Protein 4XPU (pdb70)

Solvent-accessible surface area: 17923 Å² total; per-residue (Å²): 112,122,86,60,64,21,95,53,96,0,97,117,25,15,92,55,10,45,93,88,68,110,32,131,89,102,87,2,84,22,0,0,0,0,28,23,29,66,55,139,90,16,120,31,1,44,0,0,0,0,0,0,89,33,107,52,14,82,59,69,28,118,60,40,9,140,60,71,25,134,38,92,128,44,91,27,8,64,4,26,26,22,32,52,0,0,54,31,0,17,120,87,8,83,99,101,6,29,0,0,0,0,21,13,20,0,4,0,18,74,74,41,0,1,12,0,0,4,0,0,26,79,28,82,18,6,0,0,0,0,2,62,144,118,90,20,8,164,60,102,126,30,65,62,18,17,6,7,51,4,20,0,78,29,186,82,73,35,0,0,5,0,1,30,14,79,37,231,26,104,16,0,10,0,0,2,0,4,27,0,19,10,30,22,0,15,28,10,0,39,117,0,28,136,49,119,54,16,0,6,0,0,55,73,0,50,69,46,133,100,93,82,48,8,128,53,97,2,111,108,27,18,91,53,13,45,89,116,68,132,35,121,92,98,84,2,73,20,0,0,0,0,27,23,28,33,60,134,30,4,114,26,1,34,0,0,0,0,0,0,98,30,104,58,20,94,59,64,31,83,59,23,6,125,54,77,28,131,36,64,37,34,26,24,8,53,6,23,16,26,30,51,0,0,54,31,0,14,110,92,5,84,97,92,6,27,0,0,0,0,18,12,22,0,4,0,25,76,73,45,0,1,12,0,0,3,0,0,25,80,25,85,19,4,0,0,0,1,3,64,76,32,41,8,4,119,59,135,118,26,71,91,87,79,39,7,78,6,52,0,64,26,185,81,68,57,0,0,49,0,20,31,18,80,47,239,30,102,16,0,8,0,0,2,0,4,19,0,25,33,88,23,0,18,26,14,0,79,126,0,35,116,55,107,54,16,0,2,0,0,45,70,0,55,64,18,65,120

CATH classification: 3.30.2170.10

Structure (mmCIF, N/CA/C/O backbone):
data_4XPU
#
_entry.id   4XPU
#
_cell.length_a   55.892
_cell.length_b   84.783
_cell.length_c   91.507
_cell.angle_alpha   90.00
_cell.angle_beta   90.00
_cell.angle_gamma   90.00
#
_symmetry.space_group_name_H-M   'P 21 21 21'
#
loop_
_entity.id
_entity.type
_entity.pdbx_description
1 polymer 'Endonuclease V'
2 water water
#
loop_
_atom_site.group_PDB
_atom_site.id
_atom_site.type_symbol
_atom_site.label_atom_id
_atom_site.label_alt_id
_atom_site.label_comp_id
_atom_site.label_asym_id
_atom_site.label_entity_id
_atom_site.label_seq_id
_atom_site.pdbx_PDB_ins_code
_atom_site.Cartn_x
_atom_site.Cartn_y
_atom_site.Cartn_z
_atom_site.occupancy
_atom_site.B_iso_or_equiv
_atom_site.auth_seq_id
_atom_site.auth_comp_id
_atom_site.auth_asym_id
_atom_site.auth_atom_id
_atom_site.pdbx_PDB_model_num
ATOM 1 N N . MET A 1 4 ? 42.097 49.187 -19.842 1.00 56.34 1 MET A N 1
ATOM 2 C CA . MET A 1 4 ? 42.883 50.272 -19.156 1.00 57.58 1 MET A CA 1
ATOM 3 C C . MET A 1 4 ? 42.531 50.388 -17.650 1.00 55.37 1 MET A C 1
ATOM 4 O O . MET A 1 4 ? 41.594 51.100 -17.265 1.00 48.51 1 MET A O 1
ATOM 6 N N . ASP A 1 5 ? 43.296 49.669 -16.818 1.00 63.10 2 ASP A N 1
ATOM 7 C CA . ASP A 1 5 ? 43.361 49.936 -15.382 1.00 63.01 2 ASP A CA 1
ATOM 8 C C . ASP A 1 5 ? 43.934 51.335 -15.172 1.00 60.70 2 ASP A C 1
ATOM 9 O O . ASP A 1 5 ? 43.668 51.944 -14.152 1.00 64.58 2 ASP A O 1
ATOM 14 N N . LEU A 1 6 ? 44.719 51.815 -16.141 1.00 56.90 3 LEU A N 1
ATOM 15 C CA . LEU A 1 6 ? 45.301 53.167 -16.131 1.00 54.92 3 LEU A CA 1
ATOM 16 C C . LEU A 1 6 ? 44.294 54.278 -16.404 1.00 49.54 3 LEU A C 1
ATOM 17 O O . LEU A 1 6 ? 44.371 55.353 -15.816 1.00 51.34 3 LEU A O 1
ATOM 22 N N . ALA A 1 7 ? 43.380 54.048 -17.332 1.00 46.70 4 ALA A N 1
ATOM 23 C CA . ALA A 1 7 ? 42.372 55.050 -17.627 1.00 46.15 4 ALA A CA 1
ATOM 24 C C . ALA A 1 7 ? 41.301 55.073 -16.532 1.00 46.32 4 ALA A C 1
ATOM 25 O O . ALA A 1 7 ? 40.753 56.134 -16.248 1.00 46.14 4 ALA A O 1
ATOM 27 N N . SER A 1 8 ? 40.994 53.925 -15.912 1.00 43.97 5 SER A N 1
ATOM 28 C CA . SER A 1 8 ? 39.991 53.921 -14.826 1.00 43.51 5 SER A CA 1
ATOM 29 C C . SER A 1 8 ? 40.571 54.380 -13.484 1.00 39.60 5 SER A C 1
ATOM 30 O O . SER A 1 8 ? 39.834 54.785 -12.585 1.00 41.31 5 SER A O 1
ATOM 33 N N . LEU A 1 9 ? 41.894 54.358 -13.376 1.00 38.23 6 LEU A N 1
ATOM 34 C CA . LEU A 1 9 ? 42.618 54.907 -12.218 1.00 35.95 6 LEU A CA 1
ATOM 35 C C . LEU A 1 9 ? 42.491 56.403 -12.235 1.00 35.01 6 LEU A C 1
ATOM 36 O O . LEU A 1 9 ? 42.224 57.043 -11.214 1.00 35.76 6 LEU A O 1
ATOM 41 N N . ARG A 1 10 ? 42.715 56.944 -13.417 1.00 32.42 7 ARG A N 1
ATOM 42 C CA . ARG A 1 10 ? 42.612 58.351 -13.658 1.00 34.95 7 ARG A CA 1
ATOM 43 C C . ARG A 1 10 ? 41.196 58.851 -13.416 1.00 37.84 7 ARG A C 1
ATOM 44 O O . ARG A 1 10 ? 40.987 59.960 -12.903 1.00 35.74 7 ARG A O 1
ATOM 52 N N . ALA A 1 11 ? 40.238 58.034 -13.850 1.00 41.85 8 ALA A N 1
ATOM 53 C CA . ALA A 1 11 ? 38.821 58.320 -13.700 1.00 43.97 8 ALA A CA 1
ATOM 54 C C . ALA A 1 11 ? 38.453 58.371 -12.226 1.00 41.57 8 ALA A C 1
ATOM 55 O O . ALA A 1 11 ? 37.840 59.347 -11.782 1.00 42.14 8 ALA A O 1
ATOM 57 N N . GLN A 1 12 ? 38.835 57.334 -11.477 1.00 41.07 9 GLN A N 1
ATOM 58 C CA . GLN A 1 12 ? 38.667 57.339 -10.029 1.00 42.80 9 GLN A CA 1
ATOM 59 C C . GLN A 1 12 ? 39.243 58.591 -9.407 1.00 44.77 9 GLN A C 1
ATOM 60 O O . GLN A 1 12 ? 38.597 59.225 -8.585 1.00 45.10 9 GLN A O 1
ATOM 66 N N . GLN A 1 13 ? 40.466 58.938 -9.806 1.00 43.30 10 GLN A N 1
ATOM 67 C CA . GLN A 1 13 ? 41.152 60.093 -9.247 1.00 40.95 10 GLN A CA 1
ATOM 68 C C . GLN A 1 13 ? 40.327 61.364 -9.394 1.00 39.69 10 GLN A C 1
ATOM 69 O O . GLN A 1 13 ? 40.096 62.052 -8.390 1.00 37.20 10 GLN A O 1
ATOM 75 N N . ILE A 1 14 ? 39.894 61.695 -10.617 1.00 39.28 11 ILE A N 1
ATOM 76 C CA . ILE A 1 14 ? 39.221 62.996 -10.812 1.00 42.94 11 ILE A CA 1
ATOM 77 C C . ILE A 1 14 ? 37.844 63.008 -10.143 1.00 41.65 11 ILE A C 1
ATOM 78 O O . ILE A 1 14 ? 37.328 64.072 -9.844 1.00 41.31 11 ILE A O 1
ATOM 83 N N . GLU A 1 15 ? 37.263 61.832 -9.910 1.00 41.66 12 GLU A N 1
ATOM 84 C CA . GLU A 1 15 ? 36.008 61.743 -9.184 1.00 44.31 12 GLU A CA 1
ATOM 85 C C . GLU A 1 15 ? 36.221 62.108 -7.720 1.00 40.12 12 GLU A C 1
ATOM 86 O O . GLU A 1 15 ? 35.525 62.955 -7.188 1.00 38.64 12 GLU A O 1
ATOM 92 N N . LEU A 1 16 ? 37.192 61.450 -7.093 1.00 35.95 13 LEU A N 1
ATOM 93 C CA . LEU A 1 16 ? 37.571 61.690 -5.697 1.00 33.28 13 LEU A CA 1
ATOM 94 C C . LEU A 1 16 ? 37.996 63.140 -5.449 1.00 33.16 13 LEU A C 1
ATOM 95 O O . LEU A 1 16 ? 37.608 63.749 -4.449 1.00 33.41 13 LEU A O 1
ATOM 100 N N . ALA A 1 17 ? 38.779 63.696 -6.364 1.00 31.66 14 ALA A N 1
ATOM 101 C CA . ALA A 1 17 ? 39.186 65.079 -6.249 1.00 31.30 14 ALA A CA 1
ATOM 102 C C . ALA A 1 17 ? 37.960 65.976 -6.238 1.00 33.15 14 ALA A C 1
ATOM 103 O O . ALA A 1 17 ? 37.904 67.002 -5.532 1.00 31.42 14 ALA A O 1
ATOM 105 N N . SER A 1 18 ? 36.975 65.583 -7.044 1.00 33.70 15 SER A N 1
ATOM 106 C CA . SER A 1 18 ? 35.683 66.289 -7.104 1.00 31.83 15 SER A CA 1
ATOM 107 C C . SER A 1 18 ? 34.848 66.223 -5.837 1.00 27.27 15 SER A C 1
ATOM 108 O O . SER A 1 18 ? 34.179 67.191 -5.493 1.00 24.12 15 SER A O 1
ATOM 111 N N . SER A 1 19 ? 34.891 65.073 -5.176 1.00 24.90 16 SER A N 1
ATOM 112 C CA . SER A 1 19 ? 34.126 64.835 -3.970 1.00 26.03 16 SER A CA 1
ATOM 113 C C . SER A 1 19 ? 34.742 65.385 -2.648 1.00 24.61 16 SER A C 1
ATOM 114 O O . SER A 1 19 ? 34.076 65.376 -1.611 1.00 23.97 16 SER A O 1
ATOM 117 N N . VAL A 1 20 ? 35.977 65.882 -2.693 1.00 22.60 17 VAL A N 1
ATOM 118 C CA . VAL A 1 20 ? 36.600 66.498 -1.525 1.00 20.82 17 VAL A CA 1
ATOM 119 C C . VAL A 1 20 ? 35.740 67.657 -1.039 1.00 20.20 17 VAL A C 1
ATOM 120 O O . VAL A 1 20 ? 35.370 68.492 -1.831 1.00 20.59 17 VAL A O 1
ATOM 124 N N . ILE A 1 21 ? 35.391 67.685 0.251 1.00 19.46 18 ILE A N 1
ATOM 125 C CA . ILE A 1 21 ? 34.646 68.800 0.816 1.00 19.20 18 ILE A CA 1
ATOM 126 C C . ILE A 1 21 ? 35.651 69.882 1.255 1.00 19.82 18 ILE A C 1
ATOM 127 O O . ILE A 1 21 ? 36.601 69.608 2.005 1.00 19.02 18 ILE A O 1
ATOM 132 N N . ARG A 1 22 ? 35.447 71.107 0.793 1.00 20.26 19 ARG A N 1
ATOM 133 C CA . ARG A 1 22 ? 36.386 72.201 1.093 1.00 22.61 19 ARG A CA 1
ATOM 134 C C . ARG A 1 22 ? 35.833 73.256 2.075 1.00 22.68 19 ARG A C 1
ATOM 135 O O . ARG A 1 22 ? 36.294 74.391 2.134 1.00 22.67 19 ARG A O 1
ATOM 143 N N . GLU A 1 23 ? 34.862 72.847 2.867 1.00 22.37 20 GLU A N 1
ATOM 144 C CA . GLU A 1 23 ? 34.298 73.682 3.879 1.00 21.93 20 GLU A CA 1
ATOM 145 C C . GLU A 1 23 ? 34.320 72.907 5.166 1.00 20.96 20 GLU A C 1
ATOM 146 O O . GLU A 1 23 ? 34.341 71.674 5.176 1.00 20.16 20 GLU A O 1
ATOM 152 N N . ASP A 1 24 ? 34.270 73.638 6.258 1.00 19.66 21 ASP A N 1
ATOM 153 C CA . ASP A 1 24 ? 34.241 73.019 7.559 1.00 19.31 21 ASP A CA 1
ATOM 154 C C . ASP A 1 24 ? 33.019 72.139 7.747 1.00 19.36 21 ASP A C 1
ATOM 155 O O . ASP A 1 24 ? 31.882 72.599 7.564 1.00 18.73 21 ASP A O 1
ATOM 160 N N . ARG A 1 25 ? 33.274 70.890 8.133 1.00 18.82 22 ARG A N 1
ATOM 161 C CA . ARG A 1 25 ? 32.231 69.967 8.503 1.00 20.03 22 ARG A CA 1
ATOM 162 C C . ARG A 1 25 ? 32.677 69.014 9.595 1.00 21.40 22 ARG A C 1
ATOM 163 O O . ARG A 1 25 ? 32.671 67.796 9.436 1.00 20.12 22 ARG A O 1
ATOM 171 N N . LEU A 1 26 ? 33.030 69.586 10.727 1.00 24.15 23 LEU A N 1
ATOM 172 C CA . LEU A 1 26 ? 33.383 68.787 11.864 1.00 27.50 23 LEU A CA 1
ATOM 173 C C . LEU A 1 26 ? 32.086 68.416 12.526 1.00 29.11 23 LEU A C 1
ATOM 174 O O . LEU A 1 26 ? 31.205 69.238 12.609 1.00 33.60 23 LEU A O 1
ATOM 179 N N . ASP A 1 27 ? 31.960 67.171 12.957 1.00 31.88 24 ASP A N 1
ATOM 180 C CA . ASP A 1 27 ? 30.799 66.725 13.719 1.00 33.62 24 ASP A CA 1
ATOM 181 C C . ASP A 1 27 ? 30.979 67.003 15.217 1.00 33.67 24 ASP A C 1
ATOM 182 O O . ASP A 1 27 ? 30.018 66.938 15.988 1.00 32.99 24 ASP A O 1
ATOM 187 N N . LYS A 1 28 ? 32.204 67.329 15.618 1.00 32.66 25 LYS A N 1
ATOM 188 C CA . LYS A 1 28 ? 32.536 67.489 17.012 1.00 32.04 25 LYS A CA 1
ATOM 189 C C . LYS A 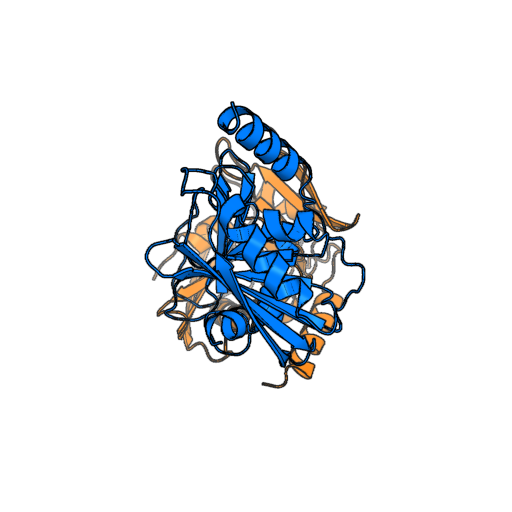1 28 ? 33.544 68.584 17.164 1.00 30.55 25 LYS A C 1
ATOM 190 O O . LYS A 1 28 ? 34.729 68.388 16.895 1.00 31.00 25 LYS A O 1
ATOM 196 N N . ASP A 1 29 ? 33.075 69.763 17.539 1.00 29.33 26 ASP A N 1
ATOM 197 C CA . ASP A 1 29 ? 33.926 70.942 17.518 1.00 30.03 26 ASP A CA 1
ATOM 198 C C . ASP A 1 29 ? 33.679 71.627 18.826 1.00 32.24 26 ASP A C 1
ATOM 199 O O . ASP A 1 29 ? 32.567 72.095 19.073 1.00 35.30 26 ASP A O 1
ATOM 204 N N . PRO A 1 30 ? 34.699 71.651 19.701 1.00 32.97 27 PRO A N 1
ATOM 205 C CA . PRO A 1 30 ? 36.039 71.120 19.476 1.00 29.23 27 PRO A CA 1
ATOM 206 C C . PRO A 1 30 ? 36.166 69.585 19.557 1.00 26.61 27 PRO A C 1
ATOM 207 O O . PRO A 1 30 ? 35.412 68.922 20.271 1.00 23.42 27 PRO A O 1
ATOM 211 N N . PRO A 1 31 ? 37.169 69.026 18.860 1.00 24.41 28 PRO A N 1
ATOM 212 C CA . PRO A 1 31 ? 37.390 67.601 18.969 1.00 23.41 28 PRO A CA 1
ATOM 213 C C . PRO A 1 31 ? 37.774 67.154 20.396 1.00 22.89 28 PRO A C 1
ATOM 214 O O . PRO A 1 31 ? 38.379 67.915 21.138 1.00 22.66 28 PRO A O 1
ATOM 218 N N . ASP A 1 32 ? 37.404 65.942 20.769 1.00 22.29 29 ASP A N 1
ATOM 219 C CA . ASP A 1 32 ? 37.902 65.342 21.995 1.00 24.73 29 ASP A CA 1
ATOM 220 C C . ASP A 1 32 ? 39.215 64.586 21.708 1.00 24.49 29 ASP A C 1
ATOM 221 O O . ASP A 1 32 ? 40.081 64.417 22.588 1.00 22.48 29 ASP A O 1
ATOM 226 N N . LEU A 1 33 ? 39.355 64.162 20.457 1.00 22.48 30 LEU A N 1
ATOM 227 C CA . LEU A 1 33 ? 40.402 63.269 20.085 1.00 21.77 30 LEU A CA 1
ATOM 228 C C . LEU A 1 33 ? 40.823 63.640 18.695 1.00 20.39 30 LEU A C 1
ATOM 229 O O . LEU A 1 33 ? 39.990 63.767 17.820 1.00 21.14 30 LEU A O 1
ATOM 234 N N . ILE A 1 34 ? 42.115 63.851 18.491 1.00 19.59 31 ILE A N 1
ATOM 235 C CA . ILE A 1 34 ? 42.666 64.109 17.155 1.00 18.24 31 ILE A CA 1
ATOM 236 C C . ILE A 1 34 ? 43.618 63.000 16.810 1.00 17.88 31 ILE A C 1
ATOM 237 O O . ILE A 1 34 ? 43.962 62.196 17.651 1.00 18.16 31 ILE A O 1
ATOM 242 N N . ALA A 1 35 ? 44.029 62.941 15.561 1.00 17.64 32 ALA A N 1
ATOM 243 C CA . ALA A 1 35 ? 44.942 61.897 15.151 1.00 17.17 32 ALA A CA 1
ATOM 244 C C . ALA A 1 35 ? 45.992 62.458 14.220 1.00 15.71 32 ALA A C 1
ATOM 245 O O . ALA A 1 35 ? 45.728 63.407 13.495 1.00 15.27 32 ALA A O 1
ATOM 247 N N . GLY A 1 36 ? 47.180 61.855 14.259 1.00 15.03 33 GLY A N 1
ATOM 248 C CA . GLY A 1 36 ? 48.270 62.201 13.361 1.00 15.12 33 GLY A CA 1
ATOM 249 C C . GLY A 1 36 ? 48.573 60.981 12.529 1.00 14.83 33 GLY A C 1
ATOM 250 O O . GLY A 1 36 ? 48.416 59.873 13.025 1.00 13.79 33 GLY A O 1
ATOM 251 N N . ALA A 1 37 ? 48.980 61.189 11.274 1.00 15.18 34 ALA A N 1
ATOM 252 C CA . ALA A 1 37 ? 49.248 60.092 10.345 1.00 15.35 34 ALA A CA 1
ATOM 253 C C . ALA A 1 37 ? 50.482 60.361 9.499 1.00 16.43 34 ALA A C 1
ATOM 254 O O . ALA A 1 37 ? 50.777 61.515 9.160 1.00 15.27 34 ALA A O 1
ATOM 256 N N . ASP A 1 38 ? 51.218 59.270 9.225 1.00 18.26 35 ASP A N 1
ATOM 257 C CA . ASP A 1 38 ? 52.450 59.267 8.428 1.00 20.12 35 ASP A CA 1
ATOM 258 C C . ASP A 1 38 ? 52.499 57.997 7.562 1.00 20.27 35 ASP A C 1
ATOM 259 O O . ASP A 1 38 ? 52.132 56.917 8.038 1.00 20.61 35 ASP A O 1
ATOM 264 N N . VAL A 1 39 ? 52.934 58.111 6.309 1.00 19.63 36 VAL A N 1
ATOM 265 C CA . VAL A 1 39 ? 53.055 56.943 5.451 1.00 20.69 36 VAL A CA 1
ATOM 266 C C . VAL A 1 39 ? 54.359 57.001 4.709 1.00 21.20 36 VAL A C 1
ATOM 267 O O . VAL A 1 39 ? 54.792 58.068 4.321 1.00 21.65 36 VAL A O 1
ATOM 271 N N . GLY A 1 40 ? 54.954 55.849 4.443 1.00 22.19 37 GLY A N 1
ATOM 272 C CA . GLY A 1 40 ? 56.144 55.781 3.597 1.00 22.90 37 GLY A CA 1
ATOM 273 C C . GLY A 1 40 ? 56.410 54.358 3.142 1.00 22.70 37 GLY A C 1
ATOM 274 O O . GLY A 1 40 ? 55.632 53.460 3.410 1.00 22.31 37 GLY A O 1
ATOM 275 N N . PHE A 1 41 ? 57.541 54.148 2.487 1.00 22.62 38 PHE A N 1
ATOM 276 C CA . PHE A 1 41 ? 57.860 52.850 1.919 1.00 22.87 38 PHE A CA 1
ATOM 277 C C . PHE A 1 41 ? 59.165 52.286 2.395 1.00 24.22 38 PHE A C 1
ATOM 278 O O . PHE A 1 41 ? 60.103 53.008 2.672 1.00 26.37 38 PHE A O 1
ATOM 286 N N . GLU A 1 42 ? 59.199 50.969 2.472 1.00 25.90 39 GLU A N 1
ATOM 287 C CA . GLU A 1 42 ? 60.342 50.231 2.949 1.00 26.89 39 GLU A CA 1
ATOM 288 C C . GLU A 1 42 ? 60.635 49.174 1.906 1.00 27.10 39 GLU A C 1
ATOM 289 O O . GLU A 1 42 ? 59.809 48.907 1.038 1.00 25.78 39 GLU A O 1
ATOM 295 N N . GLN A 1 43 ? 61.817 48.586 1.964 1.00 29.36 40 GLN A N 1
ATOM 296 C CA . GLN A 1 43 ? 62.173 47.532 1.022 1.00 31.31 40 GLN A CA 1
ATOM 297 C C . GLN A 1 43 ? 62.047 48.036 -0.424 1.00 28.44 40 GLN A C 1
ATOM 298 O O . GLN A 1 43 ? 61.415 47.413 -1.291 1.00 24.13 40 GLN A O 1
ATOM 304 N N . GLY A 1 44 ? 62.633 49.203 -0.663 1.00 27.12 41 GLY A N 1
ATOM 305 C CA . GLY A 1 44 ? 62.547 49.826 -1.978 1.00 27.78 41 GLY A CA 1
ATOM 306 C C . GLY A 1 44 ? 61.175 49.789 -2.617 1.00 26.84 41 GLY A C 1
ATOM 307 O O . GLY A 1 44 ? 61.076 49.624 -3.809 1.00 25.53 41 GLY A O 1
ATOM 308 N N . GLY A 1 45 ? 60.117 49.941 -1.825 1.00 27.63 42 GLY A N 1
ATOM 309 C CA . GLY A 1 45 ? 58.771 50.075 -2.373 1.00 28.10 42 GLY A CA 1
ATOM 310 C C . GLY A 1 45 ? 57.850 48.885 -2.228 1.00 28.87 42 GLY A C 1
ATOM 311 O O . GLY A 1 45 ? 56.681 48.968 -2.602 1.00 28.72 42 GLY A O 1
ATOM 312 N N . GLU A 1 46 ? 58.372 47.787 -1.691 1.00 30.58 43 GLU A N 1
ATOM 313 C CA . GLU A 1 46 ? 57.626 46.523 -1.569 1.00 32.84 43 GLU A CA 1
ATOM 314 C C . GLU A 1 46 ? 56.764 46.477 -0.323 1.00 31.48 43 GLU A C 1
ATOM 315 O O . GLU A 1 46 ? 55.825 45.693 -0.247 1.00 34.08 43 GLU A O 1
ATOM 321 N N . VAL A 1 47 ? 57.090 47.300 0.660 1.00 29.36 44 VAL A N 1
ATOM 322 C CA . VAL A 1 47 ? 56.264 47.416 1.844 1.00 29.24 44 VAL A CA 1
ATOM 323 C C . VAL A 1 47 ? 55.848 48.863 2.053 1.00 28.92 44 VAL A C 1
ATOM 324 O O . VAL A 1 4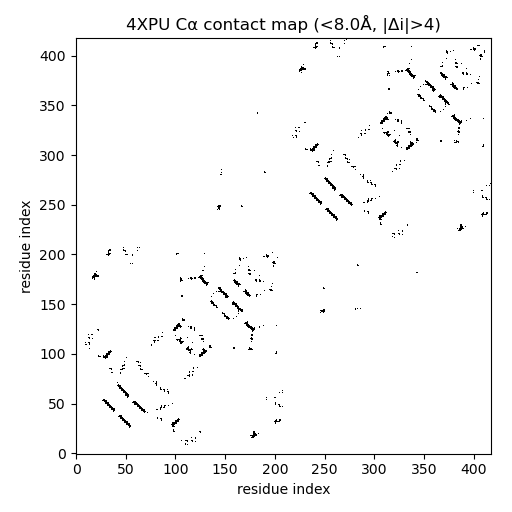7 ? 56.684 49.775 2.028 1.00 26.88 44 VAL A O 1
ATOM 328 N N . THR A 1 48 ? 54.554 49.060 2.281 1.00 27.86 45 THR A N 1
ATOM 329 C CA . THR A 1 48 ? 54.046 50.354 2.663 1.00 26.32 45 THR A CA 1
ATOM 330 C C . THR A 1 48 ? 53.795 50.344 4.177 1.00 26.88 45 THR A C 1
ATOM 331 O O . THR A 1 48 ? 53.198 49.416 4.719 1.00 25.09 45 THR A O 1
ATOM 335 N N . ARG A 1 49 ? 54.315 51.372 4.846 1.00 26.85 46 ARG A N 1
ATOM 336 C CA . ARG A 1 49 ? 54.241 51.518 6.284 1.00 26.20 46 ARG A CA 1
ATOM 337 C C . ARG A 1 49 ? 53.439 52.764 6.598 1.00 25.69 46 ARG A C 1
ATOM 338 O O . ARG A 1 49 ? 53.710 53.828 6.038 1.00 24.90 46 ARG A O 1
ATOM 346 N N . ALA A 1 50 ? 52.484 52.641 7.525 1.00 24.19 47 ALA A N 1
ATOM 347 C CA . ALA A 1 50 ? 51.732 53.782 8.012 1.00 23.24 47 ALA A CA 1
ATOM 348 C C . ALA A 1 50 ? 51.668 53.799 9.533 1.00 23.66 47 ALA A C 1
ATOM 349 O O . ALA A 1 50 ? 51.451 52.764 10.168 1.00 23.03 47 ALA A O 1
ATOM 351 N N . ALA A 1 51 ? 51.883 54.977 10.114 1.00 22.62 48 ALA A N 1
ATOM 352 C CA . ALA A 1 51 ? 51.793 55.142 11.546 1.00 23.21 48 ALA A CA 1
ATOM 353 C C . ALA A 1 51 ? 50.631 56.068 11.855 1.00 23.49 48 ALA A C 1
ATOM 354 O O . ALA A 1 51 ? 50.510 57.116 11.235 1.00 25.22 48 ALA A O 1
ATOM 356 N N . MET A 1 52 ? 49.775 55.680 12.796 1.00 23.11 49 MET A N 1
ATOM 357 C CA . MET A 1 52 ? 48.727 56.575 13.310 1.00 24.27 49 MET A CA 1
ATOM 358 C C . MET A 1 52 ? 48.867 56.805 14.796 1.00 23.19 49 MET A C 1
ATOM 359 O O . MET A 1 52 ? 49.246 55.933 15.565 1.00 21.90 49 MET A O 1
ATOM 364 N N . VAL A 1 53 ? 48.489 57.997 15.190 1.00 23.54 50 VAL A N 1
ATOM 365 C CA . VAL A 1 53 ? 48.677 58.471 16.524 1.00 22.74 50 VAL A CA 1
ATOM 366 C C . VAL A 1 53 ? 47.368 59.107 16.934 1.00 21.30 50 VAL A C 1
ATOM 367 O O . VAL A 1 53 ? 46.711 59.763 16.154 1.00 19.01 50 VAL A O 1
ATOM 371 N N . LEU A 1 54 ? 46.984 58.873 18.179 1.00 22.60 51 LEU A N 1
ATOM 372 C CA . LEU A 1 54 ? 45.813 59.490 18.793 1.00 20.52 51 LEU A CA 1
ATOM 373 C C . LEU A 1 54 ? 46.314 60.418 19.862 1.00 19.64 51 LEU A C 1
ATOM 374 O O . LEU A 1 54 ? 47.141 60.033 20.636 1.00 17.90 51 LEU A O 1
ATOM 379 N N . LEU A 1 55 ? 45.830 61.656 19.863 1.00 20.29 52 LEU A N 1
ATOM 380 C CA . LEU A 1 55 ? 46.027 62.579 20.936 1.00 20.58 52 LEU A CA 1
ATOM 381 C C . LEU A 1 55 ? 44.712 63.127 21.479 1.00 22.00 52 LEU A C 1
ATOM 382 O O . LEU A 1 55 ? 43.718 63.235 20.769 1.00 21.46 52 LEU A O 1
ATOM 387 N N . LYS A 1 56 ? 44.732 63.527 22.744 1.00 23.26 53 LYS A N 1
ATOM 388 C CA . LYS A 1 56 ? 43.615 64.258 23.316 1.00 24.40 53 LYS A CA 1
ATOM 389 C C . LYS A 1 56 ? 43.682 65.692 22.888 1.00 23.28 53 LYS A C 1
ATOM 390 O O . LYS A 1 56 ? 44.781 66.277 22.773 1.00 21.82 53 LYS A O 1
ATOM 396 N N . TYR A 1 57 ? 42.504 66.267 22.671 1.00 22.68 54 TYR A N 1
ATOM 397 C CA . TYR A 1 57 ? 42.403 67.706 22.448 1.00 22.53 54 TYR A CA 1
ATOM 398 C C . TYR A 1 57 ? 41.579 68.254 23.616 1.00 22.77 54 TYR A C 1
ATOM 399 O O . TYR A 1 57 ? 40.608 67.592 24.029 1.00 21.75 54 TYR A O 1
ATOM 408 N N . PRO A 1 58 ? 41.986 69.425 24.183 1.00 23.16 55 PRO A N 1
ATOM 409 C CA . PRO A 1 58 ? 43.085 70.342 23.775 1.00 23.90 55 PRO A CA 1
ATOM 410 C C . PRO A 1 58 ? 44.490 70.056 24.324 1.00 25.12 55 PRO A C 1
ATOM 411 O O . PRO A 1 58 ? 45.421 70.806 24.014 1.00 23.13 55 PRO A O 1
ATOM 415 N N . SER A 1 59 ? 44.649 69.009 25.132 1.00 25.40 56 SER A N 1
ATOM 416 C CA . SER A 1 59 ? 45.916 68.827 25.841 1.00 26.10 56 SER A CA 1
ATOM 417 C C . SER A 1 59 ? 47.055 68.494 24.900 1.00 26.38 56 SER A C 1
ATOM 418 O O . SER A 1 59 ? 48.200 68.852 25.168 1.00 26.93 56 SER A O 1
ATOM 421 N N . LEU A 1 60 ? 46.714 67.832 23.792 1.00 26.24 57 LEU A N 1
ATOM 422 C CA . LEU A 1 60 ? 47.663 67.259 22.828 1.00 25.20 57 LEU A CA 1
ATOM 423 C C . LEU A 1 60 ? 48.454 66.066 23.385 1.00 26.45 57 LEU A C 1
ATOM 424 O O . LEU A 1 60 ? 49.515 65.747 22.880 1.00 24.55 57 LEU A O 1
ATOM 429 N N . GLU A 1 61 ? 47.890 65.383 24.381 1.00 29.04 58 GLU A N 1
ATOM 430 C CA . GLU A 1 61 ? 48.471 64.153 24.945 1.00 31.05 58 GLU A CA 1
ATOM 431 C C . GLU A 1 61 ? 48.366 62.927 24.084 1.00 27.26 58 GLU A C 1
ATOM 432 O O . GLU A 1 61 ? 47.286 62.528 23.715 1.00 26.23 58 GLU A O 1
ATOM 438 N N . LEU A 1 62 ? 49.485 62.261 23.903 1.00 25.71 59 LEU A N 1
ATOM 439 C CA . LEU A 1 62 ? 49.516 60.934 23.335 1.00 24.50 59 LEU A CA 1
ATOM 440 C C . LEU A 1 62 ? 48.720 59.999 24.194 1.00 24.30 59 LEU A C 1
ATOM 441 O O . LEU A 1 62 ? 48.929 59.964 25.395 1.00 25.26 59 LEU A O 1
ATOM 446 N N . VAL A 1 63 ? 47.799 59.265 23.584 1.00 22.85 60 VAL A N 1
ATOM 447 C CA . VAL A 1 63 ? 47.164 58.150 24.249 1.00 24.08 60 VAL A CA 1
ATOM 448 C C . VAL A 1 63 ? 47.303 56.856 23.488 1.00 24.82 60 VAL A C 1
ATOM 449 O O . VAL A 1 63 ? 47.146 55.801 24.080 1.00 28.96 60 VAL A O 1
ATOM 453 N N . GLU A 1 64 ? 47.597 56.892 22.202 1.00 24.01 61 GLU A N 1
ATOM 454 C CA . GLU A 1 64 ? 47.796 55.652 21.525 1.00 24.22 61 GLU A CA 1
ATOM 455 C C . GLU A 1 64 ? 48.469 55.825 20.190 1.00 23.95 61 GLU A C 1
ATOM 456 O O . GLU A 1 64 ? 48.411 56.883 19.599 1.00 24.76 61 GLU A O 1
ATOM 462 N N . TYR A 1 65 ? 49.155 54.778 19.752 1.00 23.72 62 TYR A N 1
ATOM 463 C CA . TYR A 1 65 ? 49.725 54.781 18.459 1.00 25.58 62 TYR A CA 1
ATOM 464 C C . TYR A 1 65 ? 49.771 53.365 17.951 1.00 24.95 62 TYR A C 1
ATOM 465 O O . TYR A 1 65 ? 49.868 52.422 18.757 1.00 24.82 62 TYR A O 1
ATOM 474 N N . LYS A 1 66 ? 49.726 53.244 16.620 1.00 22.31 63 LYS A N 1
ATOM 475 C CA . LYS A 1 66 ? 49.706 51.978 15.932 1.00 21.73 63 LYS A CA 1
ATOM 476 C C . LYS A 1 66 ? 50.455 52.081 14.620 1.00 21.32 63 LYS A C 1
ATOM 477 O O . LYS A 1 66 ? 50.321 53.063 13.900 1.00 20.29 63 LYS A O 1
ATOM 483 N N . VAL A 1 67 ? 51.195 51.034 14.284 1.00 21.33 64 VAL A N 1
ATOM 484 C CA . VAL A 1 67 ? 51.878 50.959 13.020 1.00 21.97 64 VAL A CA 1
ATOM 485 C C . VAL A 1 67 ? 51.361 49.752 12.218 1.00 22.15 64 VAL A C 1
ATOM 486 O O . VAL A 1 67 ? 51.291 48.642 12.727 1.00 22.58 64 VAL A O 1
ATOM 490 N N . ALA A 1 68 ? 50.997 49.970 10.960 1.00 22.10 65 ALA A N 1
ATOM 491 C CA . ALA A 1 68 ? 50.678 48.887 10.052 1.00 21.53 65 ALA A CA 1
ATOM 492 C C . ALA A 1 68 ? 51.739 48.797 8.999 1.00 22.57 65 ALA A C 1
ATOM 493 O O . ALA A 1 68 ? 52.225 49.807 8.553 1.00 24.05 65 ALA A O 1
ATOM 495 N N . ARG A 1 69 ? 52.091 47.584 8.597 1.00 24.56 66 ARG A N 1
ATOM 496 C CA . ARG A 1 69 ? 52.985 47.353 7.468 1.00 26.08 66 ARG A CA 1
ATOM 497 C C . ARG A 1 69 ? 52.274 46.390 6.539 1.00 25.64 66 ARG A C 1
ATOM 498 O O . ARG A 1 69 ? 51.857 45.346 6.981 1.00 28.36 66 ARG A O 1
ATOM 506 N N . ILE A 1 70 ? 52.127 46.719 5.265 1.00 24.71 67 ILE A N 1
ATOM 507 C CA . ILE A 1 70 ? 51.558 45.771 4.309 1.00 24.54 67 ILE A CA 1
ATOM 508 C C . ILE A 1 70 ? 52.366 45.753 3.041 1.00 26.08 67 ILE A C 1
ATOM 509 O O . ILE A 1 70 ? 53.183 46.624 2.786 1.00 26.93 67 ILE A O 1
ATOM 514 N N . ALA A 1 71 ? 52.101 44.746 2.230 1.00 27.54 68 ALA A N 1
ATOM 515 C CA . ALA A 1 71 ? 52.765 44.588 0.958 1.00 27.84 68 ALA A CA 1
ATOM 516 C C . ALA A 1 71 ? 52.144 45.546 -0.036 1.00 27.77 68 ALA A C 1
ATOM 517 O O . ALA A 1 71 ? 50.918 45.634 -0.133 1.00 25.29 68 ALA A O 1
ATOM 519 N N . THR A 1 72 ? 53.010 46.250 -0.772 1.00 29.60 69 THR A N 1
ATOM 520 C CA . THR A 1 72 ? 52.597 47.209 -1.782 1.00 31.10 69 THR A CA 1
ATOM 521 C C . THR A 1 72 ? 52.037 46.422 -2.933 1.00 33.36 69 THR A C 1
ATOM 522 O O . THR A 1 72 ? 52.657 45.452 -3.351 1.00 35.12 69 THR A O 1
ATOM 526 N N . THR A 1 73 ? 50.854 46.769 -3.422 1.00 36.59 70 THR A N 1
ATOM 527 C CA . THR A 1 73 ? 50.258 45.922 -4.475 1.00 40.63 70 THR A CA 1
ATOM 528 C C . THR A 1 73 ? 50.283 46.579 -5.809 1.00 38.69 70 THR A C 1
ATOM 529 O O . THR A 1 73 ? 50.139 45.922 -6.813 1.00 39.50 70 THR A O 1
ATOM 533 N N . MET A 1 74 ? 50.466 47.877 -5.816 1.00 39.59 71 MET A N 1
ATOM 534 C CA . MET A 1 74 ? 50.493 48.632 -7.039 1.00 40.13 71 MET A CA 1
ATOM 535 C C . MET A 1 74 ? 51.919 49.193 -7.188 1.00 39.97 71 MET A C 1
ATOM 536 O O . MET A 1 74 ? 52.603 49.466 -6.200 1.00 39.81 71 MET A O 1
ATOM 541 N N . PRO A 1 75 ? 52.410 49.281 -8.423 1.00 40.00 72 PRO A N 1
ATOM 542 C CA . PRO A 1 75 ? 53.718 49.860 -8.565 1.00 39.99 72 PRO A CA 1
ATOM 543 C C . PRO A 1 75 ? 53.575 51.354 -8.625 1.00 36.60 72 PRO A C 1
ATOM 544 O O . PRO A 1 75 ? 52.485 51.857 -8.870 1.00 39.91 72 PRO A O 1
ATOM 548 N N . TYR A 1 76 ? 54.669 52.062 -8.443 1.00 32.86 73 TYR A N 1
ATOM 549 C CA . TYR A 1 76 ? 54.634 53.497 -8.566 1.00 31.94 73 TYR A CA 1
ATOM 550 C C . TYR A 1 76 ? 54.274 53.909 -9.976 1.00 30.50 73 TYR A C 1
ATOM 551 O O . TYR A 1 76 ? 54.858 53.455 -10.938 1.00 31.02 73 TYR A O 1
ATOM 560 N N . ILE A 1 77 ? 53.290 54.773 -10.085 1.00 30.64 74 ILE A N 1
ATOM 561 C CA . ILE A 1 77 ? 52.893 55.305 -11.353 1.00 30.42 74 ILE A CA 1
ATOM 562 C C . ILE A 1 77 ? 52.769 56.763 -11.061 1.00 30.33 74 ILE A C 1
ATOM 563 O O . ILE A 1 77 ? 52.051 57.132 -10.152 1.00 34.84 74 ILE A O 1
ATOM 568 N N . PRO A 1 78 ? 53.468 57.597 -11.819 1.00 29.84 75 PRO A N 1
ATOM 569 C CA . PRO A 1 78 ? 53.463 59.011 -11.531 1.00 28.05 75 PRO A CA 1
ATOM 570 C C . PRO A 1 78 ? 52.063 59.601 -11.541 1.00 27.02 75 PRO A C 1
ATOM 571 O O . PRO A 1 78 ? 51.262 59.253 -12.390 1.00 27.16 75 PRO A O 1
ATOM 575 N N . GLY A 1 79 ? 51.807 60.511 -10.602 1.00 26.00 76 GLY A N 1
ATOM 576 C CA . GLY A 1 79 ? 50.485 61.069 -10.369 1.00 25.57 76 GLY A CA 1
ATOM 577 C C . GLY A 1 79 ? 49.569 60.223 -9.476 1.00 25.05 76 GLY A C 1
ATOM 578 O O . GLY A 1 79 ? 48.506 60.667 -9.086 1.00 25.30 76 GLY A O 1
ATOM 579 N N . PHE A 1 80 ? 49.957 59.010 -9.129 1.00 23.92 77 PHE A N 1
ATOM 580 C CA . PHE A 1 80 ? 49.019 58.143 -8.461 1.00 24.67 77 PHE A CA 1
ATOM 581 C C . PHE A 1 80 ? 49.517 57.659 -7.103 1.00 22.46 77 PHE A C 1
ATOM 582 O O . PHE A 1 80 ? 49.066 56.640 -6.583 1.00 21.21 77 PHE A O 1
ATOM 590 N N . LEU A 1 81 ? 50.405 58.434 -6.497 1.00 21.01 78 LEU A N 1
ATOM 591 C CA . LEU A 1 81 ? 51.026 57.970 -5.284 1.00 21.33 78 LEU A CA 1
ATOM 592 C C . LEU A 1 81 ? 50.004 57.715 -4.164 1.00 20.90 78 LEU A C 1
ATOM 593 O O . LEU A 1 81 ? 50.190 56.791 -3.323 1.00 21.67 78 LEU A O 1
ATOM 598 N N . SER A 1 82 ? 48.938 58.516 -4.129 1.00 18.78 79 SER A N 1
ATOM 599 C CA . SER A 1 82 ? 47.963 58.394 -3.060 1.00 18.30 79 SER A CA 1
ATOM 600 C C . SER A 1 82 ? 47.267 57.015 -3.012 1.00 19.93 79 SER A C 1
ATOM 601 O O . SER A 1 82 ? 46.870 56.557 -1.903 1.00 19.51 79 SER A O 1
ATOM 604 N N . PHE A 1 83 ? 47.180 56.335 -4.181 1.00 18.66 80 PHE A N 1
ATOM 605 C CA . PHE A 1 83 ? 46.563 55.014 -4.255 1.00 18.41 80 PHE A CA 1
ATOM 606 C C . PHE A 1 83 ? 47.405 53.924 -3.645 1.00 18.84 80 PHE A C 1
ATOM 607 O O . PHE A 1 83 ? 46.848 52.948 -3.191 1.00 20.05 80 PHE A O 1
ATOM 615 N N . ARG A 1 84 ? 48.733 54.050 -3.665 1.00 19.09 81 ARG A N 1
ATOM 616 C CA . ARG A 1 84 ? 49.598 53.112 -2.952 1.00 18.81 81 ARG A CA 1
ATOM 617 C C . ARG A 1 84 ? 49.660 53.431 -1.499 1.00 19.02 81 ARG A C 1
ATOM 618 O O . ARG A 1 84 ? 49.792 52.519 -0.711 1.00 19.74 81 ARG A O 1
ATOM 626 N N . GLU A 1 85 ? 49.583 54.718 -1.153 1.00 20.08 82 GLU A N 1
ATOM 627 C CA . GLU A 1 85 ? 49.699 55.171 0.231 1.00 20.05 82 GLU A CA 1
ATOM 628 C C . GLU A 1 85 ? 48.447 54.834 1.007 1.00 20.66 82 GLU A C 1
ATOM 629 O O . GLU A 1 85 ? 48.493 54.418 2.177 1.00 21.57 82 GLU A O 1
ATOM 635 N N . TYR A 1 86 ? 47.315 55.048 0.362 1.00 21.88 83 TYR A N 1
ATOM 636 C CA . TYR A 1 86 ? 46.023 54.940 1.036 1.00 23.69 83 TYR A CA 1
ATOM 637 C C . TYR A 1 86 ? 45.770 53.614 1.779 1.00 23.05 83 TYR A C 1
ATOM 638 O O . TYR A 1 86 ? 45.295 53.615 2.920 1.00 23.34 83 TYR A O 1
ATOM 647 N N . PRO A 1 87 ? 46.052 52.473 1.130 1.00 21.41 84 PRO A N 1
ATOM 648 C CA . PRO A 1 87 ? 45.770 51.231 1.848 1.00 20.72 84 PRO A CA 1
ATOM 649 C C . PRO A 1 87 ? 46.480 51.041 3.182 1.00 20.20 84 PRO A C 1
ATOM 650 O O . PRO A 1 87 ? 45.922 50.404 4.060 1.00 21.94 84 PRO A O 1
ATOM 654 N N . ALA A 1 88 ? 47.696 51.559 3.324 1.00 19.14 85 ALA A N 1
ATOM 655 C CA . ALA A 1 88 ? 48.445 51.419 4.558 1.00 18.57 85 ALA A CA 1
ATOM 656 C C . ALA A 1 88 ? 47.840 52.271 5.646 1.00 19.40 85 ALA A C 1
ATOM 657 O O . ALA A 1 88 ? 47.799 51.858 6.821 1.00 20.78 85 ALA A O 1
ATOM 659 N N . LEU A 1 89 ? 47.391 53.462 5.272 1.00 20.00 86 LEU A N 1
ATOM 660 C CA . LEU A 1 89 ? 46.748 54.378 6.217 1.00 20.45 86 LEU A CA 1
ATOM 661 C C . LEU A 1 89 ? 45.451 53.772 6.721 1.00 20.84 86 LEU A C 1
ATOM 662 O O . LEU A 1 89 ? 45.136 53.844 7.910 1.00 20.02 86 LEU A O 1
ATOM 667 N N . LEU A 1 90 ? 44.705 53.169 5.804 1.00 22.10 87 LEU A N 1
ATOM 668 C CA . LEU A 1 90 ? 43.511 52.417 6.181 1.00 24.30 87 LEU A CA 1
ATOM 669 C C . LEU A 1 90 ? 43.824 51.304 7.175 1.00 23.64 87 LEU A C 1
ATOM 670 O O . LEU A 1 90 ? 43.194 51.209 8.198 1.00 24.18 87 LEU A O 1
ATOM 675 N N . ALA A 1 91 ? 44.836 50.500 6.915 1.00 24.63 88 ALA A N 1
ATOM 676 C CA . ALA A 1 91 ? 45.192 49.409 7.843 1.00 24.95 88 ALA A CA 1
ATOM 677 C C . ALA A 1 91 ? 45.554 49.901 9.245 1.00 25.11 88 ALA A C 1
ATOM 678 O O . ALA A 1 91 ? 45.119 49.314 10.234 1.00 26.98 88 ALA A O 1
ATOM 680 N N . ALA A 1 92 ? 46.360 50.957 9.330 1.00 24.60 89 ALA A N 1
ATOM 681 C CA . ALA A 1 92 ? 46.695 51.559 10.620 1.00 23.67 89 ALA A CA 1
ATOM 682 C C . ALA A 1 92 ? 45.448 52.121 11.300 1.00 22.62 89 ALA A C 1
ATOM 683 O O . ALA A 1 92 ? 45.293 51.975 12.484 1.00 22.25 89 ALA A O 1
ATOM 685 N N . TRP A 1 93 ? 44.557 52.734 10.536 1.00 21.82 90 TRP A N 1
ATOM 686 C CA . TRP A 1 93 ? 43.340 53.344 11.071 1.00 23.26 90 TRP A CA 1
ATOM 687 C C . TRP A 1 93 ? 42.490 52.320 11.790 1.00 25.56 90 TRP A C 1
ATOM 688 O O . TRP A 1 93 ? 41.992 52.556 12.903 1.00 27.07 90 TRP A O 1
ATOM 699 N N . GLU A 1 94 ? 42.376 51.153 11.178 1.00 27.74 91 GLU A N 1
ATOM 700 C CA . GLU A 1 94 ? 41.518 50.100 11.699 1.00 29.36 91 GLU A CA 1
ATOM 701 C C . GLU A 1 94 ? 42.140 49.403 12.907 1.00 28.97 91 GLU A C 1
ATOM 702 O O . GLU A 1 94 ? 41.455 48.694 13.627 1.00 26.47 91 GLU A O 1
ATOM 708 N N . MET A 1 95 ? 43.438 49.611 13.131 1.00 28.80 92 MET A N 1
ATOM 709 C CA . MET A 1 95 ? 44.066 49.230 14.404 1.00 28.65 92 MET A CA 1
ATOM 710 C C . MET A 1 95 ? 43.744 50.168 15.572 1.00 29.51 92 MET A C 1
ATOM 711 O O . MET A 1 95 ? 44.081 49.825 16.719 1.00 32.47 92 MET A O 1
ATOM 716 N N . LEU A 1 96 ? 43.155 51.341 15.311 1.00 27.75 93 LEU A N 1
ATOM 717 C CA . LEU A 1 96 ? 42.901 52.334 16.376 1.00 26.22 93 LEU A CA 1
ATOM 718 C C . LEU A 1 96 ? 41.734 51.887 17.223 1.00 25.83 93 LEU A C 1
ATOM 719 O O . LEU A 1 96 ? 40.708 51.466 16.690 1.00 24.89 93 LEU A O 1
ATOM 724 N N . SER A 1 97 ? 41.890 51.968 18.543 1.00 26.52 94 SER A N 1
ATOM 725 C CA . SER A 1 97 ? 40.836 51.523 19.460 1.00 27.67 94 SER A CA 1
ATOM 726 C C . SER A 1 97 ? 39.671 52.526 19.574 1.00 27.98 94 SER A C 1
ATOM 727 O O . SER A 1 97 ? 38.613 52.183 20.054 1.00 29.93 94 SER A O 1
ATOM 730 N N . GLN A 1 98 ? 39.868 53.765 19.160 1.00 27.89 95 GLN A N 1
ATOM 731 C CA . GLN A 1 98 ? 38.758 54.693 18.997 1.00 27.88 95 GLN A CA 1
ATOM 732 C C . GLN A 1 98 ? 39.066 55.619 17.843 1.00 26.74 95 GLN A C 1
ATOM 733 O O . GLN A 1 98 ? 40.205 55.721 17.384 1.00 24.25 95 GLN A O 1
ATOM 739 N N . LYS A 1 99 ? 38.039 56.308 17.382 1.00 25.92 96 LYS A N 1
ATOM 740 C CA . LYS A 1 99 ? 38.146 57.060 16.154 1.00 25.52 96 LYS A CA 1
ATOM 741 C C . LYS A 1 99 ? 38.243 58.544 16.438 1.00 23.08 96 LYS A C 1
ATOM 742 O O . LYS A 1 99 ? 37.460 59.084 17.189 1.00 23.63 96 LYS A O 1
ATOM 748 N N . PRO A 1 100 ? 39.231 59.212 15.863 1.00 20.93 97 PRO A N 1
ATOM 749 C CA . PRO A 1 100 ? 39.408 60.644 16.079 1.00 19.63 97 PRO A CA 1
ATOM 750 C C . PRO A 1 100 ? 38.348 61.522 15.403 1.00 18.68 97 PRO A C 1
ATOM 751 O O . PRO A 1 100 ? 37.710 61.100 14.443 1.00 18.91 97 PRO A O 1
ATOM 755 N N . ASP A 1 101 ? 38.191 62.741 15.913 1.00 17.72 98 ASP A N 1
ATOM 756 C CA . ASP A 1 101 ? 37.262 63.747 15.370 1.00 17.75 98 ASP A CA 1
ATOM 757 C C . ASP A 1 101 ? 37.862 64.587 14.262 1.00 17.85 98 ASP A C 1
ATOM 758 O O . ASP A 1 101 ? 37.134 65.198 13.484 1.00 16.83 98 ASP A O 1
ATOM 763 N N . LEU A 1 102 ? 39.199 64.621 14.215 1.00 17.76 99 LEU A N 1
ATOM 764 C CA . LEU A 1 102 ? 39.927 65.386 13.216 1.00 16.89 99 LEU A CA 1
ATOM 765 C C . LEU A 1 102 ? 41.279 64.722 13.026 1.00 16.33 99 LEU A C 1
ATOM 766 O O . LEU A 1 102 ? 41.894 64.249 14.007 1.00 16.75 99 LEU A O 1
ATOM 771 N N . VAL A 1 103 ? 41.740 64.678 11.778 1.00 14.98 100 VAL A N 1
ATOM 772 C CA . VAL A 1 103 ? 42.946 63.932 11.445 1.00 14.30 100 VAL A CA 1
ATOM 773 C C . VAL A 1 103 ? 43.912 64.893 10.770 1.00 14.21 100 VAL A C 1
ATOM 774 O O . VAL A 1 103 ? 43.496 65.672 9.896 1.00 13.17 100 VAL A O 1
ATOM 778 N N . PHE A 1 104 ? 45.182 64.875 11.215 1.00 13.69 101 PHE A N 1
ATOM 779 C CA . PHE A 1 104 ? 46.212 65.642 10.546 1.00 13.82 101 PHE A CA 1
ATOM 780 C C . PHE A 1 104 ? 47.108 64.660 9.842 1.00 13.94 101 PHE A C 1
ATOM 781 O O . PHE A 1 104 ? 47.706 63.815 10.515 1.00 14.05 101 PHE A O 1
ATOM 789 N N . VAL A 1 105 ? 47.238 64.783 8.516 1.00 14.53 102 VAL A N 1
ATOM 790 C CA . VAL A 1 105 ? 48.090 63.866 7.715 1.00 15.30 102 VAL A CA 1
ATOM 791 C C . VAL A 1 105 ? 49.376 64.562 7.308 1.00 15.91 102 VAL A C 1
ATOM 792 O O . VAL A 1 105 ? 49.348 65.720 6.870 1.00 16.20 102 VAL A O 1
ATOM 796 N N . ASP A 1 106 ? 50.493 63.856 7.438 1.00 16.45 103 ASP A N 1
ATOM 797 C CA . ASP A 1 106 ? 51.782 64.392 7.003 1.00 18.41 103 ASP A CA 1
ATOM 798 C C . ASP A 1 106 ? 51.930 64.235 5.488 1.00 19.00 103 ASP A C 1
ATOM 799 O O . ASP A 1 106 ? 52.421 63.244 5.008 1.00 20.81 103 ASP A O 1
ATOM 804 N N . GLY A 1 107 ? 51.470 65.206 4.730 1.00 18.74 104 GLY A N 1
ATOM 805 C CA . GLY A 1 107 ? 51.332 65.003 3.311 1.00 19.36 104 GLY A CA 1
ATOM 806 C C . GLY A 1 107 ? 50.368 66.029 2.795 1.00 20.06 104 GLY A C 1
ATOM 807 O O . GLY A 1 107 ? 49.808 66.827 3.575 1.00 20.14 104 GLY A O 1
ATOM 808 N N . HIS A 1 108 ? 50.187 66.021 1.480 1.00 20.25 105 HIS A N 1
ATOM 809 C CA . HIS A 1 108 ? 49.400 67.042 0.843 1.00 19.84 105 HIS A CA 1
ATOM 810 C C . HIS A 1 108 ? 47.932 66.748 0.870 1.00 19.06 105 HIS A C 1
ATOM 811 O O . HIS A 1 108 ? 47.530 65.604 0.759 1.00 16.59 105 HIS A O 1
ATOM 818 N N . GLY A 1 109 ? 47.162 67.820 1.070 1.00 19.63 106 GLY A N 1
ATOM 819 C CA . GLY A 1 109 ? 45.743 67.808 0.829 1.00 20.85 106 GLY A CA 1
ATOM 820 C C . GLY A 1 109 ? 45.513 68.113 -0.633 1.00 21.34 106 GLY A C 1
ATOM 821 O O . GLY A 1 109 ? 46.112 67.483 -1.494 1.00 20.53 106 GLY A O 1
ATOM 822 N N . ILE A 1 110 ? 44.653 69.091 -0.898 1.00 22.58 107 ILE A N 1
ATOM 823 C CA . ILE A 1 110 ? 44.346 69.473 -2.258 1.00 25.08 107 ILE A CA 1
ATOM 824 C C . ILE A 1 110 ? 45.505 70.186 -2.963 1.00 26.29 107 ILE A C 1
ATOM 825 O O . ILE A 1 110 ? 45.439 70.418 -4.160 1.00 27.45 107 ILE A O 1
ATOM 830 N N . SER A 1 111 ? 46.548 70.561 -2.226 1.00 25.45 108 SER A N 1
ATOM 831 C CA . SER A 1 111 ? 47.710 71.228 -2.795 1.00 24.40 108 SER A CA 1
ATOM 832 C C . SER A 1 111 ? 48.584 70.205 -3.536 1.00 24.55 108 SER A C 1
ATOM 833 O O . SER A 1 111 ? 49.760 69.988 -3.207 1.00 26.20 108 SER A O 1
ATOM 836 N N . HIS A 1 112 ? 48.000 69.602 -4.563 1.00 25.05 109 HIS A N 1
ATOM 837 C CA . HIS A 1 112 ? 48.566 68.462 -5.265 1.00 24.66 109 HIS A CA 1
ATOM 838 C C . HIS A 1 112 ? 48.262 68.627 -6.761 1.00 25.26 109 HIS A C 1
ATOM 839 O O . HIS A 1 112 ? 47.191 69.100 -7.114 1.00 24.30 109 HIS A O 1
ATOM 846 N N . PRO A 1 113 ? 49.199 68.246 -7.654 1.00 27.74 110 PRO A N 1
ATOM 847 C CA . PRO A 1 113 ? 48.953 68.462 -9.088 1.00 28.49 110 PRO A CA 1
ATOM 848 C C . PRO A 1 113 ? 47.553 68.075 -9.520 1.00 30.30 110 PRO A C 1
ATOM 849 O O . PRO A 1 113 ? 46.960 68.807 -10.280 1.00 29.84 110 PRO A O 1
ATOM 853 N N . ARG A 1 114 ? 47.039 66.954 -8.992 1.00 31.69 111 ARG A N 1
ATOM 854 C CA . ARG A 1 114 ? 45.721 66.407 -9.331 1.00 30.79 111 ARG A CA 1
ATOM 855 C C . ARG A 1 114 ? 44.611 66.732 -8.331 1.00 28.39 111 ARG A C 1
ATOM 856 O O . ARG A 1 114 ? 43.534 66.149 -8.397 1.00 26.00 111 ARG A O 1
ATOM 864 N N . ARG A 1 115 ? 44.883 67.630 -7.383 1.00 28.28 112 ARG A N 1
ATOM 865 C CA . ARG A 1 115 ? 43.927 68.003 -6.293 1.00 25.74 112 ARG A CA 1
ATOM 866 C C . ARG A 1 115 ? 43.487 66.853 -5.397 1.00 23.41 112 ARG A C 1
ATOM 867 O O . ARG A 1 115 ? 42.418 66.879 -4.793 1.00 22.81 112 ARG A O 1
ATOM 875 N N . LEU A 1 116 ? 44.342 65.848 -5.292 1.00 22.23 113 LEU A N 1
ATOM 876 C CA . LEU A 1 116 ? 44.061 64.682 -4.489 1.00 20.35 113 LEU A CA 1
ATOM 877 C C . LEU A 1 116 ? 45.355 64.194 -3.906 1.00 19.31 113 LEU A C 1
ATOM 878 O O . LEU A 1 116 ? 45.873 63.157 -4.322 1.00 18.75 113 LEU A O 1
ATOM 883 N N . GLY A 1 117 ? 45.888 64.970 -2.956 1.00 17.75 114 GLY A N 1
ATOM 884 C CA . GLY A 1 117 ? 47.004 64.499 -2.132 1.00 16.90 114 GLY A CA 1
ATOM 885 C C . GLY A 1 117 ? 46.538 63.353 -1.241 1.00 16.08 114 GLY A C 1
ATOM 886 O O . GLY A 1 117 ? 45.363 63.096 -1.088 1.00 14.97 114 GLY A O 1
ATOM 887 N N . VAL A 1 118 ? 47.472 62.666 -0.641 1.00 16.00 115 VAL A N 1
ATOM 888 C CA . VAL A 1 118 ? 47.150 61.562 0.262 1.00 15.93 115 VAL A CA 1
ATOM 889 C C . VAL A 1 118 ? 46.208 61.894 1.413 1.00 15.85 115 VAL A C 1
ATOM 890 O O . VAL A 1 118 ? 45.401 61.077 1.806 1.00 16.42 115 VAL A O 1
ATOM 894 N N . ALA A 1 119 ? 46.298 63.097 1.942 1.00 16.67 116 ALA A N 1
ATOM 895 C CA . ALA A 1 119 ? 45.449 63.524 3.033 1.00 16.89 116 ALA A CA 1
ATOM 896 C C . ALA A 1 119 ? 43.987 63.688 2.611 1.00 17.09 116 ALA A C 1
ATOM 897 O O . ALA A 1 119 ? 43.074 63.397 3.383 1.00 17.34 116 ALA A O 1
ATOM 899 N N . SER A 1 120 ? 43.780 64.202 1.411 1.00 17.58 117 SER A N 1
ATOM 900 C CA . SER A 1 120 ? 42.453 64.298 0.800 1.00 18.45 117 SER A CA 1
ATOM 901 C C . SER A 1 120 ? 41.924 62.908 0.432 1.00 19.74 117 SER A C 1
ATOM 902 O O . SER A 1 120 ? 40.767 62.594 0.683 1.00 19.88 117 SER A O 1
ATOM 905 N N . HIS A 1 121 ? 42.797 62.083 -0.158 1.00 20.20 118 HIS A N 1
ATOM 906 C CA . HIS A 1 121 ? 42.460 60.726 -0.499 1.00 20.71 118 HIS A CA 1
ATOM 907 C C . HIS A 1 121 ? 41.975 59.965 0.740 1.00 19.74 118 HIS A C 1
ATOM 908 O O . HIS A 1 121 ? 40.871 59.400 0.755 1.00 19.26 118 HIS A O 1
ATOM 915 N N . PHE A 1 122 ? 42.797 59.967 1.776 1.00 19.00 119 PHE A N 1
ATOM 916 C CA . PHE A 1 122 ? 42.457 59.270 3.015 1.00 19.10 119 PHE A CA 1
ATOM 917 C C . PHE A 1 122 ? 41.229 59.896 3.674 1.00 19.58 119 PHE A C 1
ATOM 918 O O . PHE A 1 122 ? 40.285 59.201 4.016 1.00 17.87 119 PHE A O 1
ATOM 926 N N . GLY A 1 123 ? 41.247 61.218 3.840 1.00 21.43 120 GLY A N 1
ATOM 927 C CA . GLY A 1 123 ? 40.162 61.913 4.551 1.00 22.40 120 GLY A CA 1
ATOM 928 C C . GLY A 1 123 ? 38.818 61.563 3.942 1.00 23.50 120 GLY A C 1
ATOM 929 O O . GLY A 1 123 ? 37.870 61.218 4.640 1.00 22.51 120 GLY A O 1
ATOM 930 N N . LEU A 1 124 ? 38.773 61.606 2.620 1.00 24.73 121 LEU A N 1
ATOM 931 C CA . LEU A 1 124 ? 37.571 61.330 1.861 1.00 26.22 121 LEU A CA 1
ATOM 932 C C . LEU A 1 124 ? 37.097 59.870 1.948 1.00 26.51 121 LEU A C 1
ATOM 933 O O . LEU A 1 124 ? 35.951 59.607 2.269 1.00 26.57 121 LEU A O 1
ATOM 938 N N . LEU A 1 125 ? 37.957 58.910 1.686 1.00 27.57 122 LEU A N 1
ATOM 939 C CA . LEU A 1 125 ? 37.504 57.532 1.815 1.00 29.32 122 LEU A CA 1
ATOM 940 C C . LEU A 1 125 ? 37.064 57.182 3.218 1.00 28.12 122 LEU A C 1
ATOM 941 O O . LEU A 1 125 ? 36.142 56.437 3.396 1.00 30.48 122 LEU A O 1
ATOM 946 N N . VAL A 1 126 ? 37.708 57.723 4.226 1.00 28.63 123 VAL A N 1
ATOM 947 C CA . VAL A 1 126 ? 37.371 57.379 5.618 1.00 27.43 123 VAL A CA 1
ATOM 948 C C . VAL A 1 126 ? 36.255 58.305 6.150 1.00 25.32 123 VAL A C 1
ATOM 949 O O . VAL A 1 126 ? 35.546 57.972 7.091 1.00 22.93 123 VAL A O 1
ATOM 953 N N . ASP A 1 127 ? 36.091 59.449 5.487 1.00 25.05 124 ASP A N 1
ATOM 954 C CA . ASP A 1 127 ? 35.030 60.431 5.768 1.00 24.33 124 ASP A CA 1
ATOM 955 C C . ASP A 1 127 ? 35.172 60.986 7.179 1.00 24.12 124 ASP A C 1
ATOM 956 O O . ASP A 1 127 ? 34.242 60.922 8.007 1.00 26.56 124 ASP A O 1
ATOM 961 N N . VAL A 1 128 ? 36.351 61.529 7.457 1.00 22.24 125 VAL A N 1
ATOM 962 C CA . VAL A 1 128 ? 36.590 62.226 8.711 1.00 21.41 125 VAL A CA 1
ATOM 963 C C . VAL A 1 128 ? 37.253 63.526 8.379 1.00 19.71 125 VAL A C 1
ATOM 964 O O . VAL A 1 128 ? 38.072 63.567 7.471 1.00 18.74 125 VAL A O 1
ATOM 968 N N . PRO A 1 129 ? 36.914 64.588 9.121 1.00 18.69 126 PRO A N 1
ATOM 969 C CA . PRO A 1 129 ? 37.619 65.830 8.927 1.00 18.20 126 PRO A CA 1
ATOM 970 C C . PRO A 1 129 ? 39.135 65.626 8.937 1.00 17.81 126 PRO A C 1
ATOM 971 O O . PRO A 1 129 ? 39.682 65.037 9.896 1.00 17.76 126 PRO A O 1
ATOM 975 N N . THR A 1 130 ? 39.805 66.115 7.887 1.00 16.63 127 THR A N 1
ATOM 976 C CA . THR A 1 130 ? 41.234 65.846 7.676 1.00 15.43 127 THR A CA 1
ATOM 977 C C . THR A 1 130 ? 41.993 67.027 7.111 1.00 14.92 127 THR A C 1
ATOM 978 O O . THR A 1 130 ? 41.499 67.717 6.220 1.00 16.58 127 THR A O 1
ATOM 982 N N . ILE A 1 131 ? 43.209 67.239 7.603 1.00 13.88 128 ILE A N 1
ATOM 983 C CA . ILE A 1 131 ? 44.039 68.352 7.172 1.00 13.11 128 ILE A CA 1
ATOM 984 C C . ILE A 1 131 ? 45.334 67.829 6.579 1.00 12.94 128 ILE A C 1
ATOM 985 O O . ILE A 1 131 ? 45.927 66.921 7.102 1.00 13.08 128 ILE A O 1
ATOM 990 N N . GLY A 1 132 ? 45.775 68.408 5.478 1.00 12.97 129 GLY A N 1
ATOM 991 C CA . GLY A 1 132 ? 47.087 68.084 4.934 1.00 13.60 129 GLY A CA 1
ATOM 992 C C . GLY A 1 132 ? 48.124 69.032 5.520 1.00 13.45 129 GLY A C 1
ATOM 993 O O . GLY A 1 132 ? 48.000 70.234 5.339 1.00 12.91 129 GLY A O 1
ATOM 994 N N . VAL A 1 133 ? 49.121 68.482 6.221 1.00 13.59 130 VAL A N 1
ATOM 995 C CA . VAL A 1 133 ? 50.217 69.259 6.773 1.00 14.06 130 VAL A CA 1
ATOM 996 C C . VAL A 1 133 ? 51.477 68.785 6.116 1.00 15.06 130 VAL A C 1
ATOM 997 O O . VAL A 1 133 ? 52.130 67.876 6.611 1.00 14.69 130 VAL A O 1
ATOM 1001 N N . ALA A 1 134 ? 51.840 69.407 5.000 1.00 16.92 131 ALA A N 1
ATOM 1002 C CA . ALA A 1 134 ? 52.980 68.941 4.220 1.00 18.25 131 ALA A CA 1
ATOM 1003 C C . ALA A 1 134 ? 54.260 69.720 4.516 1.00 20.09 131 ALA A C 1
ATOM 1004 O O . ALA A 1 134 ? 54.236 70.885 4.856 1.00 20.41 131 ALA A O 1
ATOM 1006 N N . LYS A 1 135 ? 55.385 69.049 4.367 1.00 23.20 132 LYS A N 1
ATOM 1007 C CA . LYS A 1 135 ? 56.682 69.613 4.725 1.00 25.57 132 LYS A CA 1
ATOM 1008 C C . LYS A 1 135 ? 57.347 70.358 3.564 1.00 26.47 132 LYS A C 1
ATOM 1009 O O . LYS A 1 135 ? 58.277 71.120 3.794 1.00 26.27 132 LYS A O 1
ATOM 1015 N N . LYS A 1 136 ? 56.908 70.091 2.329 1.00 27.32 133 LYS A N 1
ATOM 1016 C CA . LYS A 1 136 ? 57.503 70.668 1.119 1.00 27.76 133 LYS A CA 1
ATOM 1017 C C . LYS A 1 136 ? 56.409 71.020 0.100 1.00 26.30 133 LYS A C 1
ATOM 1018 O O . LYS A 1 136 ? 55.354 70.435 0.073 1.00 24.09 133 LYS A O 1
ATOM 1024 N N . ARG A 1 137 ? 56.700 71.976 -0.766 1.00 29.18 134 ARG A N 1
ATOM 1025 C CA . ARG A 1 137 ? 55.821 72.327 -1.876 1.00 30.35 134 ARG A CA 1
ATOM 1026 C C . ARG A 1 137 ? 55.811 71.212 -2.924 1.00 31.34 134 ARG A C 1
ATOM 1027 O O . ARG A 1 137 ? 56.832 70.539 -3.168 1.00 30.31 134 ARG A O 1
ATOM 1035 N N . LEU A 1 138 ? 54.648 70.992 -3.518 1.00 30.50 135 LEU A N 1
ATOM 1036 C CA . LEU A 1 138 ? 54.500 69.968 -4.568 1.00 31.84 135 LEU A CA 1
ATOM 1037 C C . LEU A 1 138 ? 54.131 70.596 -5.888 1.00 31.04 135 LEU A C 1
ATOM 1038 O O . LEU A 1 138 ? 54.633 70.196 -6.925 1.00 30.35 135 LEU A O 1
ATOM 1043 N N . CYS A 1 139 ? 53.257 71.596 -5.809 1.00 32.04 136 CYS A N 1
ATOM 1044 C CA . CYS A 1 139 ? 52.848 72.432 -6.926 1.00 31.42 136 CYS A CA 1
ATOM 1045 C C . CYS A 1 139 ? 52.345 73.785 -6.397 1.00 31.72 136 CYS A C 1
ATOM 1046 O O . CYS A 1 139 ? 52.187 73.978 -5.182 1.00 30.36 136 CYS A O 1
ATOM 1049 N N . GLY A 1 140 ? 52.067 74.708 -7.317 1.00 31.13 137 GLY A N 1
ATOM 1050 C CA . GLY A 1 140 ? 51.549 76.026 -6.971 1.00 30.85 137 GLY A CA 1
ATOM 1051 C C . GLY A 1 140 ? 52.718 76.942 -6.736 1.00 33.11 137 GLY A C 1
ATOM 1052 O O . GLY A 1 140 ? 53.865 76.498 -6.866 1.00 30.42 137 GLY A O 1
ATOM 1053 N N . LYS A 1 141 ? 52.431 78.209 -6.404 1.00 35.48 138 LYS A N 1
ATOM 1054 C CA . LYS A 1 141 ? 53.468 79.233 -6.146 1.00 37.71 138 LYS A CA 1
ATOM 1055 C C . LYS A 1 141 ? 53.118 80.112 -4.952 1.00 34.12 138 LYS A C 1
ATOM 1056 O O . LYS A 1 141 ? 51.946 80.320 -4.661 1.00 32.42 138 LYS A O 1
ATOM 1062 N N . PHE A 1 142 ? 54.134 80.619 -4.257 1.00 31.75 139 PHE A N 1
ATOM 1063 C CA . PHE A 1 142 ? 53.923 81.549 -3.120 1.00 32.12 139 PHE A CA 1
ATOM 1064 C C . PHE A 1 142 ? 55.006 82.642 -3.082 1.00 32.08 139 PHE A C 1
ATOM 1065 O O . PHE A 1 142 ? 56.139 82.431 -3.516 1.00 30.78 139 PHE A O 1
ATOM 1073 N N . GLU A 1 143 ? 54.646 83.814 -2.571 1.00 34.75 140 GLU A N 1
ATOM 1074 C CA . GLU A 1 143 ? 55.621 84.865 -2.320 1.00 39.12 140 GLU A CA 1
ATOM 1075 C C . GLU A 1 143 ? 56.577 84.402 -1.246 1.00 37.49 140 GLU A C 1
ATOM 1076 O O . GLU A 1 143 ? 56.155 84.154 -0.126 1.00 39.26 140 GLU A O 1
ATOM 1082 N N . PRO A 1 144 ? 57.861 84.307 -1.559 1.00 35.94 141 PRO A N 1
ATOM 1083 C CA . PRO A 1 144 ? 58.830 83.941 -0.526 1.00 35.79 141 PRO A CA 1
ATOM 1084 C C . PRO A 1 144 ? 58.615 84.627 0.857 1.00 33.98 141 PRO A C 1
ATOM 1085 O O . PRO A 1 144 ? 58.322 85.822 0.943 1.00 30.47 141 PRO A O 1
ATOM 1089 N N . LEU A 1 145 ? 58.754 83.823 1.911 1.00 32.57 142 LEU A N 1
ATOM 1090 C CA . LEU A 1 145 ? 58.451 84.220 3.275 1.00 31.51 142 LEU A CA 1
ATOM 1091 C C . LEU A 1 145 ? 59.624 84.919 3.919 1.00 30.10 142 LEU A C 1
ATOM 1092 O O . LEU A 1 145 ? 60.766 84.527 3.737 1.00 26.27 142 LEU A O 1
ATOM 1097 N N . SER A 1 146 ? 59.332 85.948 4.703 1.00 30.67 143 SER A N 1
ATOM 1098 C CA . SER A 1 146 ? 60.342 86.466 5.574 1.00 33.04 143 SER A CA 1
ATOM 1099 C C . SER A 1 146 ? 60.600 85.445 6.706 1.00 33.23 143 SER A C 1
ATOM 1100 O O . SER A 1 146 ? 59.841 84.483 6.922 1.00 30.57 143 SER A O 1
ATOM 1103 N N . SER A 1 147 ? 61.691 85.686 7.414 1.00 31.87 144 SER A N 1
ATOM 1104 C CA . SER A 1 147 ? 62.349 84.687 8.198 1.00 31.99 144 SER A CA 1
ATOM 1105 C C . SER A 1 147 ? 61.773 84.538 9.587 1.00 29.40 144 SER A C 1
ATOM 1106 O O . SER A 1 147 ? 62.093 83.578 10.253 1.00 28.92 144 SER A O 1
ATOM 1109 N N . GLU A 1 148 ? 60.950 85.475 10.034 1.00 27.82 145 GLU A N 1
ATOM 1110 C CA . GLU A 1 148 ? 60.387 85.351 11.370 1.00 28.94 145 GLU A CA 1
ATOM 1111 C C . GLU A 1 148 ? 59.362 84.202 11.473 1.00 28.84 145 GLU A C 1
ATOM 1112 O O . GLU A 1 148 ? 58.730 83.819 10.449 1.00 28.38 145 GLU A O 1
ATOM 1118 N N . PRO A 1 149 ? 59.187 83.659 12.698 1.00 26.20 146 PRO A N 1
ATOM 1119 C CA . PRO A 1 149 ? 58.061 82.765 12.887 1.00 26.51 146 PRO A CA 1
ATOM 1120 C C . PRO A 1 149 ? 56.710 83.507 12.665 1.00 26.48 146 PRO A C 1
ATOM 1121 O O . PRO A 1 149 ? 56.540 84.664 13.084 1.00 26.44 146 PRO A O 1
ATOM 1125 N N . GLY A 1 150 ? 55.775 82.857 11.975 1.00 24.91 147 GLY A N 1
ATOM 1126 C CA . GLY A 1 150 ? 54.458 83.445 11.743 1.00 24.68 147 GLY A CA 1
ATOM 1127 C C . GLY A 1 150 ? 54.331 84.116 10.399 1.00 24.09 147 GLY A C 1
ATOM 1128 O O . GLY A 1 150 ? 53.256 84.549 10.003 1.00 23.51 147 GLY A O 1
ATOM 1129 N N . ALA A 1 151 ? 55.432 84.195 9.672 1.00 24.63 148 ALA A N 1
ATOM 1130 C CA . ALA A 1 151 ? 55.351 84.579 8.276 1.00 24.43 148 ALA A CA 1
ATOM 1131 C C . ALA A 1 151 ? 54.367 83.662 7.598 1.00 24.32 148 ALA A C 1
ATOM 1132 O O . ALA A 1 151 ? 54.410 82.450 7.796 1.00 24.36 148 ALA A O 1
ATOM 1134 N N . LEU A 1 152 ? 53.526 84.269 6.764 1.00 24.80 149 LEU A N 1
ATOM 1135 C CA . LEU A 1 152 ? 52.370 83.639 6.171 1.00 24.11 149 LEU A CA 1
ATOM 1136 C C . LEU A 1 152 ? 52.092 84.126 4.728 1.00 24.86 149 LEU A C 1
ATOM 1137 O O . LEU A 1 152 ? 51.908 85.320 4.508 1.00 27.85 149 LEU A O 1
ATOM 1142 N N . ALA A 1 153 ? 52.044 83.204 3.761 1.00 25.22 150 ALA A N 1
ATOM 1143 C CA . ALA A 1 153 ? 51.633 83.512 2.387 1.00 26.14 150 ALA A CA 1
ATOM 1144 C C . ALA A 1 153 ? 50.681 82.437 1.855 1.00 28.60 150 ALA A C 1
ATOM 1145 O O . ALA A 1 153 ? 50.806 81.274 2.234 1.00 28.70 150 ALA A O 1
ATOM 1147 N N . PRO A 1 154 ? 49.734 82.817 0.965 1.00 30.15 151 PRO A N 1
ATOM 1148 C CA . PRO A 1 154 ? 48.866 81.838 0.302 1.00 29.88 151 PRO A CA 1
ATOM 1149 C C . PRO A 1 154 ? 49.570 81.104 -0.806 1.00 28.19 151 PRO A C 1
ATOM 1150 O O . PRO A 1 154 ? 50.418 81.667 -1.475 1.00 31.10 151 PRO A O 1
ATOM 1154 N N . LEU A 1 155 ? 49.233 79.844 -0.995 1.00 28.36 152 LEU A N 1
ATOM 1155 C CA . LEU A 1 155 ? 49.785 79.087 -2.111 1.00 30.71 152 LEU A CA 1
ATOM 1156 C C . LEU A 1 155 ? 48.794 79.139 -3.259 1.00 34.03 152 LEU A C 1
ATOM 1157 O O . LEU A 1 155 ? 47.624 78.757 -3.101 1.00 37.41 152 LEU A O 1
ATOM 1162 N N . MET A 1 156 ? 49.259 79.607 -4.413 1.00 34.95 153 MET A N 1
ATOM 1163 C CA . MET A 1 156 ? 48.375 79.911 -5.533 1.00 35.77 153 MET A CA 1
ATOM 1164 C C . MET A 1 156 ? 48.677 78.984 -6.691 1.00 37.19 153 MET A C 1
ATOM 1165 O O . MET A 1 156 ? 49.847 78.642 -6.961 1.00 35.80 153 MET A O 1
ATOM 1170 N N . ASP A 1 157 ? 47.619 78.547 -7.359 1.00 39.24 154 ASP A N 1
ATOM 1171 C CA . ASP A 1 157 ? 47.786 77.834 -8.608 1.00 45.31 154 ASP A CA 1
ATOM 1172 C C . ASP A 1 157 ? 46.573 78.090 -9.456 1.00 51.46 154 ASP A C 1
ATOM 1173 O O . ASP A 1 157 ? 45.440 77.879 -8.985 1.00 50.89 154 ASP A O 1
ATOM 1178 N N . LYS A 1 158 ? 46.809 78.589 -10.679 1.00 53.43 155 LYS A N 1
ATOM 1179 C CA . LYS A 1 158 ? 45.766 78.701 -11.678 1.00 51.11 155 LYS A CA 1
ATOM 1180 C C . LYS A 1 158 ? 44.698 79.702 -11.223 1.00 47.68 155 LYS A C 1
ATOM 1181 O O . LYS A 1 158 ? 43.551 79.593 -11.630 1.00 51.43 155 LYS A O 1
ATOM 1187 N N . GLY A 1 159 ? 45.059 80.648 -10.355 1.00 45.86 156 GLY A N 1
ATOM 1188 C CA . GLY A 1 159 ? 44.087 81.599 -9.793 1.00 43.56 156 GLY A CA 1
ATOM 1189 C C . GLY A 1 159 ? 43.427 81.164 -8.498 1.00 44.50 156 GLY A C 1
ATOM 1190 O O . GLY A 1 159 ? 42.672 81.932 -7.903 1.00 43.45 156 GLY A O 1
ATOM 1191 N N . GLU A 1 160 ? 43.765 79.957 -8.035 1.00 44.29 157 GLU A N 1
ATOM 1192 C CA . GLU A 1 160 ? 43.155 79.327 -6.851 1.00 43.25 157 GLU A CA 1
ATOM 1193 C C . GLU A 1 160 ? 44.135 79.233 -5.664 1.00 40.14 157 GLU A C 1
ATOM 1194 O O . GLU A 1 160 ? 45.336 78.983 -5.865 1.00 39.89 157 GLU A O 1
ATOM 1200 N N . GLN A 1 161 ? 43.627 79.428 -4.442 1.00 35.92 158 GLN A N 1
ATOM 1201 C CA . GLN A 1 161 ? 44.423 79.180 -3.245 1.00 33.93 158 GLN A CA 1
ATOM 1202 C C . GLN A 1 161 ? 44.291 77.726 -2.836 1.00 31.80 158 GLN A C 1
ATOM 1203 O O . GLN A 1 161 ? 43.264 77.321 -2.373 1.00 30.68 158 GLN A O 1
ATOM 1209 N N . LEU A 1 162 ? 45.367 76.962 -2.955 1.00 32.62 159 LEU A N 1
ATOM 1210 C CA . LEU A 1 162 ? 45.371 75.565 -2.526 1.00 30.71 159 LEU A CA 1
ATOM 1211 C C . LEU A 1 162 ? 45.812 75.327 -1.079 1.00 27.15 159 LEU A C 1
ATOM 1212 O O . LEU A 1 162 ? 45.479 74.305 -0.499 1.00 25.06 159 LEU A O 1
ATOM 1217 N N . ALA A 1 163 ? 46.558 76.256 -0.496 1.00 25.46 160 ALA A N 1
ATOM 1218 C CA . ALA A 1 163 ? 47.102 76.026 0.829 1.00 24.95 160 ALA A CA 1
ATOM 1219 C C . ALA A 1 163 ? 47.558 77.305 1.472 1.00 23.92 160 ALA A C 1
ATOM 1220 O O . ALA A 1 163 ? 47.659 78.346 0.808 1.00 24.20 160 ALA A O 1
ATOM 1222 N N . TRP A 1 164 ? 47.830 77.207 2.771 1.00 22.10 161 TRP A N 1
ATOM 1223 C CA . TRP A 1 164 ? 48.552 78.241 3.481 1.00 21.87 161 TRP A CA 1
ATOM 1224 C C . TRP A 1 164 ? 49.978 77.746 3.661 1.00 20.09 161 TRP A C 1
ATOM 1225 O O . TRP A 1 164 ? 50.198 76.581 3.954 1.00 19.49 161 TRP A O 1
ATOM 1236 N N . VAL A 1 165 ? 50.932 78.632 3.394 1.00 19.24 162 VAL A N 1
ATOM 1237 C CA . VAL A 1 165 ? 52.355 78.404 3.661 1.00 18.52 162 VAL A CA 1
ATOM 1238 C C . VAL A 1 165 ? 52.694 79.201 4.911 1.00 18.24 162 VAL A C 1
ATOM 1239 O O . VAL A 1 165 ? 52.578 80.411 4.891 1.00 18.88 162 VAL A O 1
ATOM 1243 N N . TRP A 1 166 ? 53.067 78.522 5.993 1.00 18.27 163 TRP A N 1
ATOM 1244 C CA . TRP A 1 166 ? 53.175 79.148 7.330 1.00 18.87 163 TRP A CA 1
ATOM 1245 C C . TRP A 1 166 ? 54.458 78.705 8.024 1.00 19.73 163 TRP A C 1
ATOM 1246 O O . TRP A 1 166 ? 54.703 77.505 8.196 1.00 19.76 163 TRP A O 1
ATOM 1257 N N . ARG A 1 167 ? 55.293 79.673 8.395 1.00 20.53 164 ARG A N 1
ATOM 1258 C CA . ARG A 1 167 ? 56.494 79.362 9.147 1.00 21.11 164 ARG A CA 1
ATOM 1259 C C . ARG A 1 167 ? 56.145 79.154 10.628 1.00 20.82 164 ARG A C 1
ATOM 1260 O O . ARG A 1 167 ? 55.881 80.107 11.337 1.00 19.45 164 ARG A O 1
ATOM 1268 N N . SER A 1 168 ? 56.142 77.894 11.081 1.00 21.27 165 SER A N 1
ATOM 1269 C CA . SER A 1 168 ? 55.653 77.545 12.419 1.00 20.25 165 SER A CA 1
ATOM 1270 C C . SER A 1 168 ? 56.665 77.884 13.468 1.00 21.35 165 SER A C 1
ATOM 1271 O O . SER A 1 168 ? 56.334 77.973 14.639 1.00 20.51 165 SER A O 1
ATOM 1274 N N . LYS A 1 169 ? 57.911 78.065 13.045 1.00 23.43 166 LYS A N 1
ATOM 1275 C CA . LYS A 1 169 ? 59.025 78.098 13.975 1.00 24.90 166 LYS A CA 1
ATOM 1276 C C . LYS A 1 169 ? 60.199 78.760 13.311 1.00 26.04 166 LYS A C 1
ATOM 1277 O O . LYS A 1 169 ? 60.458 78.510 12.138 1.00 24.12 166 LYS A O 1
ATOM 1283 N N . ALA A 1 170 ? 60.899 79.596 14.078 1.00 28.16 167 ALA A N 1
ATOM 1284 C CA . ALA A 1 170 ? 62.073 80.332 13.607 1.00 30.33 167 ALA A CA 1
ATOM 1285 C C . ALA A 1 170 ? 63.150 79.382 13.143 1.00 32.89 167 ALA A C 1
ATOM 1286 O O . ALA A 1 170 ? 63.431 78.392 13.833 1.00 31.73 167 ALA A O 1
ATOM 1288 N N . ARG A 1 171 ? 63.739 79.670 11.980 1.00 35.96 168 ARG A N 1
ATOM 1289 C CA . ARG A 1 171 ? 64.798 78.814 11.405 1.00 40.61 168 ARG A CA 1
ATOM 1290 C C . ARG A 1 171 ? 64.380 77.380 11.030 1.00 37.06 168 ARG A C 1
ATOM 1291 O O . ARG A 1 171 ? 65.205 76.457 10.961 1.00 37.47 168 ARG A O 1
ATOM 1299 N N . CYS A 1 172 ? 63.097 77.188 10.802 1.00 34.92 169 CYS A N 1
ATOM 1300 C CA . CYS A 1 172 ? 62.622 75.978 10.186 1.00 32.68 169 CYS A CA 1
ATOM 1301 C C . CYS A 1 172 ? 61.975 76.385 8.898 1.00 32.04 169 CYS A C 1
ATOM 1302 O O . CYS A 1 172 ? 61.408 77.482 8.784 1.00 32.40 169 CYS A O 1
ATOM 1305 N N . ASN A 1 173 ? 62.043 75.491 7.926 1.00 32.96 170 ASN A N 1
ATOM 1306 C CA . ASN A 1 173 ? 61.208 75.599 6.735 1.00 31.28 170 ASN A CA 1
ATOM 1307 C C . ASN A 1 173 ? 59.729 75.571 7.074 1.00 29.25 170 ASN A C 1
ATOM 1308 O O . ASN A 1 173 ? 59.322 74.988 8.090 1.00 27.38 170 ASN A O 1
ATOM 1313 N N . PRO A 1 174 ? 58.910 76.218 6.226 1.00 28.28 171 PRO A N 1
ATOM 1314 C CA . PRO A 1 174 ? 57.494 76.320 6.574 1.00 26.16 171 PRO A CA 1
ATOM 1315 C C . PRO A 1 174 ? 56.700 75.065 6.239 1.00 25.26 171 PRO A C 1
ATOM 1316 O O . PRO A 1 174 ? 57.239 74.108 5.614 1.00 24.24 171 PRO A O 1
ATOM 1320 N N . LEU A 1 175 ? 55.437 75.089 6.685 1.00 23.06 172 LEU A N 1
ATOM 1321 C CA . LEU A 1 175 ? 54.454 74.040 6.442 1.00 21.62 172 LEU A CA 1
ATOM 1322 C C . LEU A 1 175 ? 53.508 74.455 5.336 1.00 20.80 172 LEU A C 1
ATOM 1323 O 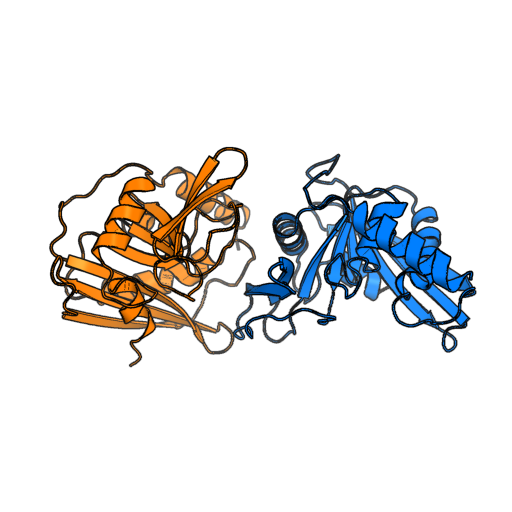O . LEU A 1 175 ? 53.212 75.632 5.189 1.00 20.41 172 LEU A O 1
ATOM 1328 N N . PHE A 1 176 ? 53.016 73.477 4.589 1.00 20.62 173 PHE A N 1
ATOM 1329 C CA . PHE A 1 176 ? 52.030 73.692 3.552 1.00 20.23 173 PHE A CA 1
ATOM 1330 C C . PHE A 1 176 ? 50.745 73.024 3.998 1.00 19.68 173 PHE A C 1
ATOM 1331 O O . PHE A 1 176 ? 50.611 71.813 3.921 1.00 21.96 173 PHE A O 1
ATOM 1339 N N . ILE A 1 177 ? 49.817 73.832 4.492 1.00 18.75 174 ILE A N 1
ATOM 1340 C CA . ILE A 1 177 ? 48.636 73.364 5.193 1.00 18.30 174 ILE A CA 1
ATOM 1341 C C . ILE A 1 177 ? 47.446 73.593 4.303 1.00 19.13 174 ILE A C 1
ATOM 1342 O O . ILE A 1 177 ? 47.194 74.734 3.894 1.00 21.04 174 ILE A O 1
ATOM 1347 N N . ALA A 1 178 ? 46.719 72.520 4.002 1.00 18.41 175 ALA A N 1
ATOM 1348 C CA . ALA A 1 178 ? 45.659 72.545 3.003 1.00 17.46 175 ALA A CA 1
ATOM 1349 C C . ALA A 1 178 ? 44.479 71.760 3.523 1.00 17.60 175 ALA A C 1
ATOM 1350 O O . ALA A 1 178 ? 44.613 70.959 4.430 1.00 18.12 175 ALA A O 1
ATOM 1352 N N . THR A 1 179 ? 43.308 71.979 2.966 1.00 17.60 176 THR A N 1
ATOM 1353 C CA . THR A 1 179 ? 42.228 71.069 3.298 1.00 17.59 176 THR A CA 1
ATOM 1354 C C . THR A 1 179 ? 42.545 69.676 2.797 1.00 16.92 176 THR A C 1
ATOM 1355 O O . THR A 1 179 ? 43.094 69.491 1.700 1.00 17.07 176 THR A O 1
ATOM 1359 N N . GLY A 1 180 ? 42.264 68.704 3.660 1.00 17.00 177 GLY A N 1
ATOM 1360 C CA . GLY A 1 180 ? 42.300 67.286 3.293 1.00 17.26 177 GLY A CA 1
ATOM 1361 C C . GLY A 1 180 ? 40.894 66.977 2.830 1.00 17.17 177 GLY A C 1
ATOM 1362 O O . GLY A 1 180 ? 40.663 66.799 1.640 1.00 17.32 177 GLY A O 1
ATOM 1363 N N . HIS A 1 181 ? 39.963 66.992 3.789 1.00 16.75 178 HIS A N 1
ATOM 1364 C CA . HIS A 1 181 ? 38.542 66.747 3.573 1.00 16.42 178 HIS A CA 1
ATOM 1365 C C . HIS A 1 181 ? 37.774 67.361 4.732 1.00 15.78 178 HIS A C 1
ATOM 1366 O O . HIS A 1 181 ? 38.171 67.236 5.858 1.00 15.67 178 HIS A O 1
ATOM 1373 N N . ARG A 1 182 ? 36.686 68.066 4.449 1.00 15.90 179 ARG A N 1
ATOM 1374 C CA . ARG A 1 182 ? 35.786 68.590 5.497 1.00 15.50 179 ARG A CA 1
ATOM 1375 C C . ARG A 1 182 ? 36.431 69.565 6.449 1.00 14.98 179 ARG A C 1
ATOM 1376 O O . ARG A 1 182 ? 35.994 69.703 7.565 1.00 14.59 179 ARG A O 1
ATOM 1384 N N . VAL A 1 183 ? 37.458 70.250 5.986 1.00 15.00 180 VAL A N 1
ATOM 1385 C CA . VAL A 1 183 ? 38.067 71.369 6.703 1.00 15.79 180 VAL A CA 1
ATOM 1386 C C . VAL A 1 183 ? 38.450 72.421 5.640 1.00 16.56 180 VAL A C 1
ATOM 1387 O O . VAL A 1 183 ? 39.090 72.084 4.657 1.00 17.52 180 VAL A O 1
ATOM 1391 N N . SER A 1 184 ? 38.035 73.674 5.834 1.00 17.17 181 SER A N 1
ATOM 1392 C CA . SER A 1 184 ? 38.363 74.803 4.934 1.00 17.52 181 SER A CA 1
ATOM 1393 C C . SER A 1 184 ? 39.844 75.098 5.034 1.00 17.66 181 SER A C 1
ATOM 1394 O O . SER A 1 184 ? 40.479 74.673 5.987 1.00 18.50 181 SER A O 1
ATOM 1397 N N . VAL A 1 185 ? 40.402 75.808 4.069 1.00 17.86 182 VAL A N 1
ATOM 1398 C CA . VAL A 1 185 ? 41.851 76.107 4.086 1.00 18.70 182 VAL A CA 1
ATOM 1399 C C . VAL A 1 185 ? 42.241 77.001 5.293 1.00 19.32 182 VAL A C 1
ATOM 1400 O O . VAL A 1 185 ? 43.274 76.762 5.944 1.00 19.75 182 VAL A O 1
ATOM 1404 N N . ASP A 1 186 ? 41.392 77.986 5.605 1.00 18.56 183 ASP A N 1
ATOM 1405 C CA . ASP A 1 186 ? 41.599 78.875 6.746 1.00 18.75 183 ASP A CA 1
ATOM 1406 C C . ASP A 1 186 ? 41.413 78.151 8.084 1.00 18.90 183 ASP A C 1
ATOM 1407 O O . ASP A 1 186 ? 42.136 78.427 9.033 1.00 18.65 183 ASP A O 1
ATOM 1412 N N . SER A 1 187 ? 40.426 77.263 8.197 1.00 18.86 184 SER A N 1
ATOM 1413 C CA . SER A 1 187 ? 40.351 76.453 9.403 1.00 18.04 184 SER A CA 1
ATOM 1414 C C . SER A 1 187 ? 41.538 75.449 9.465 1.00 17.33 184 SER A C 1
ATOM 1415 O O . SER A 1 187 ? 41.985 75.101 10.561 1.00 17.12 184 SER A O 1
ATOM 1418 N N . ALA A 1 188 ? 42.082 75.013 8.327 1.00 16.61 185 ALA A N 1
ATOM 1419 C CA . ALA A 1 188 ? 43.193 74.031 8.377 1.00 16.54 185 ALA A CA 1
ATOM 1420 C C . ALA A 1 188 ? 44.395 74.677 9.081 1.00 16.71 185 ALA A C 1
ATOM 1421 O O . ALA A 1 188 ? 44.957 74.100 9.988 1.00 16.09 185 ALA A O 1
ATOM 1423 N N . LEU A 1 189 ? 44.740 75.900 8.664 1.00 17.27 186 LEU A N 1
ATOM 1424 C CA . LEU A 1 189 ? 45.754 76.706 9.322 1.00 16.87 186 LEU A CA 1
ATOM 1425 C C . LEU A 1 189 ? 45.461 76.898 10.808 1.00 16.12 186 LEU A C 1
ATOM 1426 O O . LEU A 1 189 ? 46.314 76.631 11.640 1.00 15.63 186 LEU A O 1
ATOM 1431 N N . ALA A 1 190 ? 44.244 77.331 11.123 1.00 15.42 187 ALA A N 1
ATOM 1432 C CA . ALA A 1 190 ? 43.847 77.569 12.498 1.00 15.71 187 ALA A CA 1
ATOM 1433 C C . ALA A 1 190 ? 44.069 76.338 13.390 1.00 16.04 187 ALA A C 1
ATOM 1434 O O . ALA A 1 190 ? 44.583 76.446 14.494 1.00 15.55 187 ALA A O 1
ATOM 1436 N N . TRP A 1 191 ? 43.653 75.170 12.904 1.00 15.76 188 TRP A N 1
ATOM 1437 C CA . TRP A 1 191 ? 43.721 73.971 13.690 1.00 15.92 188 TRP A CA 1
ATOM 1438 C C . TRP A 1 191 ? 45.149 73.513 13.857 1.00 16.96 188 TRP A C 1
ATOM 1439 O O . TRP A 1 191 ? 45.509 73.010 14.934 1.00 17.64 188 TRP A O 1
ATOM 1450 N N . VAL A 1 192 ? 45.969 73.658 12.820 1.00 16.90 189 VAL A N 1
ATOM 1451 C CA . VAL A 1 192 ? 47.375 73.340 12.974 1.00 17.01 189 VAL A CA 1
ATOM 1452 C C . VAL A 1 192 ? 48.025 74.215 14.067 1.00 17.34 189 VAL A C 1
ATOM 1453 O O . VAL A 1 192 ? 48.667 73.695 14.975 1.00 16.31 189 VAL A O 1
ATOM 1457 N N . GLN A 1 193 ? 47.810 75.527 13.996 1.00 18.44 190 GLN A N 1
ATOM 1458 C CA . GLN A 1 193 ? 48.275 76.467 15.023 1.00 19.59 190 GLN A CA 1
ATOM 1459 C C . GLN A 1 193 ? 47.800 76.108 16.444 1.00 20.35 190 GLN A C 1
ATOM 1460 O O . GLN A 1 193 ? 48.507 76.295 17.415 1.00 21.16 190 GLN A O 1
ATOM 1466 N N . ARG A 1 194 ? 46.603 75.566 16.565 1.00 20.97 191 ARG A N 1
ATOM 1467 C CA . ARG A 1 194 ? 46.110 75.150 17.880 1.00 21.69 191 ARG A CA 1
ATOM 1468 C C . ARG A 1 194 ? 46.838 73.910 18.364 1.00 20.55 191 ARG A C 1
ATOM 1469 O O . ARG A 1 194 ? 46.791 73.591 19.526 1.00 20.52 191 ARG A O 1
ATOM 1477 N N . CYS A 1 195 ? 47.457 73.168 17.462 1.00 19.98 192 CYS A N 1
ATOM 1478 C CA . CYS A 1 195 ? 48.054 71.897 17.831 1.00 20.07 192 CYS A CA 1
ATOM 1479 C C . CYS A 1 195 ? 49.598 71.976 17.875 1.00 21.59 192 CYS A C 1
ATOM 1480 O O . CYS A 1 195 ? 50.292 70.959 17.807 1.00 22.42 192 CYS A O 1
ATOM 1483 N N . MET A 1 196 ? 50.109 73.200 18.003 1.00 23.23 193 MET A N 1
ATOM 1484 C CA . MET A 1 196 ? 51.528 73.467 18.164 1.00 24.39 193 MET A CA 1
ATOM 1485 C C . MET A 1 196 ? 51.911 73.350 19.611 1.00 25.81 193 MET A C 1
ATOM 1486 O O . MET A 1 196 ? 51.147 73.652 20.528 1.00 24.69 193 MET A O 1
ATOM 1491 N N . LYS A 1 197 ? 53.099 72.836 19.797 1.00 27.35 194 LYS A N 1
ATOM 1492 C CA . LYS A 1 197 ? 53.734 72.908 21.054 1.00 29.47 194 LYS A CA 1
ATOM 1493 C C . LYS A 1 197 ? 54.984 73.684 20.682 1.00 30.01 194 LYS A C 1
ATOM 1494 O O . LYS A 1 197 ? 54.862 74.791 20.145 1.00 35.86 194 LYS A O 1
ATOM 1500 N N . GLY A 1 198 ? 56.170 73.158 20.888 1.00 26.90 195 GLY A N 1
ATOM 1501 C CA . GLY A 1 198 ? 57.329 73.958 20.539 1.00 26.56 195 GLY A CA 1
ATOM 1502 C C . GLY A 1 198 ? 58.197 73.453 19.409 1.00 26.96 195 GLY A C 1
ATOM 1503 O O . GLY A 1 198 ? 59.373 73.851 19.316 1.00 23.49 195 GLY A O 1
ATOM 1504 N N . TYR A 1 199 ? 57.641 72.619 18.525 1.00 26.87 196 TYR A N 1
ATOM 1505 C CA . TYR A 1 199 ? 58.447 72.054 17.435 1.00 26.79 196 TYR A CA 1
ATOM 1506 C C . TYR A 1 199 ? 58.049 72.626 16.084 1.00 23.87 196 TYR A C 1
ATOM 1507 O O . TYR A 1 199 ? 57.180 73.467 16.016 1.00 24.01 196 TYR A O 1
ATOM 1516 N N . ARG A 1 200 ? 58.716 72.195 15.016 1.00 22.14 197 ARG A N 1
ATOM 1517 C CA . ARG A 1 200 ? 58.333 72.596 13.671 1.00 20.73 197 ARG A CA 1
ATOM 1518 C C . ARG A 1 200 ? 56.922 72.121 13.343 1.00 19.43 197 ARG A C 1
ATOM 1519 O O . ARG A 1 200 ? 56.100 72.909 12.889 1.00 19.52 197 ARG A O 1
ATOM 1527 N N . LEU A 1 201 ? 56.657 70.837 13.575 1.00 18.74 198 LEU A N 1
ATOM 1528 C CA . LEU A 1 201 ? 55.384 70.215 13.199 1.00 19.03 198 LEU A CA 1
ATOM 1529 C C . LEU A 1 201 ? 54.394 70.298 14.329 1.00 18.55 198 LEU A C 1
ATOM 1530 O O . LEU A 1 201 ? 54.800 70.261 15.494 1.00 19.08 198 LEU A O 1
ATOM 1535 N N . PRO A 1 202 ? 53.092 70.365 13.992 1.00 17.53 199 PRO A N 1
ATOM 1536 C CA . PRO A 1 202 ? 52.114 70.244 15.042 1.00 17.08 199 PRO A CA 1
ATOM 1537 C C . PRO A 1 202 ? 52.256 68.869 15.659 1.00 16.45 199 PRO A C 1
ATOM 1538 O O . PRO A 1 202 ? 52.637 67.939 14.993 1.00 15.95 199 PRO A O 1
ATOM 1542 N N . GLU A 1 203 ? 51.879 68.752 16.911 1.00 17.25 200 GLU A N 1
ATOM 1543 C CA . GLU A 1 203 ? 52.047 67.521 17.669 1.00 17.84 200 GLU A CA 1
ATOM 1544 C C . GLU A 1 203 ? 51.570 66.247 17.006 1.00 16.54 200 GLU A C 1
ATOM 1545 O O . GLU A 1 203 ? 52.304 65.292 17.005 1.00 16.67 200 GLU A O 1
ATOM 1551 N N . PRO A 1 204 ? 50.354 66.218 16.453 1.00 15.80 201 PRO A N 1
ATOM 1552 C CA . PRO A 1 204 ? 49.892 64.965 15.873 1.00 15.72 201 PRO A CA 1
ATOM 1553 C C . PRO A 1 204 ? 50.801 64.405 14.762 1.00 15.96 201 PRO A C 1
ATOM 1554 O O . PRO A 1 204 ? 51.078 63.206 14.769 1.00 16.82 201 PRO A O 1
ATOM 1558 N N . THR A 1 205 ? 51.262 65.220 13.819 1.00 15.71 202 THR A N 1
ATOM 1559 C CA . THR A 1 205 ? 52.164 64.674 12.805 1.00 15.34 202 THR A CA 1
ATOM 1560 C C . THR A 1 205 ? 53.588 64.573 13.284 1.00 15.67 202 THR A C 1
ATOM 1561 O O . THR A 1 205 ? 54.317 63.790 12.737 1.00 15.94 202 THR A O 1
ATOM 1565 N N . ARG A 1 206 ? 53.998 65.352 14.278 1.00 16.39 203 ARG A N 1
ATOM 1566 C CA . ARG A 1 206 ? 55.299 65.148 14.901 1.00 17.69 203 ARG A CA 1
ATOM 1567 C C . ARG A 1 206 ? 55.343 63.776 15.540 1.00 17.48 203 ARG A C 1
ATOM 1568 O O . ARG A 1 206 ? 56.299 63.041 15.346 1.00 17.07 203 ARG A O 1
ATOM 1576 N N . TRP A 1 207 ? 54.296 63.447 16.294 1.00 16.85 204 TRP A N 1
ATOM 1577 C CA . TRP A 1 207 ? 54.197 62.154 16.945 1.00 17.10 204 TRP A CA 1
ATOM 1578 C C . TRP A 1 207 ? 54.137 61.044 15.915 1.00 17.38 204 TRP A C 1
ATOM 1579 O O . TRP A 1 207 ? 54.799 60.037 16.058 1.00 17.30 204 TRP A O 1
ATOM 1590 N N . ALA A 1 208 ? 53.316 61.220 14.890 1.00 17.03 205 ALA A N 1
ATOM 1591 C CA . ALA A 1 208 ? 53.195 60.204 13.884 1.00 17.69 205 ALA A CA 1
ATOM 1592 C C . ALA A 1 208 ? 54.548 59.871 13.200 1.00 18.10 205 ALA A C 1
ATOM 1593 O O . ALA A 1 208 ? 54.822 58.714 12.943 1.00 16.30 205 ALA A O 1
ATOM 1595 N N . ASP A 1 209 ? 55.371 60.886 12.928 1.00 20.18 206 ASP A N 1
ATOM 1596 C CA . ASP A 1 209 ? 56.739 60.693 12.399 1.00 22.68 206 ASP A CA 1
ATOM 1597 C C . ASP A 1 209 ? 57.696 60.041 13.407 1.00 22.84 206 ASP A C 1
ATOM 1598 O O . ASP A 1 209 ? 58.561 59.293 13.017 1.00 22.61 206 ASP A O 1
ATOM 1603 N N . ALA A 1 210 ? 57.533 60.339 14.684 1.00 23.19 207 ALA A N 1
ATOM 1604 C CA . ALA A 1 210 ? 58.438 59.851 15.712 1.00 24.26 207 ALA A CA 1
ATOM 1605 C C . ALA A 1 210 ? 58.247 58.366 15.991 1.00 25.35 207 ALA A C 1
ATOM 1606 O O . ALA A 1 210 ? 59.207 57.682 16.259 1.00 26.70 207 ALA A O 1
ATOM 1608 N N . VAL A 1 211 ? 57.025 57.858 15.916 1.00 27.79 208 VAL A N 1
ATOM 1609 C CA . VAL A 1 211 ? 56.813 56.422 16.069 1.00 30.45 208 VAL A CA 1
ATOM 1610 C C . VAL A 1 211 ? 57.240 55.710 14.784 1.00 31.50 208 VAL A C 1
ATOM 1611 O O . VAL A 1 211 ? 58.047 54.786 14.841 1.00 35.90 208 VAL A O 1
ATOM 1615 N N . MET B 1 4 ? 54.028 82.451 30.012 1.00 53.39 1 MET B N 1
ATOM 1616 C CA . MET B 1 4 ? 53.070 83.485 29.510 1.00 56.69 1 MET B CA 1
ATOM 1617 C C . MET B 1 4 ? 51.652 83.094 29.880 1.00 62.13 1 MET B C 1
ATOM 1618 O O . MET B 1 4 ? 51.202 81.987 29.551 1.00 66.10 1 MET B O 1
ATOM 1623 N N . ASP B 1 5 ? 50.955 84.013 30.549 1.00 61.73 2 ASP B N 1
ATOM 1624 C CA . ASP B 1 5 ? 49.596 83.774 31.017 1.00 62.26 2 ASP B CA 1
ATOM 1625 C C . ASP B 1 5 ? 48.637 83.820 29.799 1.00 60.42 2 ASP B C 1
ATOM 1626 O O . ASP B 1 5 ? 48.063 84.863 29.476 1.00 55.56 2 ASP B O 1
ATOM 1631 N N . LEU B 1 6 ? 48.522 82.662 29.132 1.00 61.48 3 LEU B N 1
ATOM 1632 C CA . LEU B 1 6 ? 47.691 82.436 27.929 1.00 61.46 3 LEU B CA 1
ATOM 1633 C C . LEU B 1 6 ? 46.184 82.562 28.140 1.00 62.60 3 LEU B C 1
ATOM 1634 O O . LEU B 1 6 ? 45.422 82.811 27.196 1.00 61.31 3 LEU B O 1
ATOM 1639 N N . ALA B 1 7 ? 45.750 82.294 29.365 1.00 66.41 4 ALA B N 1
ATOM 1640 C CA . ALA B 1 7 ? 44.372 82.507 29.753 1.00 63.16 4 ALA B CA 1
ATOM 1641 C C . ALA B 1 7 ? 44.140 84.022 29.792 1.00 61.11 4 ALA B C 1
ATOM 1642 O O . ALA B 1 7 ? 43.099 84.515 29.335 1.00 55.07 4 ALA B O 1
ATOM 1644 N N . SER B 1 8 ? 45.132 84.759 30.305 1.00 58.93 5 SER B N 1
ATOM 1645 C CA . SER B 1 8 ? 45.070 86.228 30.318 1.00 60.83 5 SER B CA 1
ATOM 1646 C C . SER B 1 8 ? 45.205 86.839 28.913 1.00 62.47 5 SER B C 1
ATOM 1647 O O . SER B 1 8 ? 44.594 87.872 28.617 1.00 64.80 5 SER B O 1
ATOM 1650 N N . LEU B 1 9 ? 46.000 86.203 28.051 1.00 62.55 6 LEU B N 1
ATOM 1651 C CA . LEU B 1 9 ? 46.251 86.746 26.715 1.00 61.72 6 LEU B CA 1
ATOM 1652 C C . LEU B 1 9 ? 44.975 86.695 25.871 1.00 58.41 6 LEU B C 1
ATOM 1653 O O . LEU B 1 9 ? 44.547 87.723 25.324 1.00 53.15 6 LEU B O 1
ATOM 1658 N N . ARG B 1 10 ? 44.358 85.512 25.801 1.00 56.18 7 ARG B N 1
ATOM 1659 C CA . ARG B 1 10 ? 43.119 85.349 25.041 1.00 56.69 7 ARG B CA 1
ATOM 1660 C C . ARG B 1 10 ? 41.983 86.190 25.563 1.00 53.83 7 ARG B C 1
ATOM 1661 O O . ARG B 1 10 ? 41.127 86.584 24.797 1.00 57.70 7 ARG B O 1
ATOM 1669 N N . ALA B 1 11 ? 41.952 86.428 26.865 1.00 54.41 8 ALA B N 1
ATOM 1670 C CA . ALA B 1 11 ? 40.893 87.223 27.478 1.00 57.09 8 ALA B CA 1
ATOM 1671 C C . ALA B 1 11 ? 41.101 88.734 27.271 1.00 58.86 8 ALA B C 1
ATOM 1672 O O . ALA B 1 11 ? 40.118 89.458 27.094 1.00 58.30 8 ALA B O 1
ATOM 1674 N N . GLN B 1 12 ? 42.356 89.213 27.317 1.00 58.41 9 GLN B N 1
ATOM 1675 C CA . GLN B 1 12 ? 42.681 90.597 26.880 1.00 55.36 9 GLN B CA 1
ATOM 1676 C C . GLN B 1 12 ? 42.263 90.770 25.418 1.00 48.38 9 GLN B C 1
ATOM 1677 O O . GLN B 1 12 ? 41.688 91.782 25.062 1.00 47.40 9 GLN B O 1
ATOM 1683 N N . GLN B 1 13 ? 42.553 89.768 24.592 1.00 40.03 10 GLN B N 1
ATOM 1684 C CA . GLN B 1 13 ? 42.294 89.829 23.162 1.00 39.73 10 GLN B CA 1
ATOM 1685 C C . GLN B 1 13 ? 40.810 89.898 22.795 1.00 41.95 10 GLN B C 1
ATOM 1686 O O . GLN B 1 13 ? 40.372 90.783 22.066 1.00 40.68 10 GLN B O 1
ATOM 1692 N N . ILE B 1 14 ? 40.056 88.926 23.289 1.00 46.13 11 ILE B N 1
ATOM 1693 C CA . ILE B 1 14 ? 38.603 88.897 23.176 1.00 44.79 11 ILE B CA 1
ATOM 1694 C C . ILE B 1 14 ? 38.015 90.222 23.625 1.00 43.88 11 ILE B C 1
ATOM 1695 O O . ILE B 1 14 ? 37.043 90.726 23.064 1.00 46.01 11 ILE B O 1
ATOM 1700 N N . GLU B 1 15 ? 38.619 90.793 24.650 1.00 41.99 12 GLU B N 1
ATOM 1701 C CA . GLU B 1 15 ? 38.043 91.951 25.297 1.00 42.21 12 GLU B CA 1
ATOM 1702 C C . GLU B 1 15 ? 38.336 93.237 24.523 1.00 38.77 12 GLU B C 1
ATOM 1703 O O . GLU B 1 15 ? 37.541 94.178 24.501 1.00 35.76 12 GLU B O 1
ATOM 1709 N N . LEU B 1 16 ? 39.496 93.253 23.882 1.00 38.34 13 LEU B N 1
ATOM 1710 C CA . LEU B 1 16 ? 39.848 94.276 22.900 1.00 35.57 13 LEU B CA 1
ATOM 1711 C C . LEU B 1 16 ? 38.964 94.134 21.649 1.00 32.56 13 LEU B C 1
ATOM 1712 O O . LEU B 1 16 ? 38.277 95.084 21.300 1.00 31.44 13 LEU B O 1
ATOM 1717 N N . ALA B 1 17 ? 38.940 92.950 21.021 1.00 29.30 14 ALA B N 1
ATOM 1718 C CA . ALA B 1 17 ? 38.009 92.663 19.893 1.00 28.59 14 ALA B CA 1
ATOM 1719 C C . ALA B 1 17 ? 36.587 93.156 20.169 1.00 31.41 14 ALA B C 1
ATOM 1720 O O . ALA B 1 17 ? 35.907 93.664 19.276 1.00 33.77 14 ALA B O 1
ATOM 1722 N N . SER B 1 18 ? 36.151 93.010 21.416 1.00 33.77 15 SER B N 1
ATOM 1723 C CA . SER B 1 18 ? 34.854 93.492 21.876 1.00 34.88 15 SER B CA 1
ATOM 1724 C C . SER B 1 18 ? 34.776 95.029 21.962 1.00 35.06 15 SER B C 1
ATOM 1725 O O . SER B 1 18 ? 33.724 95.619 21.727 1.00 36.08 15 SER B O 1
ATOM 1728 N N . SER B 1 19 ? 35.888 95.681 22.299 1.00 32.57 16 SER B N 1
ATOM 1729 C CA . SER B 1 19 ? 35.906 97.131 22.441 1.00 30.67 16 SER B CA 1
ATOM 1730 C C . SER B 1 19 ? 35.986 97.941 21.118 1.00 29.70 16 SER B C 1
ATOM 1731 O O . SER B 1 19 ? 35.640 99.124 21.086 1.00 27.08 16 SER B O 1
ATOM 1734 N N . VAL B 1 20 ? 36.423 97.322 20.027 1.00 29.89 17 VAL B N 1
ATOM 1735 C CA . VAL B 1 20 ? 36.473 98.018 18.730 1.00 29.91 17 VAL B CA 1
ATOM 1736 C C . VAL B 1 20 ? 35.129 98.680 18.390 1.00 31.14 17 VAL B C 1
ATOM 1737 O O . VAL B 1 20 ? 34.082 98.080 18.510 1.00 33.44 17 VAL B O 1
ATOM 1741 N N . ILE B 1 21 ? 35.167 99.926 17.960 1.00 32.33 18 ILE B N 1
ATOM 1742 C CA . ILE B 1 21 ? 33.968 100.653 17.615 1.00 32.66 18 ILE B CA 1
ATOM 1743 C C . ILE B 1 21 ? 33.873 100.570 16.107 1.00 32.60 18 ILE B C 1
ATOM 1744 O O . ILE B 1 21 ? 34.855 100.801 15.421 1.00 34.93 18 ILE B O 1
ATOM 1749 N N . ARG B 1 22 ? 32.706 100.180 15.602 1.00 31.37 19 ARG B N 1
ATOM 1750 C CA . ARG B 1 22 ? 32.520 99.959 14.183 1.00 30.95 19 ARG B CA 1
ATOM 1751 C C . ARG B 1 22 ? 31.726 101.044 13.546 1.00 32.60 19 ARG B C 1
ATOM 1752 O O . ARG B 1 22 ? 31.304 100.904 12.414 1.00 33.15 19 ARG B O 1
ATOM 1760 N N . GLU B 1 23 ? 31.552 102.139 14.273 1.00 33.88 20 GLU B N 1
ATOM 1761 C CA . GLU B 1 23 ? 30.887 103.323 13.779 1.00 35.39 20 GLU B CA 1
ATOM 1762 C C . GLU B 1 23 ? 31.894 104.418 13.529 1.00 31.51 20 GLU B C 1
ATOM 1763 O O . GLU B 1 23 ? 32.966 104.437 14.105 1.00 27.19 20 GLU B O 1
ATOM 1769 N N . ASP B 1 24 ? 31.492 105.378 12.722 1.00 28.92 21 ASP B N 1
ATOM 1770 C CA . ASP B 1 24 ? 32.265 106.560 12.532 1.00 29.52 21 ASP B CA 1
ATOM 1771 C C . ASP B 1 24 ? 32.268 107.432 13.778 1.00 33.19 21 ASP B C 1
ATOM 1772 O O . ASP B 1 24 ? 31.239 107.961 14.182 1.00 35.21 21 ASP B O 1
ATOM 1777 N N . ARG B 1 25 ? 33.433 107.572 14.399 1.00 37.31 22 ARG B N 1
ATOM 1778 C CA . ARG B 1 25 ? 33.595 108.508 15.514 1.00 38.76 22 ARG B CA 1
ATOM 1779 C C . ARG B 1 25 ? 34.884 109.318 15.339 1.00 38.07 22 ARG B C 1
ATOM 1780 O O . ARG B 1 25 ? 35.804 109.220 16.133 1.00 36.72 22 ARG B O 1
ATOM 1788 N N . LEU B 1 26 ? 34.948 110.095 14.263 1.00 36.50 23 LEU B N 1
ATOM 1789 C CA . LEU B 1 26 ? 36.088 110.955 14.001 1.00 37.33 23 LEU B CA 1
ATOM 1790 C C . LEU B 1 26 ? 35.999 112.160 14.908 1.00 38.12 23 LEU B C 1
ATOM 1791 O O . LEU B 1 26 ? 34.902 112.616 15.229 1.00 39.20 23 LEU B O 1
ATOM 1796 N N . ASP B 1 27 ? 37.150 112.667 15.332 1.00 39.42 24 ASP B N 1
ATOM 1797 C CA . ASP B 1 27 ? 37.186 113.898 16.113 1.00 39.79 24 ASP B CA 1
ATOM 1798 C C . ASP B 1 27 ? 37.293 115.103 15.206 1.00 40.44 24 ASP B C 1
ATOM 1799 O O . ASP B 1 27 ? 37.018 116.214 15.602 1.00 45.41 24 ASP B O 1
ATOM 1804 N N . LYS B 1 28 ? 37.667 114.885 13.969 1.00 40.37 25 LYS B N 1
ATOM 1805 C CA . LYS B 1 28 ? 37.912 115.981 13.099 1.00 41.06 25 LYS B CA 1
ATOM 1806 C C . LYS B 1 28 ? 37.639 115.398 11.743 1.00 39.35 25 LYS B C 1
ATOM 1807 O O . LYS B 1 28 ? 38.230 114.381 11.376 1.00 38.48 25 LYS B O 1
ATOM 1813 N N . ASP B 1 29 ? 36.692 116.009 11.033 1.00 37.48 26 ASP B N 1
ATOM 1814 C CA . ASP B 1 29 ? 36.197 115.469 9.796 1.00 35.50 26 ASP B CA 1
ATOM 1815 C C . ASP B 1 29 ? 35.811 116.617 8.893 1.00 34.50 26 ASP B C 1
ATOM 1816 O O . ASP B 1 29 ? 34.871 117.325 9.177 1.00 38.31 26 ASP B O 1
ATOM 1821 N N . PRO B 1 30 ? 36.536 116.804 7.788 1.00 35.99 27 PRO B N 1
ATOM 1822 C CA . PRO B 1 30 ? 37.639 115.927 7.398 1.00 34.67 27 PRO B CA 1
ATOM 1823 C C . PRO B 1 30 ? 38.872 116.074 8.304 1.00 31.88 27 PRO B C 1
ATOM 1824 O O . PRO B 1 30 ? 38.952 117.024 9.073 1.00 33.48 27 PRO B O 1
ATOM 1828 N N . PRO B 1 31 ? 39.820 115.125 8.226 1.00 29.68 28 PRO B N 1
ATOM 1829 C CA . PRO B 1 31 ? 41.058 115.346 8.942 1.00 29.83 28 PRO B CA 1
ATOM 1830 C C . PRO B 1 31 ? 41.898 116.431 8.291 1.00 28.41 28 PRO B C 1
ATOM 1831 O O . PRO B 1 31 ? 41.751 116.689 7.107 1.00 25.72 28 PRO B O 1
ATOM 1835 N N . ASP B 1 32 ? 42.785 117.042 9.077 1.00 29.19 29 ASP B N 1
ATOM 1836 C CA . ASP B 1 32 ? 43.855 117.879 8.547 1.00 30.55 29 ASP B CA 1
ATOM 1837 C C . ASP B 1 32 ? 45.080 117.030 8.320 1.00 28.73 29 ASP B C 1
ATOM 1838 O O . ASP B 1 32 ? 45.784 117.195 7.339 1.00 27.98 29 ASP B O 1
ATOM 1843 N N . LEU B 1 33 ? 45.338 116.137 9.270 1.00 27.89 30 LEU B N 1
ATOM 1844 C CA . LEU B 1 33 ? 46.498 115.235 9.236 1.00 26.89 30 LEU B CA 1
ATOM 1845 C C . LEU B 1 33 ? 46.079 113.783 9.246 1.00 23.54 30 LEU B C 1
ATOM 1846 O O . LEU B 1 33 ? 45.296 113.377 10.105 1.00 23.00 30 LEU B O 1
ATOM 1851 N N . ILE B 1 34 ? 46.656 112.994 8.344 1.00 21.16 31 ILE B N 1
ATOM 1852 C CA . ILE B 1 34 ? 46.485 111.535 8.371 1.00 19.55 31 ILE B CA 1
ATOM 1853 C C . ILE B 1 34 ? 47.841 110.864 8.469 1.00 18.45 31 ILE B C 1
ATOM 1854 O O . ILE B 1 34 ? 48.868 111.478 8.188 1.00 18.47 31 ILE B O 1
ATOM 1859 N N . ALA B 1 35 ? 47.816 109.606 8.890 1.00 16.69 32 ALA B N 1
ATOM 1860 C CA . ALA B 1 35 ? 49.000 108.826 9.060 1.00 15.81 32 ALA B CA 1
ATOM 1861 C C . ALA B 1 35 ? 48.888 107.502 8.324 1.00 15.33 32 ALA B C 1
ATOM 1862 O O . ALA B 1 35 ? 47.803 107.009 8.116 1.00 14.38 32 ALA B O 1
ATOM 1864 N N . GLY B 1 36 ? 50.041 106.956 7.943 1.00 15.12 33 GLY B N 1
ATOM 1865 C CA . GLY B 1 36 ? 50.175 105.629 7.367 1.00 14.86 33 GLY B CA 1
ATOM 1866 C C . GLY B 1 36 ? 51.173 104.894 8.230 1.00 14.69 33 GLY B C 1
ATOM 1867 O O . GLY B 1 36 ? 52.130 105.499 8.688 1.00 14.21 33 GLY B O 1
ATOM 1868 N N . ALA B 1 37 ? 50.923 103.607 8.482 1.00 14.74 34 ALA B N 1
ATOM 1869 C CA . ALA B 1 37 ? 51.804 102.775 9.298 1.00 14.74 34 ALA B CA 1
ATOM 1870 C C . ALA B 1 37 ? 52.075 101.476 8.611 1.00 15.14 34 ALA B C 1
ATOM 1871 O O . ALA B 1 37 ? 51.227 100.991 7.847 1.00 13.61 34 ALA B O 1
ATOM 1873 N N . ASP B 1 38 ? 53.253 100.923 8.933 1.00 16.39 35 ASP B N 1
ATOM 1874 C CA . ASP B 1 38 ? 53.739 99.618 8.454 1.00 18.18 35 ASP B CA 1
ATOM 1875 C C . ASP B 1 38 ? 54.529 98.920 9.583 1.00 18.15 35 ASP B C 1
ATOM 1876 O O . ASP B 1 38 ? 55.216 99.582 10.370 1.00 19.34 35 ASP B O 1
ATOM 1881 N N . VAL B 1 39 ? 54.422 97.597 9.673 1.00 18.76 36 VAL B N 1
ATOM 1882 C CA . VAL B 1 39 ? 55.201 96.785 10.626 1.00 19.01 36 VAL B CA 1
ATOM 1883 C C . VAL B 1 39 ? 55.777 95.604 9.947 1.00 18.99 36 VAL B C 1
ATOM 1884 O O . VAL B 1 39 ? 55.192 95.058 9.053 1.00 18.39 36 VAL B O 1
ATOM 1888 N N . GLY B 1 40 ? 56.945 95.207 10.396 1.00 20.14 37 GLY B N 1
ATOM 1889 C CA . GLY B 1 40 ? 57.547 93.977 9.942 1.00 20.98 37 GLY B CA 1
ATOM 1890 C C . GLY B 1 40 ? 58.596 93.562 10.961 1.00 21.75 37 GLY B C 1
ATOM 1891 O O . GLY B 1 40 ? 58.706 94.157 12.070 1.00 21.30 37 GLY B O 1
ATOM 1892 N N . PHE B 1 41 ? 59.377 92.564 10.552 1.00 21.61 38 PHE B N 1
ATOM 1893 C CA . PHE B 1 41 ? 60.386 91.948 11.396 1.00 21.89 38 PHE B CA 1
ATOM 1894 C C . PHE B 1 41 ? 61.703 91.870 10.670 1.00 21.66 38 PHE B C 1
ATOM 1895 O O . PHE B 1 41 ? 61.745 91.788 9.443 1.00 20.81 38 PHE B O 1
ATOM 1903 N N . GLU B 1 42 ? 62.774 91.933 11.458 1.00 24.02 39 GLU B N 1
ATOM 1904 C CA . GLU B 1 42 ? 64.145 91.803 10.977 1.00 25.81 39 GLU B CA 1
ATOM 1905 C C . GLU B 1 42 ? 64.819 90.780 11.857 1.00 28.01 39 GLU B C 1
ATOM 1906 O O . GLU B 1 42 ? 64.256 90.406 12.906 1.00 27.86 39 GLU B O 1
ATOM 1912 N N . GLN B 1 43 ? 65.992 90.302 11.440 1.00 30.95 40 GLN B N 1
ATOM 1913 C CA . GLN B 1 43 ? 66.815 89.382 12.265 1.00 33.16 40 GLN B CA 1
ATOM 1914 C C . GLN B 1 43 ? 66.049 88.161 12.725 1.00 31.40 40 GLN B C 1
ATOM 1915 O O . GLN B 1 43 ? 66.038 87.822 13.903 1.00 28.68 40 GLN B O 1
ATOM 1921 N N . GLY B 1 44 ? 65.383 87.512 11.793 1.00 31.93 41 GLY B N 1
ATOM 1922 C CA . GLY B 1 44 ? 64.520 86.381 12.124 1.00 29.76 41 GLY B CA 1
ATOM 1923 C C . GLY B 1 44 ? 63.514 86.646 13.230 1.00 27.60 41 GLY B C 1
ATOM 1924 O O . GLY B 1 44 ? 63.158 85.725 13.927 1.00 27.56 41 GLY B O 1
ATOM 1925 N N . GLY B 1 45 ? 63.046 87.881 13.400 1.00 26.33 42 GLY B N 1
ATOM 1926 C CA . GLY B 1 45 ? 62.014 88.170 14.407 1.00 26.31 42 GLY B CA 1
ATOM 1927 C C . GLY B 1 45 ? 62.482 88.813 15.699 1.00 27.08 42 GLY B C 1
ATOM 1928 O O . GLY B 1 45 ? 61.663 89.204 16.519 1.00 27.04 42 GLY B O 1
ATOM 1929 N N . GLU B 1 46 ? 63.799 88.953 15.864 1.00 30.68 43 GLU B N 1
ATOM 1930 C CA . GLU B 1 46 ? 64.418 89.487 17.092 1.00 32.12 43 GLU B CA 1
ATOM 1931 C C . GLU B 1 46 ? 64.261 90.993 17.188 1.00 29.66 43 GLU B C 1
ATOM 1932 O O . GLU B 1 46 ? 64.380 91.584 18.277 1.00 28.72 43 GLU B O 1
ATOM 1938 N N . VAL B 1 47 ? 64.056 91.616 16.031 1.00 26.60 44 VAL B N 1
ATOM 1939 C CA . VAL B 1 47 ? 63.740 93.022 15.957 1.00 24.30 44 VAL B CA 1
ATOM 1940 C C . VAL B 1 47 ? 62.383 93.200 15.311 1.00 23.35 44 VAL B C 1
ATOM 1941 O O . VAL B 1 47 ? 62.086 92.561 14.297 1.00 22.88 44 VAL B O 1
ATOM 1945 N N . THR B 1 48 ? 61.563 94.072 15.894 1.00 22.27 45 THR B N 1
ATOM 1946 C CA . THR B 1 48 ? 60.297 94.477 15.279 1.00 21.79 45 THR B CA 1
ATOM 1947 C C . THR B 1 48 ? 60.532 95.898 14.758 1.00 21.48 45 THR B C 1
ATOM 1948 O O . THR B 1 48 ? 61.141 96.693 15.444 1.00 21.28 45 THR B O 1
ATOM 1952 N N . ARG B 1 49 ? 60.085 96.187 13.532 1.00 21.73 46 ARG B N 1
ATOM 1953 C CA . ARG B 1 49 ? 60.364 97.460 12.849 1.00 20.67 46 ARG B CA 1
ATOM 1954 C C . ARG B 1 49 ? 59.054 98.113 12.467 1.00 20.45 46 ARG B C 1
ATOM 1955 O O . ARG B 1 49 ? 58.212 97.469 11.835 1.00 20.83 46 ARG B O 1
ATOM 1963 N N . ALA B 1 50 ? 58.864 99.376 12.827 1.00 18.98 47 ALA B N 1
ATOM 1964 C CA . ALA B 1 50 ? 57.648 100.082 12.380 1.00 19.17 47 ALA B CA 1
ATOM 1965 C C . ALA B 1 50 ? 57.979 101.409 11.722 1.00 17.96 47 ALA B C 1
ATOM 1966 O O . ALA B 1 50 ? 58.859 102.133 12.157 1.00 18.58 47 ALA B O 1
ATOM 1968 N N . ALA B 1 51 ? 57.265 101.720 10.660 1.00 16.93 48 ALA B N 1
ATOM 1969 C CA . ALA B 1 51 ? 57.399 103.006 10.018 1.00 16.33 48 ALA B CA 1
ATOM 1970 C C . ALA B 1 51 ? 56.075 103.732 10.069 1.00 16.80 48 ALA B C 1
ATOM 1971 O O . ALA B 1 51 ? 55.024 103.181 9.730 1.00 16.44 48 ALA B O 1
ATOM 1973 N N . MET B 1 52 ? 56.127 104.986 10.474 1.00 18.36 49 MET B N 1
ATOM 1974 C CA . MET B 1 52 ? 54.956 105.826 10.494 1.00 19.84 49 MET B CA 1
ATOM 1975 C C . MET B 1 52 ? 55.221 107.013 9.625 1.00 19.67 49 MET B C 1
ATOM 1976 O O . MET B 1 52 ? 56.307 107.546 9.614 1.00 19.64 49 MET B O 1
ATOM 1981 N N . VAL B 1 53 ? 54.195 107.413 8.914 1.00 19.96 50 VAL B N 1
ATOM 1982 C CA . VAL B 1 53 ? 54.272 108.448 7.929 1.00 21.57 50 VAL B CA 1
ATOM 1983 C C . VAL B 1 53 ? 53.130 109.401 8.209 1.00 22.68 50 VAL B C 1
ATOM 1984 O O . VAL B 1 53 ? 52.030 108.969 8.563 1.00 23.07 50 VAL B O 1
ATOM 1988 N N . LEU B 1 54 ? 53.396 110.693 8.098 1.00 23.23 51 LEU B N 1
ATOM 1989 C CA . LEU B 1 54 ? 52.384 111.677 8.348 1.00 24.85 51 LEU B CA 1
ATOM 1990 C C . LEU B 1 54 ? 52.192 112.421 7.063 1.00 23.77 51 LEU B C 1
ATOM 1991 O O . LEU B 1 54 ? 53.165 112.892 6.503 1.00 21.96 51 LEU B O 1
ATOM 1996 N N . LEU B 1 55 ? 50.941 112.515 6.610 1.00 24.60 52 LEU B N 1
ATOM 1997 C CA . LEU B 1 55 ? 50.575 113.340 5.471 1.00 25.86 52 LEU B CA 1
ATOM 1998 C C . LEU B 1 55 ? 49.467 114.334 5.830 1.00 27.10 52 LEU B C 1
ATOM 1999 O O . LEU B 1 55 ? 48.667 114.113 6.730 1.00 25.47 52 LEU B O 1
ATOM 2004 N N . LYS B 1 56 ? 49.445 115.429 5.083 1.00 29.84 53 LYS B N 1
ATOM 2005 C CA . LYS B 1 56 ? 48.390 116.405 5.139 1.00 30.20 53 LYS B CA 1
ATOM 2006 C C . LYS B 1 56 ? 47.216 115.916 4.294 1.00 27.98 53 LYS B C 1
ATOM 2007 O O . LYS B 1 56 ? 47.391 115.315 3.218 1.00 27.10 53 LYS B O 1
ATOM 2013 N N . TYR B 1 57 ? 46.019 116.224 4.770 1.00 26.57 54 TYR B N 1
ATOM 2014 C CA . TYR B 1 57 ? 44.792 115.959 4.047 1.00 26.46 54 TYR B CA 1
ATOM 2015 C C . TYR B 1 57 ? 44.112 117.319 3.812 1.00 26.32 54 TYR B C 1
ATOM 2016 O O . TYR B 1 57 ? 44.047 118.115 4.718 1.00 28.41 54 TYR B O 1
ATOM 2025 N N . PRO B 1 58 ? 43.571 117.564 2.609 1.00 27.16 55 PRO B N 1
ATOM 2026 C CA . PRO B 1 58 ? 43.455 116.571 1.510 1.00 26.23 55 PRO B CA 1
ATOM 2027 C C . PRO B 1 58 ? 44.543 116.500 0.457 1.00 25.42 55 PRO B C 1
ATOM 2028 O O . PRO B 1 58 ? 44.385 115.763 -0.515 1.00 25.38 55 PRO B O 1
ATOM 2032 N N . SER B 1 59 ? 45.629 117.238 0.616 1.00 26.32 56 SER B N 1
ATOM 2033 C CA . SER B 1 59 ? 46.682 117.272 -0.416 1.00 24.84 56 SER B CA 1
ATOM 2034 C C . SER B 1 59 ? 47.456 115.984 -0.462 1.00 25.12 56 SER B C 1
ATOM 2035 O O . SER B 1 59 ? 47.944 115.635 -1.540 1.00 24.18 56 SER B O 1
ATOM 2038 N N . LEU B 1 60 ? 47.594 115.291 0.686 1.00 23.72 57 LEU B N 1
ATOM 2039 C CA . LEU B 1 60 ? 48.407 114.058 0.747 1.00 23.71 57 LEU B CA 1
ATOM 2040 C C . LEU B 1 60 ? 49.949 114.337 0.673 1.00 25.58 57 LEU B C 1
ATOM 2041 O O . LEU B 1 60 ? 50.731 113.462 0.284 1.00 24.79 57 LEU B O 1
ATOM 2046 N N . GLU B 1 61 ? 50.383 115.552 1.027 1.00 27.26 58 GLU B N 1
ATOM 2047 C CA . GLU B 1 61 ? 51.807 115.889 1.029 1.00 27.49 58 GLU B CA 1
ATOM 2048 C C . GLU B 1 61 ? 52.404 115.266 2.248 1.00 25.46 58 GLU B C 1
ATOM 2049 O O . GLU B 1 61 ? 51.899 115.445 3.346 1.00 24.30 58 GLU B O 1
ATOM 2055 N N . LEU B 1 62 ? 53.495 114.550 2.029 1.00 23.96 59 LEU B N 1
ATOM 2056 C CA . LEU B 1 62 ? 54.263 113.955 3.074 1.00 22.24 59 LEU B CA 1
ATOM 2057 C C . LEU B 1 62 ? 54.942 115.044 3.882 1.00 21.77 59 LEU B C 1
ATOM 2058 O O . LEU B 1 62 ? 55.703 115.818 3.350 1.00 23.72 59 LEU B O 1
ATOM 2063 N N . VAL B 1 63 ? 54.696 115.050 5.178 1.00 21.35 60 VAL B N 1
ATOM 2064 C CA . VAL B 1 63 ? 55.247 116.016 6.117 1.00 20.28 60 VAL B CA 1
ATOM 2065 C C . VAL B 1 63 ? 56.431 115.453 6.891 1.00 19.83 60 VAL B C 1
ATOM 2066 O O . VAL B 1 63 ? 57.407 116.141 7.052 1.00 19.72 60 VAL B O 1
ATOM 2070 N N . GLU B 1 64 ? 56.318 114.226 7.410 1.00 19.47 61 GLU B N 1
ATOM 2071 C CA . GLU B 1 64 ? 57.380 113.582 8.190 1.00 19.23 61 GLU B CA 1
ATOM 2072 C C . GLU B 1 64 ? 57.173 112.071 8.280 1.00 17.91 61 GLU B C 1
ATOM 2073 O O . GLU B 1 64 ? 56.072 111.590 8.089 1.00 17.66 61 GLU B O 1
ATOM 2079 N N . TYR B 1 65 ? 58.239 111.333 8.573 1.00 16.57 62 TYR B N 1
ATOM 2080 C CA . TYR B 1 65 ? 58.156 109.890 8.846 1.00 15.94 62 TYR B CA 1
ATOM 2081 C C . TYR B 1 65 ? 59.084 109.554 10.020 1.00 16.07 62 TYR B C 1
ATOM 2082 O O . TYR B 1 65 ? 59.989 110.314 10.357 1.00 16.11 62 TYR B O 1
ATOM 2091 N N . LYS B 1 66 ? 58.833 108.422 10.637 1.00 16.01 63 LYS B N 1
ATOM 2092 C CA . LYS B 1 66 ? 59.631 107.954 11.722 1.00 16.99 63 LYS B CA 1
ATOM 2093 C C . LYS B 1 66 ? 59.746 106.440 11.584 1.00 18.12 63 LYS B C 1
ATOM 2094 O O . LYS B 1 66 ? 58.762 105.757 11.322 1.00 18.35 63 LYS B O 1
ATOM 2100 N N . VAL B 1 67 ? 60.935 105.906 11.776 1.00 18.75 64 VAL B N 1
ATOM 2101 C CA . VAL B 1 67 ? 61.101 104.472 11.795 1.00 20.42 64 VAL B CA 1
ATOM 2102 C C . VAL B 1 67 ? 61.588 104.013 13.167 1.00 21.42 64 VAL B C 1
ATOM 2103 O O . VAL B 1 67 ? 62.614 104.453 13.622 1.00 23.32 64 VAL B O 1
ATOM 2107 N N . ALA B 1 68 ? 60.832 103.131 13.815 1.00 23.07 65 ALA B N 1
ATOM 2108 C CA . ALA B 1 68 ? 61.187 102.543 15.113 1.00 22.80 65 ALA B CA 1
ATOM 2109 C C . ALA B 1 68 ? 61.713 101.166 14.906 1.00 22.19 65 ALA B C 1
ATOM 2110 O O . ALA B 1 68 ? 61.199 100.422 14.103 1.00 21.61 65 ALA B O 1
ATOM 2112 N N . ARG B 1 69 ? 62.739 100.826 15.656 1.00 22.67 66 ARG B N 1
ATOM 2113 C CA . ARG B 1 69 ? 63.231 99.466 15.685 1.00 22.94 66 ARG B CA 1
ATOM 2114 C C . ARG B 1 69 ? 63.449 99.087 17.127 1.00 22.47 66 ARG B C 1
ATOM 2115 O O . ARG B 1 69 ? 64.280 99.699 17.807 1.00 21.68 66 ARG B O 1
ATOM 2123 N N . ILE B 1 70 ? 62.722 98.081 17.594 1.00 21.72 67 ILE B N 1
ATOM 2124 C CA . ILE B 1 70 ? 62.889 97.649 18.943 1.00 22.08 67 ILE B CA 1
ATOM 2125 C C . ILE B 1 70 ? 63.299 96.200 18.997 1.00 23.08 67 ILE B C 1
ATOM 2126 O O . ILE B 1 70 ? 63.130 95.475 18.034 1.00 22.75 67 ILE B O 1
ATOM 2131 N N . ALA B 1 71 ? 63.878 95.804 20.129 1.00 24.50 68 ALA B N 1
ATOM 2132 C CA . ALA B 1 71 ? 64.069 94.403 20.444 1.00 25.22 68 ALA B CA 1
ATOM 2133 C C . ALA B 1 71 ? 62.702 93.775 20.707 1.00 26.48 68 ALA B C 1
ATOM 2134 O O . ALA B 1 71 ? 61.897 94.325 21.446 1.00 27.85 68 ALA B O 1
ATOM 2136 N N . THR B 1 72 ? 62.450 92.632 20.081 1.00 27.43 69 THR B N 1
ATOM 2137 C CA . THR B 1 72 ? 61.201 91.882 20.260 1.00 28.74 69 THR B CA 1
ATOM 2138 C C . THR B 1 72 ? 61.224 91.114 21.575 1.00 27.65 69 THR B C 1
ATOM 2139 O O . THR B 1 72 ? 62.076 90.263 21.750 1.00 25.75 69 THR B O 1
ATOM 2143 N N . THR B 1 73 ? 60.330 91.429 22.508 1.00 29.16 70 THR B N 1
ATOM 2144 C CA . THR B 1 73 ? 60.252 90.648 23.769 1.00 31.24 70 THR B CA 1
ATOM 2145 C C . THR B 1 73 ? 59.068 89.696 23.843 1.00 29.69 70 THR B C 1
ATOM 2146 O O . THR B 1 73 ? 59.184 88.616 24.383 1.00 29.57 70 THR B O 1
ATOM 2150 N N . MET B 1 74 ? 57.930 90.096 23.317 1.00 31.07 71 MET B N 1
ATOM 2151 C CA . MET B 1 74 ? 56.785 89.215 23.266 1.00 33.21 71 MET B CA 1
ATOM 2152 C C . MET B 1 74 ? 57.176 88.057 22.366 1.00 32.85 71 MET B C 1
ATOM 2153 O O . MET B 1 74 ? 57.653 88.299 21.273 1.00 36.04 71 MET B O 1
ATOM 2158 N N . PRO B 1 75 ? 57.041 86.799 22.823 1.00 34.64 72 PRO B N 1
ATOM 2159 C CA . PRO B 1 75 ? 57.352 85.725 21.841 1.00 34.69 72 PRO B CA 1
ATOM 2160 C C . PRO B 1 75 ? 56.221 85.543 20.836 1.00 35.27 72 PRO B C 1
ATOM 2161 O O . PRO B 1 75 ? 55.114 86.099 21.030 1.00 34.25 72 PRO B O 1
ATOM 2165 N N . TYR B 1 76 ? 56.500 84.800 19.764 1.00 34.03 73 TYR B N 1
ATOM 2166 C CA . TYR B 1 76 ? 55.452 84.457 18.784 1.00 33.98 73 TYR B CA 1
ATOM 2167 C C . TYR B 1 76 ? 54.588 83.291 19.279 1.00 33.17 73 TYR B C 1
ATOM 2168 O O . TYR B 1 76 ? 55.114 82.232 19.623 1.00 30.24 73 TYR B O 1
ATOM 2177 N N . ILE B 1 77 ? 53.269 83.515 19.308 1.00 33.55 74 ILE B N 1
ATOM 2178 C CA . ILE B 1 77 ? 52.276 82.510 19.718 1.00 32.69 74 ILE B CA 1
ATOM 2179 C C . ILE B 1 77 ? 51.156 82.638 18.693 1.00 30.92 74 ILE B C 1
ATOM 2180 O O . ILE B 1 77 ? 50.582 83.733 18.571 1.00 31.04 74 ILE B O 1
ATOM 2185 N N . PRO B 1 78 ? 50.862 81.564 17.936 1.00 29.03 75 PRO B N 1
ATOM 2186 C CA . PRO B 1 78 ? 49.967 81.745 16.788 1.00 29.54 75 PRO B CA 1
ATOM 2187 C C . PRO B 1 78 ? 48.635 82.379 17.183 1.00 30.49 75 PRO B C 1
ATOM 2188 O O . PRO B 1 78 ? 48.099 82.063 18.254 1.00 31.79 75 PRO B O 1
ATOM 2192 N N . GLY B 1 79 ? 48.143 83.311 16.362 1.00 31.56 76 GLY B N 1
ATOM 2193 C CA . GLY B 1 79 ? 46.905 84.048 16.658 1.00 29.89 76 GLY B CA 1
ATOM 2194 C C . GLY B 1 79 ? 47.140 85.277 17.508 1.00 31.80 76 GLY B C 1
ATOM 2195 O O . GLY B 1 79 ? 46.181 85.959 17.933 1.00 29.77 76 GLY B O 1
ATOM 2196 N N . PHE B 1 80 ? 48.415 85.577 17.768 1.00 34.95 77 PHE B N 1
ATOM 2197 C CA . PHE B 1 80 ? 48.780 86.686 18.666 1.00 35.70 77 PHE B CA 1
ATOM 2198 C C . PHE B 1 80 ? 49.911 87.563 18.093 1.00 33.02 77 PHE B C 1
ATOM 2199 O O . PHE B 1 80 ? 50.614 88.262 18.814 1.00 33.57 77 PHE B O 1
ATOM 2207 N N . LEU B 1 81 ? 50.025 87.577 16.775 1.00 32.25 78 LEU B N 1
ATOM 2208 C CA . LEU B 1 81 ? 50.976 88.420 16.089 1.00 30.38 78 LEU B CA 1
ATOM 2209 C C . LEU B 1 81 ? 50.812 89.894 16.442 1.00 29.38 78 LEU B C 1
ATOM 2210 O O . LEU B 1 81 ? 51.792 90.608 16.641 1.00 26.95 78 LEU B O 1
ATOM 2215 N N . SER B 1 82 ? 49.563 90.334 16.568 1.00 27.73 79 SER B N 1
ATOM 2216 C CA . SER B 1 82 ? 49.285 91.710 16.848 1.00 26.49 79 SER B CA 1
ATOM 2217 C C . SER B 1 82 ? 49.959 92.150 18.139 1.00 27.84 79 SER B C 1
ATOM 2218 O O . SER B 1 82 ? 50.273 93.334 18.312 1.00 28.29 79 SER B O 1
ATOM 2221 N N . PHE B 1 83 ? 50.193 91.199 19.041 1.00 28.70 80 PHE B N 1
ATOM 2222 C CA . PHE B 1 83 ? 50.829 91.496 20.331 1.00 27.88 80 PHE B CA 1
ATOM 2223 C C . PHE B 1 83 ? 52.347 91.696 20.202 1.00 26.68 80 PHE B C 1
ATOM 2224 O O . PHE B 1 83 ? 52.937 92.379 21.027 1.00 27.42 80 PHE B O 1
ATOM 2232 N N . ARG B 1 84 ? 52.966 91.105 19.186 1.00 25.57 81 ARG B N 1
ATOM 2233 C CA . ARG B 1 84 ? 54.348 91.479 18.820 1.00 26.28 81 ARG B CA 1
ATOM 2234 C C . ARG B 1 84 ? 54.464 92.725 17.985 1.00 24.51 81 ARG B C 1
ATOM 2235 O O . ARG B 1 84 ? 55.431 93.446 18.106 1.00 23.58 81 ARG B O 1
ATOM 2243 N N . GLU B 1 85 ? 53.506 92.938 17.098 1.00 24.12 82 GLU B N 1
ATOM 2244 C CA . GLU B 1 85 ? 53.544 94.075 16.192 1.00 24.69 82 GLU B CA 1
ATOM 2245 C C . GLU B 1 85 ? 53.219 95.384 16.897 1.00 24.46 82 GLU B C 1
ATOM 2246 O O . GLU B 1 85 ? 53.874 96.381 16.654 1.00 25.59 82 GLU B O 1
ATOM 2252 N N . TYR B 1 86 ? 52.243 95.362 17.791 1.00 24.11 83 TYR B N 1
ATOM 2253 C CA . TYR B 1 86 ? 51.774 96.558 18.447 1.00 26.13 83 TYR B CA 1
ATOM 2254 C C . TYR B 1 86 ? 52.868 97.472 19.088 1.00 24.98 83 TYR B C 1
ATOM 2255 O O . TYR B 1 86 ? 52.828 98.718 18.914 1.00 24.02 83 TYR B O 1
ATOM 2264 N N . PRO B 1 87 ? 53.798 96.891 19.877 1.00 23.48 84 PRO B N 1
ATOM 2265 C CA . PRO B 1 87 ? 54.768 97.766 20.606 1.00 22.78 84 PRO B CA 1
ATOM 2266 C C . PRO B 1 87 ? 55.644 98.625 19.699 1.00 21.53 84 PRO B C 1
ATOM 2267 O O . PRO B 1 87 ? 55.877 99.787 20.035 1.00 22.09 84 PRO B O 1
ATOM 2271 N N . ALA B 1 88 ? 56.070 98.051 18.566 1.00 19.80 85 ALA B N 1
ATOM 2272 C CA . ALA B 1 88 ? 56.798 98.743 17.522 1.00 19.34 85 ALA B CA 1
ATOM 2273 C C . ALA B 1 88 ? 56.005 99.881 16.920 1.00 19.59 85 ALA B C 1
ATOM 2274 O O . ALA B 1 88 ? 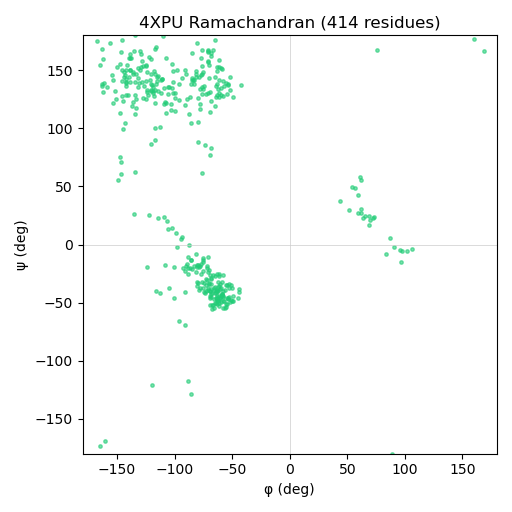56.561 100.959 16.729 1.00 20.47 85 ALA B O 1
ATOM 2276 N N . LEU B 1 89 ? 54.718 99.670 16.636 1.00 19.49 86 LEU B N 1
ATOM 2277 C CA . LEU B 1 89 ? 53.867 100.744 16.096 1.00 19.18 86 LEU B CA 1
ATOM 2278 C C . LEU B 1 89 ? 53.716 101.875 17.083 1.00 20.60 86 LEU B C 1
ATOM 2279 O O . LEU B 1 89 ? 53.757 103.056 16.701 1.00 19.84 86 LEU B O 1
ATOM 2284 N N . LEU B 1 90 ? 53.532 101.500 18.349 1.00 21.55 87 LEU B N 1
ATOM 2285 C CA . LEU B 1 90 ? 53.475 102.453 19.436 1.00 23.71 87 LEU B CA 1
ATOM 2286 C C . LEU B 1 90 ? 54.787 103.258 19.552 1.00 23.72 87 LEU B C 1
ATOM 2287 O O . LEU B 1 90 ? 54.751 104.473 19.663 1.00 23.69 87 LEU B O 1
ATOM 2292 N N . ALA B 1 91 ? 55.932 102.582 19.496 1.00 22.94 88 ALA B N 1
ATOM 2293 C CA . ALA B 1 91 ? 57.218 103.261 19.486 1.00 23.74 88 ALA B CA 1
ATOM 2294 C C . ALA B 1 91 ? 57.298 104.350 18.401 1.00 24.08 88 ALA B C 1
ATOM 2295 O O . ALA B 1 91 ? 57.691 105.487 18.669 1.00 24.30 88 ALA B O 1
ATOM 2297 N N . ALA B 1 92 ? 56.919 103.998 17.175 1.00 24.26 89 ALA B N 1
ATOM 2298 C CA . ALA B 1 92 ? 57.022 104.906 16.026 1.00 23.22 89 ALA B CA 1
ATOM 2299 C C . ALA B 1 92 ? 56.056 106.064 16.182 1.00 22.81 89 ALA B C 1
ATOM 2300 O O . ALA B 1 92 ? 56.382 107.219 15.902 1.00 21.78 89 ALA B O 1
ATOM 2302 N N . TRP B 1 93 ? 54.863 105.718 16.646 1.00 23.55 90 TRP B N 1
ATOM 2303 C CA . TRP B 1 93 ? 53.781 106.650 16.927 1.00 23.95 90 TRP B CA 1
ATOM 2304 C C . TRP B 1 93 ? 54.232 107.751 17.881 1.00 23.12 90 TRP B C 1
ATOM 2305 O O . TRP B 1 93 ? 54.045 108.937 17.601 1.00 22.79 90 TRP B O 1
ATOM 2316 N N . GLU B 1 94 ? 54.821 107.354 18.997 1.00 23.50 91 GLU B N 1
ATOM 2317 C CA . GLU B 1 94 ? 55.350 108.323 19.968 1.00 25.84 91 GLU B CA 1
ATOM 2318 C C . GLU B 1 94 ? 56.452 109.224 19.402 1.00 25.87 91 GLU B C 1
ATOM 2319 O O . GLU B 1 94 ? 56.629 110.309 19.911 1.00 26.05 91 GLU B O 1
ATOM 2325 N N . MET B 1 95 ? 57.185 108.775 18.375 1.00 27.36 92 MET B N 1
ATOM 2326 C CA . MET B 1 95 ? 58.208 109.602 17.732 1.00 27.28 92 MET B CA 1
ATOM 2327 C C . MET B 1 95 ? 57.616 110.747 16.899 1.00 25.94 92 MET B C 1
ATOM 2328 O O . MET B 1 95 ? 58.299 111.719 16.645 1.00 26.69 92 MET B O 1
ATOM 2333 N N . LEU B 1 96 ? 56.375 110.621 16.446 1.00 22.68 93 LEU B N 1
ATOM 2334 C CA . LEU B 1 96 ? 55.752 111.645 15.639 1.00 22.38 93 LEU B CA 1
ATOM 2335 C C . LEU B 1 96 ? 55.620 112.978 16.366 1.00 23.41 93 LEU B C 1
ATOM 2336 O O . LEU B 1 96 ? 55.091 113.052 17.467 1.00 23.84 93 LEU B O 1
ATOM 2341 N N . SER B 1 97 ? 56.048 114.039 15.707 1.00 24.49 94 SER B N 1
ATOM 2342 C CA . SER B 1 97 ? 55.985 115.380 16.260 1.00 25.87 94 SER B CA 1
ATOM 2343 C C . SER B 1 97 ? 54.545 115.935 16.392 1.00 26.79 94 SER B C 1
ATOM 2344 O O . SER B 1 97 ? 54.308 116.779 17.225 1.00 27.45 94 SER B O 1
ATOM 2347 N N . GLN B 1 98 ? 53.591 115.487 15.586 1.00 28.10 95 GLN B N 1
ATOM 2348 C CA . GLN B 1 98 ? 52.181 115.764 15.888 1.00 30.45 95 GLN B CA 1
ATOM 2349 C C . GLN B 1 98 ? 51.340 114.526 15.591 1.00 31.49 95 GLN B C 1
ATOM 2350 O O . GLN B 1 98 ? 51.750 113.647 14.822 1.00 31.65 95 GLN B O 1
ATOM 2356 N N . LYS B 1 99 ? 50.144 114.473 16.180 1.00 29.65 96 LYS B N 1
ATOM 2357 C CA . LYS B 1 99 ? 49.274 113.328 15.998 1.00 27.30 96 LYS B CA 1
ATOM 2358 C C . LYS B 1 99 ? 48.238 113.572 14.885 1.00 25.55 96 LYS B C 1
ATOM 2359 O O . LYS B 1 99 ? 47.663 114.659 14.760 1.00 25.09 96 LYS B O 1
ATOM 2365 N N . PRO B 1 100 ? 48.017 112.542 14.060 1.00 22.84 97 PRO B N 1
ATOM 2366 C CA . PRO B 1 100 ? 47.034 112.573 13.004 1.00 21.50 97 PRO B CA 1
ATOM 2367 C C . PRO B 1 100 ? 45.624 112.378 13.545 1.00 21.40 97 PRO B C 1
ATOM 2368 O O . PRO B 1 100 ? 45.429 111.904 14.650 1.00 20.09 97 PRO B O 1
ATOM 2372 N N . ASP B 1 101 ? 44.649 112.778 12.750 1.00 22.53 98 ASP B N 1
ATOM 2373 C CA . ASP B 1 101 ? 43.225 112.593 13.074 1.00 23.28 98 ASP B CA 1
ATOM 2374 C C . ASP B 1 101 ? 42.678 111.230 12.578 1.00 23.27 98 ASP B C 1
ATOM 2375 O O . ASP B 1 101 ? 41.575 110.857 12.919 1.00 24.20 98 ASP B O 1
ATOM 2380 N N . LEU B 1 102 ? 43.445 110.512 11.755 1.00 22.07 99 LEU B N 1
ATOM 2381 C CA . LEU B 1 102 ? 43.007 109.258 11.136 1.00 21.33 99 LEU B CA 1
ATOM 2382 C C . LEU B 1 102 ? 44.231 108.529 10.634 1.00 19.83 99 LEU B C 1
ATOM 2383 O O . LEU B 1 102 ? 45.105 109.144 10.003 1.00 19.77 99 LEU B O 1
ATOM 2388 N N . VAL B 1 103 ? 44.264 107.227 10.887 1.00 17.52 100 VAL B N 1
ATOM 2389 C CA . VAL B 1 103 ? 45.422 106.403 10.626 1.00 16.53 100 VAL B CA 1
ATOM 2390 C C . VAL B 1 103 ? 45.075 105.262 9.639 1.00 16.44 100 VAL B C 1
ATOM 2391 O O . VAL B 1 103 ? 44.060 104.585 9.800 1.00 15.44 100 VAL B O 1
ATOM 2395 N N . PHE B 1 104 ? 45.915 105.060 8.621 1.00 15.71 101 PHE B N 1
ATOM 2396 C CA . PHE B 1 104 ? 45.788 103.919 7.711 1.00 15.46 101 PHE B CA 1
ATOM 2397 C C . PHE B 1 104 ? 46.888 102.926 7.999 1.00 15.89 101 PHE B C 1
ATOM 2398 O O . PHE B 1 104 ? 48.063 103.228 7.764 1.00 16.51 101 PHE B O 1
ATOM 2406 N N . VAL B 1 105 ? 46.540 101.742 8.491 1.00 16.61 102 VAL B N 1
ATOM 2407 C CA . VAL B 1 105 ? 47.556 100.713 8.780 1.00 17.21 102 VAL B CA 1
ATOM 2408 C C . VAL B 1 105 ? 47.659 99.659 7.671 1.00 18.19 102 VAL B C 1
ATOM 2409 O O . VAL B 1 105 ? 46.661 99.073 7.319 1.00 17.78 102 VAL B O 1
ATOM 2413 N N . ASP B 1 106 ? 48.859 99.422 7.129 1.00 18.85 103 ASP B N 1
ATOM 2414 C CA . ASP B 1 106 ? 49.057 98.332 6.189 1.00 20.34 103 ASP B CA 1
ATOM 2415 C C . ASP B 1 106 ? 48.904 96.995 6.940 1.00 20.13 103 ASP B C 1
ATOM 2416 O O . ASP B 1 106 ? 49.876 96.391 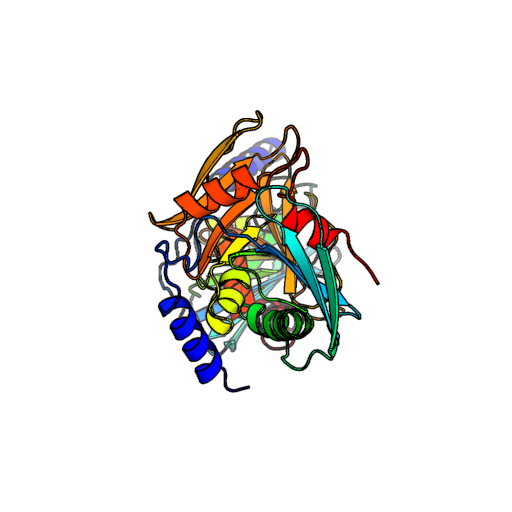7.388 1.00 19.40 103 ASP B O 1
ATOM 2421 N N . GLY B 1 107 ? 47.667 96.555 7.099 1.00 19.52 104 GLY B N 1
ATOM 2422 C CA . GLY B 1 107 ? 47.363 95.461 8.008 1.00 18.11 104 GLY B CA 1
ATOM 2423 C C . GLY B 1 107 ? 45.858 95.359 8.192 1.00 17.62 104 GLY B C 1
ATOM 2424 O O . GLY B 1 107 ? 45.118 96.285 7.815 1.00 15.64 104 GLY B O 1
ATOM 2425 N N . HIS B 1 108 ? 45.423 94.234 8.769 1.00 16.66 105 HIS B N 1
ATOM 2426 C CA . HIS B 1 108 ? 44.018 93.927 8.878 1.00 16.73 105 HIS B CA 1
ATOM 2427 C C . HIS B 1 108 ? 43.424 94.612 10.071 1.00 17.77 105 HIS B C 1
ATOM 2428 O O . HIS B 1 108 ? 44.079 94.705 11.111 1.00 18.55 105 HIS B O 1
ATOM 2435 N N . GLY B 1 109 ? 42.193 95.089 9.906 1.00 17.84 106 GLY B N 1
ATOM 2436 C CA . GLY B 1 109 ? 41.402 95.596 11.003 1.00 19.04 106 GLY B CA 1
ATOM 2437 C C . GLY B 1 109 ? 40.657 94.409 11.559 1.00 20.60 106 GLY B C 1
ATOM 2438 O O . GLY B 1 109 ? 41.280 93.424 11.958 1.00 21.31 106 GLY B O 1
ATOM 2439 N N . ILE B 1 110 ? 39.325 94.463 11.492 1.00 20.50 107 ILE B N 1
ATOM 2440 C CA . ILE B 1 110 ? 38.514 93.348 11.928 1.00 21.73 107 ILE B CA 1
ATOM 2441 C C . ILE B 1 110 ? 38.489 92.174 10.965 1.00 22.68 107 ILE B C 1
ATOM 2442 O O . ILE B 1 110 ? 38.047 91.112 11.362 1.00 24.20 107 ILE B O 1
ATOM 2447 N N . SER B 1 111 ? 38.961 92.334 9.727 1.00 23.56 108 SER B N 1
ATOM 2448 C CA . SER B 1 111 ? 39.100 91.183 8.796 1.00 24.78 108 SER B CA 1
ATOM 2449 C C . SER B 1 111 ? 40.216 90.273 9.287 1.00 26.77 108 SER B C 1
ATOM 2450 O O . SER B 1 111 ? 41.355 90.387 8.841 1.00 31.54 108 SER B O 1
ATOM 2453 N N . HIS B 1 112 ? 39.935 89.480 10.309 1.00 26.26 109 HIS B N 1
ATOM 2454 C CA . HIS B 1 112 ? 40.997 88.768 11.025 1.00 26.32 109 HIS B CA 1
ATOM 2455 C C . HIS B 1 112 ? 40.307 87.674 11.809 1.00 26.33 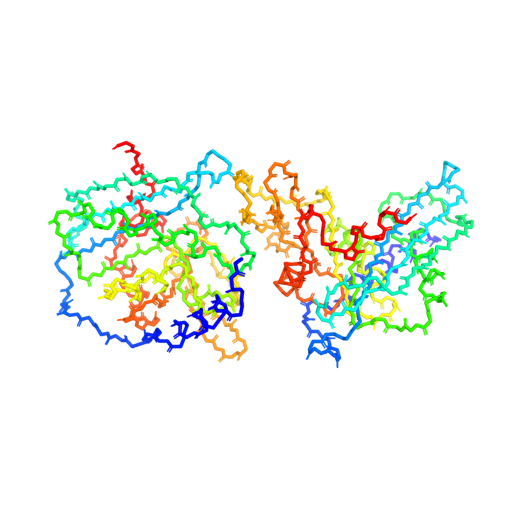109 HIS B C 1
ATOM 2456 O O . HIS B 1 112 ? 39.256 87.932 12.400 1.00 26.23 109 HIS B O 1
ATOM 2463 N N . PRO B 1 113 ? 40.877 86.466 11.847 1.00 26.35 110 PRO B N 1
ATOM 2464 C CA . PRO B 1 113 ? 40.156 85.390 12.556 1.00 26.95 110 PRO B CA 1
ATOM 2465 C C . PRO B 1 113 ? 39.676 85.682 13.959 1.00 27.85 110 PRO B C 1
ATOM 2466 O O . PRO B 1 113 ? 38.646 85.207 14.325 1.00 29.47 110 PRO B O 1
ATOM 2470 N N . ARG B 1 114 ? 40.413 86.450 14.741 1.00 30.49 111 ARG B N 1
ATOM 2471 C CA . ARG B 1 114 ? 39.991 86.819 16.080 1.00 31.45 111 ARG B CA 1
ATOM 2472 C C . ARG B 1 114 ? 39.287 88.152 16.120 1.00 30.56 111 ARG B C 1
ATOM 2473 O O . ARG B 1 114 ? 38.948 88.625 17.212 1.00 29.38 111 ARG B O 1
ATOM 2481 N N . ARG B 1 115 ? 39.061 88.755 14.941 1.00 30.03 112 ARG B N 1
ATOM 2482 C CA . ARG B 1 115 ? 38.451 90.100 14.811 1.00 27.11 112 ARG B CA 1
ATOM 2483 C C . ARG B 1 115 ? 39.316 91.158 15.471 1.00 27.16 112 ARG B C 1
ATOM 2484 O O . ARG B 1 115 ? 38.803 92.173 15.968 1.00 25.92 112 ARG B O 1
ATOM 2492 N N . LEU B 1 116 ? 40.629 90.932 15.474 1.00 26.89 113 LEU B N 1
ATOM 2493 C CA . LEU B 1 116 ? 41.587 91.913 16.016 1.00 27.23 113 LEU B CA 1
ATOM 2494 C C . LEU B 1 116 ? 42.888 91.837 15.250 1.00 25.92 113 LEU B C 1
ATOM 2495 O O . LEU B 1 116 ? 43.873 91.265 15.713 1.00 24.07 113 LEU B O 1
ATOM 2500 N N . GLY B 1 117 ? 42.852 92.390 14.038 1.00 24.39 114 GLY B N 1
ATOM 2501 C CA . GLY B 1 117 ? 44.044 92.594 13.252 1.00 23.08 114 GLY B CA 1
ATOM 2502 C C . GLY B 1 117 ? 44.856 93.667 13.963 1.00 22.03 114 GLY B C 1
ATOM 2503 O O . GLY B 1 117 ? 44.344 94.375 14.841 1.00 20.35 114 GLY B O 1
ATOM 2504 N N . VAL B 1 118 ? 46.123 93.770 13.581 1.00 22.19 115 VAL B N 1
ATOM 2505 C CA . VAL B 1 118 ? 47.020 94.804 14.102 1.00 21.87 115 VAL B CA 1
ATOM 2506 C C . VAL B 1 118 ? 46.443 96.233 13.974 1.00 21.21 115 VAL B C 1
ATOM 2507 O O . VAL B 1 118 ? 46.645 97.057 14.853 1.00 20.58 115 VAL B O 1
ATOM 2511 N N . ALA B 1 119 ? 45.675 96.513 12.924 1.00 20.95 116 ALA B N 1
ATOM 2512 C CA . ALA B 1 119 ? 45.042 97.833 12.754 1.00 21.06 116 ALA B CA 1
ATOM 2513 C C . ALA B 1 119 ? 43.995 98.148 13.833 1.00 21.44 116 ALA B C 1
ATOM 2514 O O . ALA B 1 119 ? 43.812 99.299 14.260 1.00 20.41 116 ALA B O 1
ATOM 2516 N N . SER B 1 120 ? 43.272 97.127 14.246 1.00 21.29 117 SER B N 1
ATOM 2517 C CA . SER B 1 120 ? 42.264 97.333 15.261 1.00 21.97 117 SER B CA 1
ATOM 2518 C C . SER B 1 120 ? 42.944 97.415 16.634 1.00 22.11 117 SER B C 1
ATOM 2519 O O . SER B 1 120 ? 42.550 98.221 17.499 1.00 20.58 117 SER B O 1
ATOM 2522 N N . HIS B 1 121 ? 43.952 96.568 16.816 1.00 21.88 118 HIS B N 1
ATOM 2523 C CA . HIS B 1 121 ? 44.749 96.526 18.043 1.00 23.64 118 HIS B CA 1
ATOM 2524 C C . HIS B 1 121 ? 45.395 97.898 18.297 1.00 24.25 118 HIS B C 1
ATOM 2525 O O . HIS B 1 121 ? 45.173 98.523 19.361 1.00 24.71 118 HIS B O 1
ATOM 2532 N N . PHE B 1 122 ? 46.124 98.389 17.288 1.00 22.66 119 PHE B N 1
ATOM 2533 C CA . PHE B 1 122 ? 46.775 99.679 17.366 1.00 21.37 119 PHE B CA 1
ATOM 2534 C C . PHE B 1 122 ? 45.757 100.779 17.557 1.00 21.86 119 PHE B C 1
ATOM 2535 O O . PHE B 1 122 ? 45.892 101.616 18.445 1.00 23.12 119 PHE B O 1
ATOM 2543 N N . GLY B 1 123 ? 44.759 100.818 16.695 1.00 22.71 120 GLY B N 1
ATOM 2544 C CA . GLY B 1 123 ? 43.849 101.944 16.709 1.00 24.89 120 GLY B CA 1
ATOM 2545 C C . GLY B 1 123 ? 43.225 102.053 18.076 1.00 26.75 120 GLY B C 1
ATOM 2546 O O . GLY B 1 123 ? 43.121 103.142 18.676 1.00 27.74 120 GLY B O 1
ATOM 2547 N N . LEU B 1 124 ? 42.828 100.900 18.581 1.00 27.98 121 LEU B N 1
ATOM 2548 C CA . LEU B 1 124 ? 42.129 100.855 19.834 1.00 32.23 121 LEU B CA 1
ATOM 2549 C C . LEU B 1 124 ? 43.021 101.331 21.003 1.00 30.91 121 LEU B C 1
ATOM 2550 O O . LEU B 1 124 ? 42.630 102.206 21.768 1.00 31.14 121 LEU B O 1
ATOM 2555 N N . LEU B 1 125 ? 44.228 100.789 21.108 1.00 31.69 122 LEU B N 1
ATOM 2556 C CA . LEU B 1 125 ? 45.134 101.160 22.213 1.00 29.71 122 LEU B CA 1
ATOM 2557 C C . LEU B 1 125 ? 45.622 102.604 22.147 1.00 28.97 122 LEU B C 1
ATOM 2558 O O . LEU B 1 125 ? 45.927 103.222 23.162 1.00 24.73 122 LEU B O 1
ATOM 2563 N N . VAL B 1 126 ? 45.653 103.167 20.955 1.00 28.32 123 VAL B N 1
ATOM 2564 C CA . VAL B 1 126 ? 46.082 104.539 20.816 1.00 26.92 123 VAL B CA 1
ATOM 2565 C C . VAL B 1 126 ? 44.877 105.465 20.867 1.00 27.88 123 VAL B C 1
ATOM 2566 O O . VAL B 1 126 ? 45.019 106.672 21.133 1.00 27.62 123 VAL B O 1
ATOM 2570 N N . ASP B 1 127 ? 43.700 104.892 20.596 1.00 29.12 124 ASP B N 1
ATOM 2571 C CA . ASP B 1 127 ? 42.431 105.613 20.570 1.00 28.66 124 ASP B CA 1
ATOM 2572 C C . ASP B 1 127 ? 42.377 106.731 19.531 1.00 27.28 124 ASP B C 1
ATOM 2573 O O . ASP B 1 127 ? 42.129 107.908 19.846 1.00 28.11 124 ASP B O 1
ATOM 2578 N N . VAL B 1 128 ? 42.594 106.347 18.278 1.00 26.82 125 VAL B N 1
ATOM 2579 C CA . VAL B 1 128 ? 42.568 107.291 17.155 1.00 26.42 125 VAL B CA 1
ATOM 2580 C C . VAL B 1 128 ? 41.863 106.582 16.052 1.00 24.20 125 VAL B C 1
ATOM 2581 O O . VAL B 1 128 ? 42.077 105.387 15.884 1.00 24.75 125 VAL B O 1
ATOM 2585 N N . PRO B 1 129 ? 41.003 107.291 15.301 1.00 22.39 126 PRO B N 1
ATOM 2586 C CA . PRO B 1 129 ? 40.323 106.531 14.262 1.00 21.73 126 PRO B CA 1
ATOM 2587 C C . PRO B 1 129 ? 41.306 105.856 13.317 1.00 20.58 126 PRO B C 1
ATOM 2588 O O . PRO B 1 129 ? 42.291 106.463 12.869 1.00 20.29 126 PRO B O 1
ATOM 2592 N N . THR B 1 130 ? 41.023 104.608 13.001 1.00 19.13 127 THR B N 1
ATOM 2593 C CA . THR B 1 130 ? 41.963 103.795 12.280 1.00 17.98 127 THR B CA 1
ATOM 2594 C C . THR B 1 130 ? 41.286 102.869 11.286 1.00 16.60 127 THR B C 1
ATOM 2595 O O . THR B 1 130 ? 40.188 102.339 11.528 1.00 16.30 127 THR B O 1
ATOM 2599 N N . ILE B 1 131 ? 41.975 102.651 10.177 1.00 15.66 128 ILE B N 1
ATOM 2600 C CA . ILE B 1 131 ? 41.476 101.815 9.096 1.00 15.27 128 ILE B CA 1
ATOM 2601 C C . ILE B 1 131 ? 42.542 100.787 8.813 1.00 14.65 128 ILE B C 1
ATOM 2602 O O . ILE B 1 131 ? 43.701 101.133 8.737 1.00 14.39 128 ILE B O 1
ATOM 2607 N N . GLY B 1 132 ? 42.149 99.532 8.626 1.00 14.83 129 GLY B N 1
ATOM 2608 C CA . GLY B 1 132 ? 43.079 98.501 8.111 1.00 14.70 129 GLY B CA 1
ATOM 2609 C C . GLY B 1 132 ? 43.059 98.455 6.583 1.00 14.61 129 GLY B C 1
ATOM 2610 O O . GLY B 1 132 ? 41.997 98.318 6.002 1.00 14.37 129 GLY B O 1
ATOM 2611 N N . VAL B 1 133 ? 44.223 98.581 5.938 1.00 15.33 130 VAL B N 1
ATOM 2612 C CA . VAL B 1 133 ? 44.373 98.532 4.481 1.00 15.70 130 VAL B CA 1
ATOM 2613 C C . VAL B 1 133 ? 45.304 97.376 4.194 1.00 16.45 130 VAL B C 1
ATOM 2614 O O . VAL B 1 133 ? 46.499 97.546 4.083 1.00 16.49 130 VAL B O 1
ATOM 2618 N N . ALA B 1 134 ? 44.747 96.184 4.088 1.00 17.76 131 ALA B N 1
ATOM 2619 C CA . ALA B 1 134 ? 45.548 94.993 3.989 1.00 18.72 131 ALA B CA 1
ATOM 2620 C C . ALA B 1 134 ? 45.779 94.612 2.536 1.00 19.81 131 ALA B C 1
ATOM 2621 O O . ALA B 1 134 ? 44.914 94.799 1.677 1.00 20.50 131 ALA B O 1
ATOM 2623 N N . LYS B 1 135 ? 46.977 94.112 2.264 1.00 20.49 132 LYS B N 1
ATOM 2624 C CA . LYS B 1 135 ? 47.375 93.743 0.920 1.00 21.49 132 LYS B CA 1
ATOM 2625 C C . LYS B 1 135 ? 46.921 92.347 0.440 1.00 21.15 132 LYS B C 1
ATOM 2626 O O . LYS B 1 135 ? 46.935 92.084 -0.782 1.00 20.17 132 LYS B O 1
ATOM 2632 N N . LYS B 1 136 ? 46.549 91.476 1.383 1.00 22.90 133 LYS B N 1
ATOM 2633 C CA . LYS B 1 136 ? 46.187 90.071 1.119 1.00 24.72 133 LYS B CA 1
ATOM 2634 C C . LYS B 1 136 ? 45.142 89.601 2.060 1.00 23.56 133 LYS B C 1
ATOM 2635 O O . LYS B 1 136 ? 45.042 90.101 3.170 1.00 24.59 133 LYS B O 1
ATOM 2641 N N . ARG B 1 137 ? 44.390 88.595 1.631 1.00 23.70 134 ARG B N 1
ATOM 2642 C CA . ARG B 1 137 ? 43.273 88.053 2.402 1.00 23.14 134 ARG B CA 1
ATOM 2643 C C . ARG B 1 137 ? 43.837 87.233 3.546 1.00 23.30 134 ARG B C 1
ATOM 2644 O O . ARG B 1 137 ? 44.766 86.480 3.355 1.00 24.02 134 ARG B O 1
ATOM 2652 N N . LEU B 1 138 ? 43.280 87.381 4.729 1.00 24.61 135 LEU B N 1
ATOM 2653 C CA . LEU B 1 138 ? 43.664 86.537 5.846 1.00 26.15 135 LEU B CA 1
ATOM 2654 C C . LEU B 1 138 ? 42.490 85.632 6.223 1.00 26.31 135 LEU B C 1
ATOM 2655 O O . LEU B 1 138 ? 42.683 84.469 6.558 1.00 26.51 135 LEU B O 1
ATOM 2660 N N . CYS B 1 139 ? 41.283 86.182 6.226 1.00 26.16 136 CYS B N 1
ATOM 2661 C CA . CYS B 1 139 ? 40.090 85.374 6.473 1.00 27.66 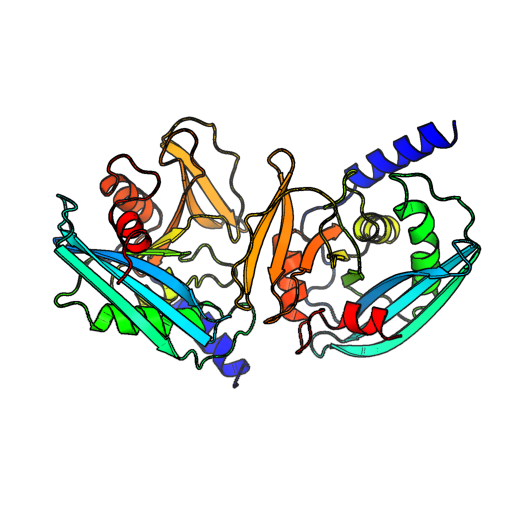136 CYS B CA 1
ATOM 2662 C C . CYS B 1 139 ? 38.923 85.918 5.659 1.00 26.98 136 CYS B C 1
ATOM 2663 O O . CYS B 1 139 ? 39.075 86.915 4.970 1.00 26.17 136 CYS B O 1
ATOM 2666 N N . GLY B 1 140 ? 37.785 85.233 5.721 1.00 26.40 137 GLY B N 1
ATOM 2667 C CA . GLY B 1 140 ? 36.615 85.609 4.965 1.00 26.26 137 GLY B CA 1
ATOM 2668 C C . GLY B 1 140 ? 36.678 85.272 3.490 1.00 26.31 137 GLY B C 1
ATOM 2669 O O . GLY B 1 140 ? 37.732 84.944 2.944 1.00 24.09 137 GLY B O 1
ATOM 2670 N N . LYS B 1 141 ? 35.524 85.363 2.845 1.00 28.91 138 LYS B N 1
ATOM 2671 C CA . LYS B 1 141 ? 35.439 85.091 1.411 1.00 34.08 138 LYS B CA 1
ATOM 2672 C C . LYS B 1 141 ? 34.739 86.206 0.663 1.00 32.41 138 LYS B C 1
ATOM 2673 O O . LYS B 1 141 ? 33.916 86.936 1.220 1.00 33.37 138 LYS B O 1
ATOM 2679 N N . PHE B 1 142 ? 35.091 86.331 -0.607 1.00 32.04 139 PHE B N 1
ATOM 2680 C CA . PHE B 1 142 ? 34.583 87.396 -1.437 1.00 33.40 139 PHE B CA 1
ATOM 2681 C C . PHE B 1 142 ? 34.418 86.882 -2.862 1.00 38.73 139 PHE B C 1
ATOM 2682 O O . PHE B 1 142 ? 35.148 85.985 -3.295 1.00 39.90 139 PHE B O 1
ATOM 2690 N N . GLU B 1 143 ? 33.458 87.446 -3.594 1.00 44.69 140 GLU B N 1
ATOM 2691 C CA . GLU B 1 143 ? 33.168 86.980 -4.953 1.00 49.31 140 GLU B CA 1
ATOM 2692 C C . GLU B 1 143 ? 34.239 87.500 -5.875 1.00 48.87 140 GLU B C 1
ATOM 2693 O O . GLU B 1 143 ? 34.612 88.673 -5.785 1.00 48.54 140 GLU B O 1
ATOM 2699 N N . PRO B 1 144 ? 34.741 86.637 -6.768 1.00 47.65 141 PRO B N 1
ATOM 2700 C CA . PRO B 1 144 ? 35.883 87.086 -7.546 1.00 46.38 141 PRO B CA 1
ATOM 2701 C C . PRO B 1 144 ? 35.618 88.398 -8.253 1.00 42.33 141 PRO B C 1
ATOM 2702 O O . PRO B 1 144 ? 34.526 88.619 -8.760 1.00 49.76 141 PRO B O 1
ATOM 2706 N N . LEU B 1 145 ? 36.608 89.273 -8.234 1.00 37.77 142 LEU B N 1
ATOM 2707 C CA . LEU B 1 145 ? 36.439 90.623 -8.704 1.00 35.85 142 LEU B CA 1
ATOM 2708 C C . LEU B 1 145 ? 36.682 90.590 -10.165 1.00 36.02 142 LEU B C 1
ATOM 2709 O O . LEU B 1 145 ? 37.608 89.915 -10.599 1.00 35.58 142 LEU B O 1
ATOM 2714 N N . SER B 1 146 ? 35.869 91.301 -10.942 1.00 34.74 143 SER B N 1
ATOM 2715 C CA . SER B 1 146 ? 36.219 91.476 -12.342 1.00 33.59 143 SER B CA 1
ATOM 2716 C C . SER B 1 146 ? 37.499 92.286 -12.342 1.00 32.61 143 SER B C 1
ATOM 2717 O O . SER B 1 146 ? 37.980 92.675 -11.284 1.00 32.08 143 SER B O 1
ATOM 2720 N N . SER B 1 147 ? 38.071 92.509 -13.509 1.00 34.96 144 SER B N 1
ATOM 2721 C CA . SER B 1 147 ? 39.466 92.949 -13.590 1.00 37.56 144 SER B CA 1
ATOM 2722 C C . SER B 1 147 ? 39.668 94.456 -13.762 1.00 38.25 144 SER B C 1
ATOM 2723 O O . SER B 1 147 ? 40.815 94.922 -13.823 1.00 40.19 144 SER B O 1
ATOM 2726 N N . GLU B 1 148 ? 38.576 95.220 -13.859 1.00 37.46 145 GLU B N 1
ATOM 2727 C CA . GLU B 1 148 ? 38.688 96.673 -14.047 1.00 36.67 145 GLU B CA 1
ATOM 2728 C C . GLU B 1 148 ? 38.934 97.381 -12.723 1.00 35.70 145 GLU B C 1
ATOM 2729 O O . GLU B 1 148 ? 38.485 96.912 -11.679 1.00 34.68 145 GLU B O 1
ATOM 2735 N N . PRO B 1 149 ? 39.649 98.515 -12.756 1.00 32.68 146 PRO B N 1
ATOM 2736 C CA . PRO B 1 149 ? 39.801 99.282 -11.522 1.00 30.97 146 PRO B CA 1
ATOM 2737 C C . PRO B 1 149 ? 38.460 99.756 -10.988 1.00 28.15 146 PRO B C 1
ATOM 2738 O O . PRO B 1 149 ? 37.583 100.135 -11.755 1.00 29.76 146 PRO B O 1
ATOM 2742 N N . GLY B 1 150 ? 38.321 99.729 -9.672 1.00 24.45 147 GLY B N 1
ATOM 2743 C CA . GLY B 1 150 ? 37.069 100.002 -9.016 1.00 21.22 147 GLY B CA 1
ATOM 2744 C C . GLY B 1 150 ? 36.270 98.775 -8.639 1.00 19.63 147 GLY B C 1
ATOM 2745 O O . GLY B 1 150 ? 35.318 98.883 -7.879 1.00 18.90 147 GLY B O 1
ATOM 2746 N N . ALA B 1 151 ? 36.600 97.616 -9.193 1.00 19.36 148 ALA B N 1
ATOM 2747 C CA . ALA B 1 151 ? 35.884 96.404 -8.874 1.00 19.48 148 ALA B CA 1
ATOM 2748 C C . ALA B 1 151 ? 35.828 96.223 -7.349 1.00 20.22 148 ALA B C 1
ATOM 2749 O O . ALA B 1 151 ? 36.771 96.546 -6.622 1.00 19.18 148 ALA B O 1
ATOM 2751 N N . LEU B 1 152 ? 34.706 95.697 -6.877 1.00 20.83 149 LEU B N 1
ATOM 2752 C CA . LEU B 1 152 ? 34.355 95.755 -5.470 1.00 20.78 149 LEU B CA 1
ATOM 2753 C C . LEU B 1 152 ? 33.477 94.564 -5.095 1.00 20.37 149 LEU B C 1
ATOM 2754 O O . LEU B 1 152 ? 32.512 94.266 -5.809 1.00 22.10 149 LEU B O 1
ATOM 2759 N N . ALA B 1 153 ? 33.808 93.893 -3.999 1.00 19.10 150 ALA B N 1
ATOM 2760 C CA . ALA B 1 153 ? 32.977 92.854 -3.398 1.00 18.66 150 ALA B CA 1
ATOM 2761 C C . ALA B 1 153 ? 33.069 92.886 -1.868 1.00 18.64 150 ALA B C 1
ATOM 2762 O O . ALA B 1 153 ? 34.109 93.250 -1.317 1.00 18.62 150 ALA B O 1
ATOM 2764 N N . PRO B 1 154 ? 31.990 92.514 -1.160 1.00 18.88 151 PRO B N 1
ATOM 2765 C CA . PRO B 1 154 ? 32.094 92.439 0.303 1.00 18.73 151 PRO B CA 1
ATOM 2766 C C . PRO B 1 154 ? 32.859 91.206 0.767 1.00 19.76 151 PRO B C 1
ATOM 2767 O O . PRO B 1 154 ? 32.834 90.158 0.108 1.00 18.74 151 PRO B O 1
ATOM 2771 N N . LEU B 1 155 ? 33.557 91.344 1.888 1.00 21.72 152 LEU B N 1
ATOM 2772 C CA . LEU B 1 155 ? 34.258 90.222 2.466 1.00 23.31 152 LEU B CA 1
ATOM 2773 C C . LEU B 1 155 ? 33.400 89.675 3.580 1.00 23.70 152 LEU B C 1
ATOM 2774 O O . LEU B 1 155 ? 33.156 90.352 4.610 1.00 21.77 152 LEU B O 1
ATOM 2779 N N . MET B 1 156 ? 32.955 88.439 3.363 1.00 26.05 153 MET B N 1
ATOM 2780 C CA . MET B 1 156 ? 31.914 87.839 4.181 1.00 28.61 153 MET B CA 1
ATOM 2781 C C . MET B 1 156 ? 32.447 86.700 5.020 1.00 30.78 153 MET B C 1
ATOM 2782 O O . MET B 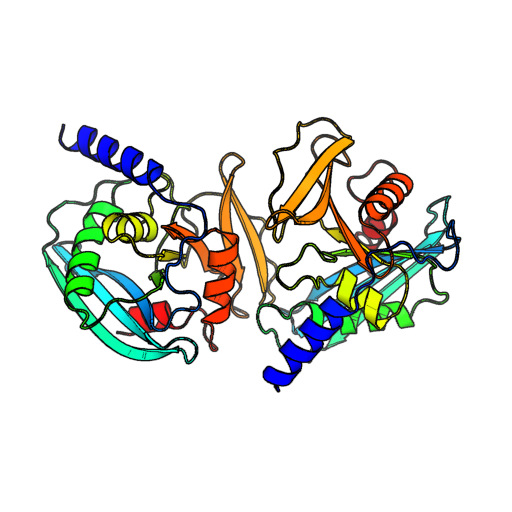1 156 ? 33.280 85.923 4.576 1.00 31.31 153 MET B O 1
ATOM 2787 N N . ASP B 1 157 ? 31.956 86.613 6.242 1.00 34.71 154 ASP B N 1
ATOM 2788 C CA . ASP B 1 157 ? 32.273 85.502 7.122 1.00 40.36 154 ASP B CA 1
ATOM 2789 C C . ASP B 1 157 ? 31.018 85.195 7.912 1.00 42.80 154 ASP B C 1
ATOM 2790 O O . ASP B 1 157 ? 30.649 85.951 8.821 1.00 39.36 154 ASP B O 1
ATOM 2795 N N . LYS B 1 158 ? 30.347 84.106 7.533 1.00 47.67 155 LYS B N 1
ATOM 2796 C CA . LYS B 1 158 ? 29.154 83.644 8.243 1.00 48.18 155 LYS B CA 1
ATOM 2797 C C . LYS B 1 158 ? 28.074 84.710 8.246 1.00 46.62 155 LYS B C 1
ATOM 2798 O O . LYS B 1 158 ? 27.445 84.950 9.278 1.00 46.37 155 LYS B O 1
ATOM 2804 N N . GLY B 1 159 ? 27.888 85.362 7.095 1.00 44.04 156 GLY B N 1
ATOM 2805 C CA . GLY B 1 159 ? 26.881 86.409 6.946 1.00 40.79 156 GLY B CA 1
ATOM 2806 C C . GLY B 1 159 ? 27.267 87.697 7.642 1.00 41.15 156 GLY B C 1
ATOM 2807 O O . GLY B 1 159 ? 26.409 88.521 8.000 1.00 40.49 156 GLY B O 1
ATOM 2808 N N . GLU B 1 160 ? 28.570 87.880 7.849 1.00 40.12 157 GLU B N 1
ATOM 2809 C CA . GLU B 1 160 ? 29.080 89.111 8.453 1.00 35.22 157 GLU B CA 1
ATOM 2810 C C . GLU B 1 160 ? 30.114 89.707 7.504 1.00 31.17 157 GLU B C 1
ATOM 2811 O O . GLU B 1 160 ? 31.036 89.007 7.078 1.00 31.85 157 GLU B O 1
ATOM 2817 N N . GLN B 1 161 ? 29.908 90.970 7.126 1.00 26.66 158 GLN B N 1
ATOM 2818 C CA . GLN B 1 161 ? 30.855 91.700 6.306 1.00 24.70 158 GLN B CA 1
ATOM 2819 C C . GLN B 1 161 ? 31.964 92.135 7.209 1.00 23.08 158 GLN B C 1
ATOM 2820 O O . GLN B 1 161 ? 31.720 92.854 8.172 1.00 20.85 158 GLN B O 1
ATOM 2826 N N . LEU B 1 162 ? 33.176 91.714 6.894 1.00 20.22 159 LEU B N 1
ATOM 2827 C CA . LEU B 1 162 ? 34.323 92.182 7.645 1.00 20.67 159 LEU B CA 1
ATOM 2828 C C . LEU B 1 162 ? 35.095 93.305 6.928 1.00 19.49 159 LEU B C 1
ATOM 2829 O O . LEU B 1 162 ? 35.860 94.026 7.557 1.00 21.49 159 LEU B O 1
ATOM 2834 N N . ALA B 1 163 ? 34.910 93.437 5.626 1.00 17.51 160 ALA B N 1
ATOM 2835 C CA . ALA B 1 163 ? 35.661 94.384 4.846 1.00 17.15 160 ALA B CA 1
ATOM 2836 C C . ALA B 1 163 ? 35.059 94.566 3.455 1.00 17.70 160 ALA B C 1
ATOM 2837 O O . ALA B 1 163 ? 34.079 93.892 3.061 1.00 16.80 160 ALA B O 1
ATOM 2839 N N . TRP B 1 164 ? 35.658 95.517 2.731 1.00 17.44 161 TRP B N 1
ATOM 2840 C CA . TRP B 1 164 ? 35.457 95.685 1.303 1.00 16.46 161 TRP B CA 1
ATOM 2841 C C . TRP B 1 164 ? 36.717 95.266 0.630 1.00 16.07 161 TRP B C 1
ATOM 2842 O O . TRP B 1 164 ? 37.818 95.643 1.038 1.00 16.07 161 TRP B O 1
ATOM 2853 N N . VAL B 1 165 ? 36.543 94.489 -0.421 1.00 16.31 162 VAL B N 1
ATOM 2854 C CA . VAL B 1 165 ? 37.640 94.077 -1.240 1.00 16.64 162 VAL B CA 1
ATOM 2855 C C . VAL B 1 165 ? 37.547 94.947 -2.469 1.00 16.61 162 VAL B C 1
ATOM 2856 O O . VAL B 1 165 ? 36.555 94.890 -3.143 1.00 16.66 162 VAL B O 1
ATOM 2860 N N . TRP B 1 166 ? 38.589 95.722 -2.756 1.00 16.99 163 TRP B N 1
ATOM 2861 C CA . TRP B 1 166 ? 38.521 96.746 -3.777 1.00 17.42 163 TRP B CA 1
ATOM 2862 C C . TRP B 1 166 ? 39.743 96.741 -4.689 1.00 17.87 163 TRP B C 1
ATOM 2863 O O . TRP B 1 166 ? 40.861 96.791 -4.217 1.00 18.47 163 TRP B O 1
ATOM 2874 N N . ARG B 1 167 ? 39.546 96.709 -5.992 1.00 17.96 164 ARG B N 1
ATOM 2875 C CA . ARG B 1 167 ? 40.669 96.828 -6.869 1.00 19.37 164 ARG B CA 1
ATOM 2876 C C . ARG B 1 167 ? 40.974 98.305 -7.107 1.00 20.77 164 ARG B C 1
ATOM 2877 O O . ARG B 1 167 ? 40.298 98.977 -7.868 1.00 24.12 164 ARG B O 1
ATOM 2885 N N . SER B 1 168 ? 42.030 98.785 -6.473 1.00 20.33 165 SER B N 1
ATOM 2886 C CA . SER B 1 168 ? 42.428 100.166 -6.499 1.00 19.98 165 SER B CA 1
ATOM 2887 C C . SER B 1 168 ? 43.176 100.570 -7.768 1.00 22.11 165 SER B C 1
ATOM 2888 O O . SER B 1 168 ? 43.332 101.762 -8.046 1.00 22.05 165 SER B O 1
ATOM 2891 N N . LYS B 1 169 ? 43.675 99.578 -8.505 1.00 23.76 166 LYS B N 1
ATOM 2892 C CA . LYS B 1 169 ? 44.459 99.808 -9.703 1.00 26.41 166 LYS B CA 1
ATOM 2893 C C . LYS B 1 169 ? 44.403 98.648 -10.690 1.00 26.84 166 LYS B C 1
ATOM 2894 O O . LYS B 1 169 ? 44.361 97.479 -10.313 1.00 23.72 166 LYS B O 1
ATOM 2900 N N . ALA B 1 170 ? 44.439 98.982 -11.974 1.00 29.96 167 ALA B N 1
ATOM 2901 C CA . ALA B 1 170 ? 44.395 97.964 -13.016 1.00 31.01 167 ALA B CA 1
ATOM 2902 C C . ALA B 1 170 ? 45.607 97.028 -12.920 1.00 33.71 167 ALA B C 1
ATOM 2903 O O . ALA B 1 170 ? 46.743 97.480 -12.758 1.00 32.71 167 ALA B O 1
ATOM 2905 N N . ARG B 1 171 ? 45.351 95.719 -13.009 1.00 38.82 168 ARG B N 1
ATOM 2906 C CA . ARG B 1 171 ? 46.405 94.686 -13.027 1.00 39.50 168 ARG B CA 1
ATOM 2907 C C . ARG B 1 171 ? 47.133 94.551 -11.699 1.00 36.70 168 ARG B C 1
ATOM 2908 O O . ARG B 1 171 ? 48.200 93.946 -11.639 1.00 37.32 168 ARG B O 1
ATOM 2916 N N . CYS B 1 172 ? 46.532 95.084 -10.640 1.00 32.00 169 CYS B N 1
ATOM 2917 C CA . CYS B 1 172 ? 47.037 94.956 -9.297 1.00 28.88 169 CYS B CA 1
ATOM 2918 C C . CYS B 1 172 ? 46.058 94.172 -8.478 1.00 27.69 169 CYS B C 1
ATOM 2919 O O . CYS B 1 172 ? 44.864 94.321 -8.646 1.00 30.66 169 CYS B O 1
ATOM 2922 N N . ASN B 1 173 ? 46.543 93.351 -7.570 1.00 25.22 170 ASN B N 1
ATOM 2923 C CA . ASN B 1 173 ? 45.657 92.695 -6.625 1.00 24.97 170 ASN B CA 1
ATOM 2924 C C . ASN B 1 173 ? 44.897 93.682 -5.734 1.00 22.89 170 ASN B C 1
ATOM 2925 O O . ASN B 1 173 ? 45.369 94.783 -5.447 1.00 20.63 170 ASN B O 1
ATOM 2930 N N . PRO B 1 174 ? 43.715 93.267 -5.269 1.00 21.75 171 PRO B N 1
ATOM 2931 C CA . PRO B 1 174 ? 42.854 94.155 -4.457 1.00 20.10 171 PRO B CA 1
ATOM 2932 C C . PRO B 1 174 ? 43.350 94.463 -3.029 1.00 18.68 171 PRO B C 1
ATOM 2933 O O . PRO B 1 174 ? 44.273 93.830 -2.517 1.00 20.29 171 PRO B O 1
ATOM 2937 N N . LEU B 1 175 ? 42.740 95.455 -2.409 1.00 16.54 172 LEU B N 1
ATOM 2938 C CA . LEU B 1 175 ? 42.981 95.761 -1.013 1.00 15.19 172 LEU B CA 1
ATOM 2939 C C . LEU B 1 175 ? 41.834 95.231 -0.203 1.00 14.71 172 LEU B C 1
ATOM 2940 O O . LEU B 1 175 ? 40.697 95.081 -0.720 1.00 13.97 172 LEU B O 1
ATOM 2945 N N . PHE B 1 176 ? 42.134 94.978 1.071 1.00 14.16 173 PHE B N 1
ATOM 2946 C CA . PHE B 1 176 ? 41.155 94.477 2.029 1.00 14.44 173 PHE B CA 1
ATOM 2947 C C . PHE B 1 176 ? 41.022 95.545 3.084 1.00 14.56 173 PHE B C 1
ATOM 2948 O O . PHE B 1 176 ? 41.877 95.690 3.957 1.00 14.57 173 PHE B O 1
ATOM 2956 N N . ILE B 1 177 ? 39.953 96.330 2.957 1.00 14.42 174 ILE B N 1
ATOM 2957 C CA . ILE B 1 177 ? 39.810 97.556 3.706 1.00 14.04 174 ILE B CA 1
ATOM 2958 C C . ILE B 1 177 ? 38.759 97.340 4.761 1.00 13.99 174 ILE B C 1
ATOM 2959 O O . ILE B 1 177 ? 37.627 97.033 4.437 1.00 13.63 174 ILE B O 1
ATOM 2964 N N . ALA B 1 178 ? 39.131 97.527 6.019 1.00 14.31 175 ALA B N 1
ATOM 2965 C CA . ALA B 1 178 ? 38.229 97.283 7.121 1.00 15.00 175 ALA B CA 1
ATOM 2966 C C . ALA B 1 178 ? 38.311 98.333 8.211 1.00 15.83 175 ALA B C 1
ATOM 2967 O O . ALA B 1 178 ? 39.273 99.096 8.300 1.00 16.55 175 ALA B O 1
ATOM 2969 N N . THR B 1 179 ? 37.290 98.343 9.061 1.00 16.81 176 THR B N 1
ATOM 2970 C CA . THR B 1 179 ? 37.343 99.035 10.325 1.00 16.80 176 THR B CA 1
ATOM 2971 C C . THR B 1 179 ? 38.550 98.519 11.054 1.00 16.15 176 THR B C 1
ATOM 2972 O O . THR B 1 179 ? 38.780 97.322 11.076 1.00 16.12 176 THR B O 1
ATOM 2976 N N . GLY B 1 180 ? 39.362 99.456 11.538 1.00 16.55 177 GLY B N 1
ATOM 2977 C CA . GLY B 1 180 ? 40.378 99.213 12.545 1.00 16.67 177 GLY B CA 1
ATOM 2978 C C . GLY B 1 180 ? 39.743 99.593 13.854 1.00 16.35 177 GLY B C 1
ATOM 2979 O O . GLY B 1 180 ? 39.468 98.746 14.647 1.00 16.62 177 GLY B O 1
ATOM 2980 N N . HIS B 1 181 ? 39.438 100.864 14.027 1.00 17.60 178 HIS B N 1
ATOM 2981 C CA . HIS B 1 181 ? 38.735 101.348 15.216 1.00 19.94 178 HIS B CA 1
ATOM 2982 C C . HIS B 1 181 ? 38.159 102.696 14.936 1.00 21.00 178 HIS B C 1
ATOM 2983 O O . HIS B 1 181 ? 38.860 103.558 14.433 1.00 22.61 178 HIS B O 1
ATOM 2990 N N . ARG B 1 182 ? 36.881 102.880 15.259 1.00 22.32 179 ARG B N 1
ATOM 2991 C CA . ARG B 1 182 ? 36.192 104.174 15.132 1.00 21.98 179 ARG B CA 1
ATOM 2992 C C . ARG B 1 182 ? 35.933 104.657 13.707 1.00 21.52 179 ARG B C 1
ATOM 2993 O O . ARG B 1 182 ? 35.690 105.882 13.497 1.00 19.21 179 ARG B O 1
ATOM 3001 N N . VAL B 1 183 ? 35.939 103.719 12.757 1.00 19.09 180 VAL B N 1
ATOM 3002 C CA . VAL B 1 183 ? 35.553 104.034 11.392 1.00 19.46 180 VAL B CA 1
ATOM 3003 C C . VAL B 1 183 ? 34.735 102.850 10.900 1.00 19.85 180 VAL B C 1
ATOM 3004 O O . VAL B 1 183 ? 35.172 101.689 11.020 1.00 18.43 180 VAL B O 1
ATOM 3008 N N . SER B 1 184 ? 33.544 103.162 10.369 1.00 19.56 181 SER B N 1
ATOM 3009 C CA . SER B 1 184 ? 32.681 102.184 9.715 1.00 19.63 181 SER B CA 1
ATOM 3010 C C . SER B 1 184 ? 33.370 101.589 8.528 1.00 19.72 181 SER B C 1
ATOM 3011 O O . SER B 1 184 ? 34.308 102.162 7.970 1.00 22.66 181 SER B O 1
ATOM 3014 N N . VAL B 1 185 ? 32.899 100.426 8.136 1.00 19.35 182 VAL B N 1
ATOM 3015 C CA . VAL B 1 185 ? 33.470 99.720 7.007 1.00 18.93 182 VAL B CA 1
ATOM 3016 C C . VAL B 1 185 ? 33.239 100.504 5.690 1.00 18.58 182 VAL B C 1
ATOM 3017 O O . VAL B 1 185 ? 34.129 100.594 4.841 1.00 19.56 182 VAL B O 1
ATOM 3021 N N . ASP B 1 186 ? 32.072 101.113 5.534 1.00 18.95 183 ASP B N 1
ATOM 3022 C CA . ASP B 1 186 ? 31.773 101.905 4.304 1.00 18.33 183 ASP B CA 1
ATOM 3023 C C . ASP B 1 186 ? 32.645 103.127 4.192 1.00 17.36 183 ASP B C 1
ATOM 3024 O O . ASP B 1 186 ? 33.216 103.384 3.155 1.00 17.47 183 ASP B O 1
ATOM 3029 N N . SER B 1 187 ? 32.753 103.856 5.292 1.00 17.74 184 SER B N 1
ATOM 3030 C CA . SER B 1 187 ? 33.652 104.998 5.412 1.00 18.16 184 SER B CA 1
ATOM 3031 C C . SER B 1 187 ? 35.114 104.589 5.263 1.00 17.53 184 SER B C 1
ATOM 3032 O O . SER B 1 187 ? 35.892 105.340 4.718 1.00 17.76 184 SER B O 1
ATOM 3035 N N . ALA B 1 188 ? 35.496 103.419 5.777 1.00 16.49 185 ALA B N 1
ATOM 3036 C CA . ALA B 1 188 ? 36.851 102.947 5.541 1.00 15.41 185 ALA B CA 1
ATOM 3037 C C . ALA B 1 188 ? 37.148 102.961 4.028 1.00 14.73 185 ALA B C 1
ATOM 3038 O O . ALA B 1 188 ? 38.185 103.419 3.614 1.00 14.57 185 ALA B O 1
ATOM 3040 N N . LEU B 1 189 ? 36.235 102.485 3.201 1.00 13.81 186 LEU B N 1
ATOM 3041 C CA . LEU B 1 189 ? 36.496 102.445 1.755 1.00 13.72 186 LEU B CA 1
ATOM 3042 C C . LEU B 1 189 ? 36.543 103.845 1.149 1.00 13.82 186 LEU B C 1
ATOM 3043 O O . LEU B 1 189 ? 37.424 104.152 0.320 1.00 14.42 186 LEU B O 1
ATOM 3048 N N . ALA B 1 190 ? 35.606 104.694 1.564 1.00 13.19 187 ALA B N 1
ATOM 3049 C CA . ALA B 1 190 ? 35.560 106.062 1.112 1.00 13.03 187 ALA B CA 1
ATOM 3050 C C . ALA B 1 190 ? 36.844 106.770 1.445 1.00 13.45 187 ALA B C 1
ATOM 3051 O O . ALA B 1 190 ? 37.443 107.403 0.579 1.00 13.62 187 ALA B O 1
ATOM 3053 N N . TRP B 1 191 ? 37.315 106.658 2.673 1.00 14.32 188 TRP B N 1
ATOM 3054 C CA . TRP B 1 191 ? 38.588 107.315 3.014 1.00 15.70 188 TRP B CA 1
ATOM 3055 C C . TRP B 1 191 ? 39.765 106.771 2.226 1.00 15.22 188 TRP B C 1
ATOM 3056 O O . TRP B 1 191 ? 40.589 107.549 1.801 1.00 15.22 188 TRP B O 1
ATOM 3067 N N . VAL B 1 192 ? 39.831 105.456 1.985 1.00 15.10 189 VAL B N 1
ATOM 3068 C CA . VAL B 1 192 ? 40.927 104.900 1.191 1.00 14.92 189 VAL B CA 1
ATOM 3069 C C . VAL B 1 192 ? 40.896 105.463 -0.253 1.00 15.58 189 VAL B C 1
ATOM 3070 O O . VAL B 1 192 ? 41.914 105.923 -0.764 1.00 15.67 189 VAL B O 1
ATOM 3074 N N . GLN B 1 193 ? 39.723 105.427 -0.879 1.00 15.46 190 GLN B N 1
ATOM 3075 C CA . GLN B 1 193 ? 39.477 106.042 -2.174 1.00 15.80 190 GLN B CA 1
ATOM 3076 C C . GLN B 1 193 ? 39.965 107.500 -2.259 1.00 16.54 190 GLN B C 1
ATOM 3077 O O . GLN B 1 193 ? 40.563 107.899 -3.253 1.00 15.99 190 GLN B O 1
ATOM 3083 N N . ARG B 1 194 ? 39.695 108.280 -1.223 1.00 17.56 191 ARG B N 1
ATOM 3084 C CA . ARG B 1 194 ? 40.050 109.696 -1.204 1.00 19.15 191 ARG B CA 1
ATOM 3085 C C . ARG B 1 194 ? 41.528 109.903 -1.068 1.00 18.88 191 ARG B C 1
ATOM 3086 O O . ARG B 1 194 ? 41.990 110.984 -1.370 1.00 19.47 191 ARG B O 1
ATOM 3094 N N . CYS B 1 195 ? 42.265 108.887 -0.613 1.00 18.87 192 CYS B N 1
ATOM 3095 C CA . CYS B 1 195 ? 43.705 109.010 -0.419 1.00 18.32 192 CYS B CA 1
ATOM 3096 C C . CYS B 1 195 ? 44.530 108.361 -1.507 1.00 18.69 192 CYS B C 1
ATOM 3097 O O . CYS B 1 195 ? 45.719 108.194 -1.350 1.00 18.32 192 CYS B O 1
ATOM 3100 N N . MET B 1 196 ? 43.896 108.020 -2.618 1.00 19.23 193 MET B N 1
ATOM 3101 C CA . MET B 1 196 ? 44.597 107.422 -3.745 1.00 20.73 193 MET B CA 1
ATOM 3102 C C . MET B 1 196 ? 45.270 108.497 -4.569 1.00 22.82 193 MET B C 1
ATOM 3103 O O . MET B 1 196 ? 44.768 109.618 -4.682 1.00 23.82 193 MET B O 1
ATOM 3108 N N . LYS B 1 197 ? 46.408 108.161 -5.149 1.00 24.58 194 LYS B N 1
ATOM 3109 C CA . LYS B 1 197 ? 46.986 109.049 -6.113 1.00 27.85 194 LYS B CA 1
ATOM 3110 C C . LYS B 1 197 ? 47.759 108.281 -7.162 1.00 28.10 194 LYS B C 1
ATOM 3111 O O . LYS B 1 197 ? 48.918 108.545 -7.380 1.00 31.92 194 LYS B O 1
ATOM 3117 N N . GLY B 1 198 ? 47.111 107.328 -7.820 1.00 28.47 195 GLY B N 1
ATOM 3118 C CA . GLY B 1 198 ? 47.717 106.665 -8.966 1.00 28.51 195 GLY B CA 1
ATOM 3119 C C . GLY B 1 198 ? 48.424 105.349 -8.720 1.00 30.05 195 GLY B C 1
ATOM 3120 O O . GLY B 1 198 ? 48.860 104.722 -9.687 1.00 31.87 195 GLY B O 1
ATOM 3121 N N . TYR B 1 199 ? 48.548 104.913 -7.457 1.00 30.53 196 TYR B N 1
ATOM 3122 C CA . TYR B 1 199 ? 49.351 103.716 -7.113 1.00 30.52 196 TYR B CA 1
ATOM 3123 C C . TYR B 1 199 ? 48.435 102.691 -6.547 1.00 26.65 196 TYR B C 1
ATOM 3124 O O . TYR B 1 199 ? 47.295 103.014 -6.278 1.00 24.73 196 TYR B O 1
ATOM 3133 N N . ARG B 1 200 ? 48.915 101.456 -6.358 1.00 23.86 197 ARG B N 1
ATOM 3134 C CA . ARG B 1 200 ? 48.071 100.410 -5.777 1.00 20.85 197 ARG B CA 1
ATOM 3135 C C . ARG B 1 200 ? 47.584 100.780 -4.336 1.00 20.35 197 ARG B C 1
ATOM 3136 O O . ARG B 1 200 ? 46.396 100.652 -3.984 1.00 18.87 197 ARG B O 1
ATOM 3144 N N . LEU B 1 201 ? 48.510 101.252 -3.509 1.00 19.76 198 LEU B N 1
ATOM 3145 C CA . LEU B 1 201 ? 48.183 101.627 -2.161 1.00 19.52 198 LEU B CA 1
ATOM 3146 C C . LEU B 1 201 ? 47.772 103.083 -2.090 1.00 18.80 198 LEU B C 1
ATOM 3147 O O . LEU B 1 201 ? 48.294 103.910 -2.844 1.00 18.70 198 LEU B O 1
ATOM 3152 N N . PRO B 1 202 ? 46.842 103.411 -1.175 1.00 17.57 199 PRO B N 1
ATOM 3153 C CA . PRO B 1 202 ? 46.614 104.813 -0.899 1.00 17.15 199 PRO B CA 1
ATOM 3154 C C . PRO B 1 202 ? 47.911 105.429 -0.424 1.00 16.39 199 PRO B C 1
ATOM 3155 O O . PRO B 1 202 ? 48.690 104.746 0.199 1.00 16.22 199 PRO B O 1
ATOM 3159 N N . GLU B 1 203 ? 48.092 106.728 -0.672 1.00 16.32 200 GLU B N 1
ATOM 3160 C CA . GLU B 1 203 ? 49.302 107.458 -0.309 1.00 15.29 200 GLU B CA 1
ATOM 3161 C C . GLU B 1 203 ? 49.844 107.190 1.095 1.00 14.87 200 GLU B C 1
ATOM 3162 O O . GLU B 1 203 ? 51.044 106.978 1.245 1.00 14.79 200 GLU B O 1
ATOM 3168 N N . PRO B 1 204 ? 48.993 107.184 2.123 1.00 14.49 201 PRO B N 1
ATOM 3169 C CA . PRO B 1 204 ? 49.591 107.007 3.455 1.00 14.73 201 PRO B CA 1
ATOM 3170 C C . PRO B 1 204 ? 50.296 105.681 3.679 1.00 14.86 201 PRO B C 1
ATOM 3171 O O . PRO B 1 204 ? 51.363 105.694 4.219 1.00 14.85 201 PRO B O 1
ATOM 3175 N N . THR B 1 205 ? 49.727 104.549 3.266 1.00 15.61 202 THR B N 1
ATOM 3176 C CA . THR B 1 205 ? 50.453 103.281 3.395 1.00 15.80 202 THR B CA 1
ATOM 3177 C C . THR B 1 205 ? 51.442 103.085 2.297 1.00 16.25 202 THR B C 1
ATOM 3178 O O . THR B 1 205 ? 52.405 102.311 2.454 1.00 15.52 202 THR B O 1
ATOM 3182 N N . ARG B 1 206 ? 51.275 103.813 1.204 1.00 17.01 203 ARG B N 1
ATOM 3183 C CA . ARG B 1 206 ? 52.282 103.712 0.169 1.00 17.69 203 ARG B CA 1
ATOM 3184 C C . ARG B 1 206 ? 53.622 104.215 0.667 1.00 16.44 203 ARG B C 1
ATOM 3185 O O . ARG B 1 206 ? 54.654 103.615 0.448 1.00 14.99 203 ARG B O 1
ATOM 3193 N N . TRP B 1 207 ? 53.578 105.362 1.324 1.00 16.17 204 TRP B N 1
ATOM 3194 C CA . TRP B 1 207 ? 54.757 105.962 1.907 1.00 15.89 204 TRP B CA 1
ATOM 3195 C C . TRP B 1 207 ? 55.281 105.152 3.079 1.00 15.79 204 TRP B C 1
ATOM 3196 O O . TRP B 1 207 ? 56.471 104.980 3.236 1.00 15.21 204 TRP B O 1
ATOM 3207 N N . ALA B 1 208 ? 54.385 104.720 3.953 1.00 16.06 205 ALA B N 1
ATOM 3208 C CA . ALA B 1 208 ? 54.795 103.930 5.085 1.00 16.52 205 ALA B CA 1
ATOM 3209 C C . ALA B 1 208 ? 55.640 102.737 4.624 1.00 17.62 205 ALA B C 1
ATOM 3210 O O . ALA B 1 208 ? 56.590 102.375 5.293 1.00 20.01 205 ALA B O 1
ATOM 3212 N N . ASP B 1 209 ? 55.294 102.142 3.485 1.00 18.48 206 ASP B N 1
ATOM 3213 C CA . ASP B 1 209 ? 56.044 101.043 2.910 1.00 19.70 206 ASP B CA 1
ATOM 3214 C C . ASP B 1 209 ? 57.344 101.469 2.263 1.00 19.03 206 ASP B C 1
ATOM 3215 O O . ASP B 1 209 ? 58.258 100.694 2.209 1.00 17.62 206 ASP B O 1
ATOM 3220 N N . ALA B 1 210 ? 57.377 102.663 1.687 1.00 19.54 207 ALA B N 1
ATOM 3221 C CA . ALA B 1 210 ? 58.527 103.148 0.897 1.00 20.22 207 ALA B CA 1
ATOM 3222 C C . ALA B 1 210 ? 59.725 103.582 1.729 1.00 21.02 207 ALA B C 1
ATOM 3223 O O . ALA B 1 210 ? 60.852 103.352 1.318 1.00 23.07 207 ALA B O 1
ATOM 3225 N N . VAL B 1 211 ? 59.483 104.207 2.877 1.00 21.34 208 VAL B N 1
ATOM 3226 C CA . VAL B 1 211 ? 60.567 104.756 3.701 1.00 22.49 208 VAL B CA 1
ATOM 3227 C C . VAL B 1 211 ? 61.496 103.688 4.273 1.00 23.40 208 VAL B C 1
ATOM 3228 O O . VAL B 1 211 ? 61.078 102.585 4.585 1.00 22.44 208 VAL B O 1
ATOM 3232 N N . ALA B 1 212 ? 62.772 104.045 4.352 1.00 25.82 209 ALA B N 1
ATOM 3233 C CA . ALA B 1 212 ? 63.791 103.301 5.088 1.00 27.16 209 ALA B CA 1
ATOM 3234 C C . ALA B 1 212 ? 64.543 104.375 5.858 1.00 31.50 209 ALA B C 1
ATOM 3235 O O . ALA B 1 212 ? 64.209 105.536 5.741 1.00 36.62 209 ALA B O 1
ATOM 3237 N N . SER B 1 213 ? 65.551 104.036 6.643 1.00 38.65 210 SER B N 1
ATOM 3238 C CA . SER B 1 213 ? 66.326 105.088 7.375 1.00 45.85 210 SER B CA 1
ATOM 3239 C C . SER B 1 213 ? 65.713 106.549 7.322 1.00 42.30 210 SER B C 1
ATOM 3240 O O . SER B 1 213 ? 65.396 107.140 8.373 1.00 39.42 210 SER B O 1
#

Sequence (418 aa):
MDLASLRAQQIELASSVIREDRLDKDPPDLIAGADVGFEQGGEVTRAAMVLLKYPSLELVEYKVARIATTMPYIPGFLSFREYPALLAAWEMLSQKPDLVFVDGHGISHPRRLGVASHFGLLVDVPTIGVAKKRLCGKFEPLSSEPGALAPLMDKGEQLAWVWRSKARCNPLFIATGHRVSVDSALAWVQRCMKGYRLPEPTRWADAVMDLASLRAQQIELASSVIREDRLDKDPPDLIAGADVGFEQGGEVTRAAMVLLKYPSLELVEYKVARIATTMPYIPGFLSFREYPALLAAWEMLSQKPDLVFVDGHGISHPRRLGVASHFGLLVDVPTIGVAKKRLCGKFEPLSSEPGALAPLMDKGEQLAWVWRSKARCNPLFIATGHRVSVDSALAWVQRCMKGYRLPEPTRWADAVAS

Secondary structure (DSSP, 8-state):
-HHHHHHHHHHHHHHH---S---SSSS-SEEEEEEEEEEGGGTEEEEEEEEEETTT--EEEEEEEEEE--S---TT-HHHHHHHHHHHHHHT-SS--SEEEESS-SS-STTS--HHHHHHHHHTS-EEEEESS--SSB-----SSTT-EEEEEETTEEEEEEE--STTSPPEEEEEEESS-HHHHHHHHHHT--SSSS-HHHHHHHH-/--HHHHHHHHHHHHHH---S---SSSS-SEEEEEEEEEEGGGTEEEEEEEEEETTT--EEEEEEEEEE--SPP-TT-HHHHHHHHHHHHHHH-SS--SEEEESS-SS-STTS--HHHHHHHHHTS-EEEEESS--S-B-PPP-SSTT-EEEEESSS-EEEEEE--STTSPPEEEEEEESS-HHHHHHHHHHT-SSSSS-HHHHHHHH---

InterPro domains:
  IPR007581 Endonuclease V [MF_00801] (2-216)
  IPR007581 Endonuclease V [PF04493] (12-206)
  IPR007581 Endonuclease V [PTHR28511] (5-210)
  IPR007581 Endonuclease V [cd06559] (3-211)

B-factor: mean 27.27, std 10.73, range [8.82, 98.47]

Nearest PDB structures (foldseek):
  4xpu-assembly1_A  TM=1.005E+00  e=3.231E-47  Escherichia coli S88
  6ozg-assembly1_A  TM=9.200E-01  e=3.965E-25  Thermotoga maritima
  2w36-assembly1_A  TM=9.219E-01  e=4.751E-25  Thermotoga maritima
  6ozf-assembly1_A  TM=9.239E-01  e=7.699E-25  Thermotoga maritima
  3goc-assembly1_A  TM=9.148E-01  e=2.706E-23  Streptomyces avermitilis MA-4680 = NBRC 14893

Radius of gyration: 23.38 Å; Cα contacts (8 Å, |Δi|>4): 1083; chains: 2; bounding box: 40×73×50 Å

Organism: Escherichia coli O45:K1 (strain S88 / ExPEC) (NCBI:txid585035)

Foldseek 3Di:
DVVVVLVVVLLVLLVPFAAAADFPDVPKQKEKEKEWDDDPVRQKIKMKMWIAGPPVRDTDDMFMFIDTQDDGDDPPRVLVRGQVRNVVRQVVDPDHTREYEYAWFALLAPSRAMNQLVNCRVVVHFYKYKYQDHHDFDWDDFDQDFFTWTFGHDPRDGAAIWGAHAGPGGTITMGGNHNHHRVRRVVVQNSQDDHDRGRSNNVVRVVD/DPPVVLVVVLLVLLVVFDQAADFPDPPWQKEKEKEWDADPVRQKIKMKMWMAGPPVRDTDDMFMFIDGFDDDDDPPCVLVRNQVRRVVRQVVDPDHTREYEYQWFALLAVSRHMNQLVNCSVVVHFYKYWYQDHDDFDWDDFPQDFFTWTFGDDPNDGAAIWGAHDGPGGTITMGGNHNHHRVRSVVVQNSQCDHDRGRSNNVVRVVDDD

=== Feature glossary ===
A reading guide for the features in this record.

Start from the sequence.

  · Sequence gives the chain of amino acids in standard one-letter code (A=alanine, C=cysteine, …, Y=tyrosine), read N→C. It is the only feature that is directly encoded by the gene; all structural features are derived from the folded form of this sequence.

Fold it, and you get atomic coordinates and the backbone conformation that goes with them.

  · Structure coordinates are given as an mmCIF _atom_site loop: one row per atom with element, residue name, chain id, sequence number, and x/y/z position in Å. Only the four main-chain atoms per residue are included here; side chains are omitted to keep the record compact.

  · Backbone dihedral angles. Every residue except chain termini has a φ (preceding-C → N → Cα → C) and a ψ (N → Cα → C → next-N). They are reported in degrees following the IUPAC sign convention. Secondary structure is essentially a statement about which (φ, ψ) basin each residue occupies.

  · Eight-state secondary structure (DSSP): H is the canonical α-helix, G the tighter 3₁₀-helix, I the wider π-helix; E/B are β-structure, T and S are turns and bends, and '-' is everything else. DSSP derives these from the pattern of main-chain N–H···O=C hydrogen bonds, not from the sequence.

  · SS3 is a coarse helix/strand/coil call (letters a/b/c) made by the P-SEA algorithm from inter-Cα distances and dihedrals. It is less detailed than DSSP but needs only Cα positions.

Summarize the fold with a handful of shape descriptors and a per-residue structural alphabet.

  · Radius of gyration (Rg) is the root-mean-square distance of Cα atoms from their centroid — a single number for overall size and compactness. A globular domain of N residues has Rg ≈ 2.2·N^0.38 Å; an extended or disordered chain has a much larger Rg. The Cα contact count is the number of residue pairs whose Cα atoms are within 8 Å and are more than four positions apart in sequence — a standard proxy for tertiary packing density. The bounding box is the smallest axis-aligned box enclosing all Cα atoms.

  · 3Di is Foldseek's structural alphabet. Each residue is assigned one of twenty discrete states based on how its Cα sits relative to its spatial (not sequential) neighbors. Aligning 3Di strings finds structural homologs roughly as well as full 3D superposition, but orders of magnitude faster.

  · Solvent-accessible surface area (SASA) is the area in Å² traced out by the centre of a 1.4 Å probe sphere (a water molecule) rolled over the protein's van der Waals surface (Shrake–Rupley / Lee–Richards construction). Buried residues have near-zero SASA; fully exposed residues can exceed 200 Å². The total SASA scales roughly with the number of surface residues.

Ask how reliable the model is.

  · For AlphaFold models, the B-factor field carries pLDDT — the model's own estimate of local accuracy on a 0–100 scale. Regions with pLDDT<50 should be treated as essentially unmodeled; they often correspond to intrinsically disordered segments.

  · For experimental (PDB) structures, the B-factor (temperature factor) quantifies the positional spread of each atom in the crystal — a combination of thermal vibration and static disorder — in units of Å². High B-factors mark flexible loops or poorly resolved regions; low B-factors mark the rigid, well-ordered core.

  · Predicted Aligned Error (PAE) is an AlphaFold confidence matrix: entry (i, j) is the expected error in the position of residue j, in ångströms, when the prediction is superimposed on the true structure at residue i. Low PAE within a block of residues means that block is internally rigid and well-predicted; high PAE between two blocks means their relative placement is uncertain even if each block individually is confident.

Place it in context: what it resembles, what it is annotated as, and how it looks.

  · Structural nearest neighbors (via Foldseek easy-search vs the PDB). Reported per hit: target PDB id, E-value, and alignment TM-score. A TM-score above ~0.5 is the conventional threshold for 'same fold'.

  · Functional annotations link the protein to curated databases. InterPro entries identify conserved domains and families by matching the sequence against member-database signatures (Pfam, PROSITE, CDD, …). Gene Ontology (GO) terms describe molecular function, biological process, and cellular component in a controlled vocabulary. CATH places the structure in a hierarchical fold classification (Class/Architecture/Topology/Homologous-superfamily). The organism is the source species.

  · The contact map is a binary N×N matrix image: pixel (i, j) is dark where Cα_i and Cα_j are within 8 Å and |i−j|>4. Because the |i−j|>4 filter removes local helical contacts, off-diagonal stripes parallel to the main diagonal indicate parallel β-sheets; stripes perpendicular to it indicate antiparallel β-sheets. The Ramachandran plot scatters every residue's (φ, ψ) pair against the sterically allowed regions. The PAE heatmap renders the predicted-aligned-error matrix.

  · Six rendered views show the 3D structure from the faces of a cube — i.e. along ±x, ±y, ±z. Rendering representation is drawn randomly per protein from cartoon (secondary-structure ribbons), sticks (backbone bonds), or molecular surface; coloring is either N→C rainbow (blue at the N-terminus through red at the C-terminus) or one color per chain.